Protein AF-0000000079854356 (afdb_homodimer)

InterPro domains:
  IPR003607 HD/PDEase domain [SM00471] (19-145)
  IPR003607 HD/PDEase domain [cd00077] (21-156)
  IPR006674 HD domain [PF01966] (24-135)
  IPR006674 HD domain [PS51831] (23-136)

Solvent-accessible surface area (backbone atoms only — not comparable to full-atom values): 24177 Å² total; per-residue (Å²): 132,55,70,66,51,54,51,51,50,52,51,51,39,49,60,51,32,63,91,33,62,69,57,49,54,48,38,54,30,28,44,32,35,34,54,40,48,50,51,54,47,41,72,73,37,77,81,61,84,74,60,61,68,42,34,55,50,21,42,59,40,33,60,48,20,40,59,59,31,73,70,36,86,82,66,77,61,49,27,30,56,51,13,22,53,54,46,46,56,53,41,51,74,68,67,51,57,66,72,54,44,54,53,20,31,51,28,18,48,25,43,74,57,49,98,92,33,68,59,86,43,72,48,20,35,43,46,29,33,22,56,56,49,61,60,40,19,52,50,15,52,44,50,45,26,14,51,26,29,54,52,61,25,33,89,76,53,79,71,97,41,67,67,58,48,29,45,74,35,18,76,59,32,86,82,42,68,66,72,54,52,51,78,42,28,55,62,49,47,37,70,66,60,49,72,64,45,50,77,74,42,70,48,72,66,52,34,54,53,35,52,56,21,46,51,50,39,51,51,46,53,52,50,29,50,33,38,52,71,30,78,90,131,56,70,68,52,53,51,52,49,52,50,51,39,50,61,52,31,62,91,33,62,69,57,49,53,48,37,53,30,28,44,33,35,34,55,40,50,51,51,54,46,41,72,74,38,77,82,60,83,75,59,60,68,41,33,54,52,22,42,60,41,33,60,50,22,41,60,58,28,72,68,35,87,82,65,77,60,49,27,30,56,52,12,21,52,52,47,47,56,53,42,53,74,68,68,51,56,64,73,54,45,54,53,20,31,52,29,18,49,25,42,74,57,49,97,90,34,68,60,86,42,72,47,21,32,41,47,29,31,22,54,56,49,59,61,40,18,53,51,15,52,45,51,44,26,14,51,27,29,54,53,61,24,33,89,76,54,78,70,96,42,66,67,58,46,28,45,75,36,18,76,60,33,83,84,43,68,65,74,53,53,50,79,41,28,56,61,49,46,38,70,66,61,49,74,66,45,51,78,74,42,71,49,72,69,52,32,55,53,35,51,55,21,46,51,49,39,50,52,45,53,52,50,30,51,34,38,53,71,30,78,89

Nearest PDB structures (foldseek):
  3gw7-assembly1_B  TM=8.228E-01  e=5.741E-06  Escherichia coli K-12
  2pjq-assembly3_D-3  TM=6.711E-01  e=6.908E-06  Lactiplantibacillus plantarum WCFS1
  6dka-assembly4_F  TM=8.070E-01  e=3.256E-03  Saccharomyces cerevisiae YJM789
  6dkd-assembly2_C  TM=8.058E-01  e=4.715E-03  Saccharomyces cerevisiae YJM789
  8jgx-assembly1_A  TM=6.183E-01  e=4.010E-01  Acinetobacter baumannii 15827

Secondary structure (DSSP, 8-state):
--HHHHHHHHHHHHHHTTT-HHHHHHHHHHHHHHHHHHHHHHHH-TT----HHHHHHHHHHTTTTHHHHHH-TTS---HHHHHHHHHHHHHHHTT--HHHHHHHHHHHHTTT-BTTB---SHHHHHHHHHHHHTTSHHHHHHHHHHHHHHTT-BSS---S-HHHHHHHHSTT-TTSPPS-GGG-BHHHHIIIIITTGGGG---HHHHHHHHHHHHHHHHHHHHHHHHHTT--/--HHHHHHHHHHHHHHTTT-HHHHHHHHHHHHHHHHHHHHHHHH-TT----HHHHHHHHHHTTTTHHHHHH-TTS---HHHHHHHHHHHHHHHTT--HHHHHHHHHHHHTTT-BTTB---SHHHHHHHHHHHHTTSHHHHHHHHHHHHHHTT-BSS---S-HHHHHHHHSTT-TTSPPS-GGG-BHHHHIIIIITTGGGG---HHHHHHHHHHHHHHHHHHHHHHHHHTT--

Structure (mmCIF, N/CA/C/O backbone):
data_AF-0000000079854356-model_v1
#
loop_
_entity.id
_entity.type
_entity.pdbx_description
1 polymer 'HD domain-containing protein'
#
loop_
_atom_site.group_PDB
_atom_site.id
_atom_site.type_symbol
_atom_site.label_atom_id
_atom_site.label_alt_id
_atom_site.label_comp_id
_atom_site.label_asym_id
_atom_site.label_entity_id
_atom_site.label_seq_id
_atom_site.pdbx_PDB_ins_code
_atom_site.Cartn_x
_atom_site.Cartn_y
_atom_site.Cartn_z
_atom_site.occupancy
_atom_site.B_iso_or_equiv
_atom_site.auth_seq_id
_atom_site.auth_comp_id
_atom_site.auth_asym_id
_atom_site.auth_atom_id
_atom_site.pdbx_PDB_model_num
ATOM 1 N N . MET A 1 1 ? -4.887 -31.656 -21.25 1 83.94 1 MET A N 1
ATOM 2 C CA . MET A 1 1 ? -5.836 -31.781 -20.141 1 83.94 1 MET A CA 1
ATOM 3 C C . MET A 1 1 ? -7.254 -31.5 -20.625 1 83.94 1 MET A C 1
ATOM 5 O O . MET A 1 1 ? -7.473 -30.578 -21.422 1 83.94 1 MET A O 1
ATOM 9 N N . LYS A 1 2 ? -8.242 -32.344 -20.234 1 89.5 2 LYS A N 1
ATOM 10 C CA . LYS A 1 2 ? -9.641 -32.125 -20.609 1 89.5 2 LYS A CA 1
ATOM 11 C C . LYS A 1 2 ? -10.219 -30.891 -19.922 1 89.5 2 LYS A C 1
ATOM 13 O O . LYS A 1 2 ? -9.82 -30.562 -18.797 1 89.5 2 LYS A O 1
ATOM 18 N N . LYS A 1 3 ? -11.023 -30.234 -20.625 1 92 3 LYS A N 1
ATOM 19 C CA . LYS A 1 3 ? -11.672 -29.031 -20.109 1 92 3 LYS A CA 1
ATOM 20 C C . LYS A 1 3 ? -12.32 -29.297 -18.75 1 92 3 LYS A C 1
ATOM 22 O O . LYS A 1 3 ? -12.258 -28.453 -17.859 1 92 3 LYS A O 1
ATOM 27 N N . GLU A 1 4 ? -12.898 -30.406 -18.578 1 94.81 4 GLU A N 1
ATOM 28 C CA . GLU A 1 4 ? -13.555 -30.766 -17.328 1 94.81 4 GLU A CA 1
ATOM 29 C C . GLU A 1 4 ? -12.555 -30.859 -16.188 1 94.81 4 GLU A C 1
ATOM 31 O O . GLU A 1 4 ? -12.844 -30.438 -15.062 1 94.81 4 GLU A O 1
ATOM 36 N N . GLN A 1 5 ? -11.43 -31.422 -16.469 1 95.81 5 GLN A N 1
ATOM 37 C CA . GLN A 1 5 ? -10.383 -31.531 -15.461 1 95.81 5 GLN A CA 1
ATOM 38 C C . GLN A 1 5 ? -9.867 -30.156 -15.039 1 95.81 5 GLN A C 1
ATOM 40 O O . GLN A 1 5 ? -9.672 -29.906 -13.852 1 95.81 5 GLN A O 1
ATOM 45 N N . TYR A 1 6 ? -9.703 -29.328 -16.047 1 96.38 6 TYR A N 1
ATOM 46 C CA . TYR A 1 6 ? -9.273 -27.969 -15.758 1 96.38 6 TYR A CA 1
ATOM 47 C C . TYR A 1 6 ? -10.273 -27.25 -14.859 1 96.38 6 TYR A C 1
ATOM 49 O O . TYR A 1 6 ? -9.883 -26.594 -13.891 1 96.38 6 TYR A O 1
ATOM 57 N N . ASN A 1 7 ? -11.547 -27.422 -15.07 1 97.38 7 ASN A N 1
ATOM 58 C CA . ASN A 1 7 ? -12.594 -26.812 -14.266 1 97.38 7 ASN A CA 1
ATOM 59 C C . ASN A 1 7 ? -12.57 -27.344 -12.828 1 97.38 7 ASN A C 1
ATOM 61 O O . ASN A 1 7 ? -12.789 -26.578 -11.883 1 97.38 7 ASN A O 1
ATOM 65 N N . LYS A 1 8 ? -12.344 -28.594 -12.727 1 97.69 8 LYS A N 1
ATOM 66 C CA . LYS A 1 8 ? -12.258 -29.188 -11.398 1 97.69 8 LYS A CA 1
ATOM 67 C C . LYS A 1 8 ? -11.055 -28.641 -10.625 1 97.69 8 LYS A C 1
ATOM 69 O O . LYS A 1 8 ? -11.133 -28.438 -9.414 1 97.69 8 LYS A O 1
ATOM 74 N N . ILE A 1 9 ? -10 -28.406 -11.383 1 98.06 9 ILE A N 1
ATOM 75 C CA . ILE A 1 9 ? -8.805 -27.844 -10.758 1 98.06 9 ILE A CA 1
ATOM 76 C C . ILE A 1 9 ? -9.094 -26.438 -10.25 1 98.06 9 ILE A C 1
ATOM 78 O O . ILE A 1 9 ? -8.766 -26.094 -9.109 1 98.06 9 ILE A O 1
ATOM 82 N N . ILE A 1 10 ? -9.719 -25.625 -11.039 1 97.81 10 ILE A N 1
ATOM 83 C CA . ILE A 1 10 ? -10.086 -24.266 -10.656 1 97.81 10 ILE A CA 1
ATOM 84 C C . ILE A 1 10 ? -11.016 -24.312 -9.445 1 97.81 10 ILE A C 1
ATOM 86 O O . ILE A 1 10 ? -10.836 -23.547 -8.492 1 97.81 10 ILE A O 1
ATOM 90 N N . GLY A 1 11 ? -11.953 -25.203 -9.461 1 97.62 11 GLY A N 1
ATOM 91 C CA . GLY A 1 11 ? -12.852 -25.344 -8.336 1 97.62 11 GLY A CA 1
ATOM 92 C C . GLY A 1 11 ? -12.141 -25.734 -7.047 1 97.62 11 GLY A C 1
ATOM 93 O O . GLY A 1 11 ? -12.438 -25.188 -5.984 1 97.62 11 GLY A O 1
ATOM 94 N N . PHE A 1 12 ? -11.258 -26.656 -7.145 1 97.56 12 PHE A N 1
ATOM 95 C CA . PHE A 1 12 ? -10.477 -27.109 -5.996 1 97.56 12 PHE A CA 1
ATOM 96 C C . PHE A 1 12 ? -9.641 -25.969 -5.43 1 97.56 12 PHE A C 1
ATOM 98 O O . PHE A 1 12 ? -9.602 -25.766 -4.219 1 97.56 12 PHE A O 1
ATOM 105 N N . LEU A 1 13 ? -8.984 -25.234 -6.344 1 97.56 13 LEU A N 1
ATOM 106 C CA . LEU A 1 13 ? -8.188 -24.078 -5.961 1 97.56 13 LEU A CA 1
ATOM 107 C C . LEU A 1 13 ? -9.031 -23.062 -5.199 1 97.56 13 LEU A C 1
ATOM 109 O O . LEU A 1 13 ? -8.656 -22.625 -4.105 1 97.56 13 LEU A O 1
ATOM 113 N N . GLU A 1 14 ? -10.156 -22.703 -5.742 1 96.56 14 GLU A N 1
ATOM 114 C CA . GLU A 1 14 ? -11.023 -21.688 -5.148 1 96.56 14 GLU A CA 1
ATOM 115 C C . GLU A 1 14 ? -11.562 -22.141 -3.795 1 96.56 14 GLU A C 1
ATOM 117 O O . GLU A 1 14 ? -11.711 -21.344 -2.873 1 96.56 14 GLU A O 1
ATOM 122 N N . GLU A 1 15 ? -11.828 -23.422 -3.68 1 96.31 15 GLU A N 1
ATOM 123 C CA . GLU A 1 15 ? -12.281 -23.984 -2.408 1 96.31 15 GLU A CA 1
ATOM 124 C C . GLU A 1 15 ? -11.188 -23.891 -1.347 1 96.31 15 GLU A C 1
ATOM 126 O O . GLU A 1 15 ? -11.445 -23.438 -0.224 1 96.31 15 GLU A O 1
ATOM 131 N N . LYS A 1 16 ? -9.984 -24.266 -1.68 1 95.44 16 LYS A N 1
ATOM 132 C CA . LYS A 1 16 ? -8.867 -24.312 -0.733 1 95.44 16 LYS A CA 1
ATOM 133 C C . LYS A 1 16 ? -8.477 -22.906 -0.27 1 95.44 16 LYS A C 1
ATOM 135 O O . LYS A 1 16 ? -8.039 -22.734 0.867 1 95.44 16 LYS A O 1
ATOM 140 N N . LEU A 1 17 ? -8.727 -21.906 -1.189 1 94.25 17 LEU A N 1
ATOM 141 C CA . LEU A 1 17 ? -8.305 -20.547 -0.862 1 94.25 17 LEU A CA 1
ATOM 142 C C . LEU A 1 17 ? -9.516 -19.641 -0.65 1 94.25 17 LEU A C 1
ATOM 144 O O . LEU A 1 17 ? -9.414 -18.422 -0.793 1 94.25 17 LEU A O 1
ATOM 148 N N . SER A 1 18 ? -10.648 -20.25 -0.365 1 90.56 18 SER A N 1
ATOM 149 C CA . SER A 1 18 ? -11.898 -19.5 -0.209 1 90.56 18 SER A CA 1
ATOM 150 C C . SER A 1 18 ? -11.789 -18.469 0.904 1 90.56 18 SER A C 1
ATOM 152 O O . SER A 1 18 ? -12.391 -17.391 0.822 1 90.56 18 SER A O 1
ATOM 154 N N . ASP A 1 19 ? -10.945 -18.703 1.908 1 87.94 19 ASP A N 1
ATOM 155 C CA . ASP A 1 19 ? -10.812 -17.812 3.055 1 87.94 19 ASP A CA 1
ATOM 156 C C . ASP A 1 19 ? -9.625 -16.859 2.879 1 87.94 19 ASP A C 1
ATOM 158 O O . ASP A 1 19 ? -9.289 -16.109 3.793 1 87.94 19 ASP A O 1
ATOM 162 N N . SER A 1 20 ? -9.039 -16.906 1.712 1 88.94 20 SER A N 1
ATOM 163 C CA . SER A 1 20 ? -7.871 -16.078 1.441 1 88.94 20 SER A CA 1
ATOM 164 C C . SER A 1 20 ? -7.93 -15.484 0.04 1 88.94 20 SER A C 1
ATOM 166 O O . SER A 1 20 ? -7.129 -15.836 -0.827 1 88.94 20 SER A O 1
ATOM 168 N N . PRO A 1 21 ? -8.75 -14.492 -0.128 1 86.12 21 PRO A N 1
ATOM 169 C CA . PRO A 1 21 ? -8.922 -13.906 -1.459 1 86.12 21 PRO A CA 1
ATOM 170 C C . PRO A 1 21 ? -7.625 -13.328 -2.02 1 86.12 21 PRO A C 1
ATOM 172 O O . PRO A 1 21 ? -7.398 -13.367 -3.23 1 86.12 21 PRO A O 1
ATOM 175 N N . HIS A 1 22 ? -6.773 -12.828 -1.152 1 89.31 22 HIS A N 1
ATOM 176 C CA . HIS A 1 22 ? -5.508 -12.266 -1.61 1 89.31 22 HIS A CA 1
ATOM 177 C C . HIS A 1 22 ? -4.59 -13.352 -2.162 1 89.31 22 HIS A C 1
ATOM 179 O O . HIS A 1 22 ? -3.852 -13.117 -3.119 1 89.31 22 HIS A O 1
ATOM 185 N N . ASP A 1 23 ? -4.691 -14.531 -1.628 1 92.12 23 ASP A N 1
ATOM 186 C CA . ASP A 1 23 ? -3.889 -15.633 -2.137 1 92.12 23 ASP A CA 1
ATOM 187 C C . ASP A 1 23 ? -4.41 -16.125 -3.49 1 92.12 23 ASP A C 1
ATOM 189 O O . ASP A 1 23 ? -3.627 -16.469 -4.371 1 92.12 23 ASP A O 1
ATOM 193 N N . LEU A 1 24 ? -5.707 -16.125 -3.58 1 94.44 24 LEU A N 1
ATOM 194 C CA . LEU A 1 24 ? -6.285 -16.516 -4.863 1 94.44 24 LEU A CA 1
ATOM 195 C C . LEU A 1 24 ? -5.859 -15.547 -5.965 1 94.44 24 LEU A C 1
ATOM 197 O O . LEU A 1 24 ? -5.438 -15.969 -7.039 1 94.44 24 LEU A O 1
ATOM 201 N N . ASP A 1 25 ? -5.891 -14.227 -5.676 1 94.94 25 ASP A N 1
ATOM 202 C CA . ASP A 1 25 ? -5.434 -13.219 -6.625 1 94.94 25 ASP A CA 1
ATOM 203 C C . ASP A 1 25 ? -3.961 -13.414 -6.969 1 94.94 25 ASP A C 1
ATOM 205 O O . ASP A 1 25 ? -3.564 -13.266 -8.125 1 94.94 25 ASP A O 1
ATOM 209 N N . HIS A 1 26 ? -3.172 -13.734 -5.992 1 96.56 26 HIS A N 1
ATOM 210 C CA . HIS A 1 26 ? -1.752 -14 -6.184 1 96.56 26 HIS A CA 1
ATOM 211 C C . HIS A 1 26 ? -1.539 -15.141 -7.18 1 96.56 26 HIS A C 1
ATOM 213 O O . HIS A 1 26 ? -0.723 -15.023 -8.094 1 96.56 26 HIS A O 1
ATOM 219 N N . VAL A 1 27 ? -2.328 -16.203 -7.039 1 97.69 27 VAL A N 1
ATOM 220 C CA . VAL A 1 27 ? -2.176 -17.359 -7.902 1 97.69 27 VAL A CA 1
ATOM 221 C C . VAL A 1 27 ? -2.461 -16.984 -9.352 1 97.69 27 VAL A C 1
ATOM 223 O O . VAL A 1 27 ? -1.719 -17.359 -10.258 1 97.69 27 VAL A O 1
ATOM 226 N N . TYR A 1 28 ? -3.449 -16.188 -9.539 1 97.19 28 TYR A N 1
ATOM 227 C CA . TYR A 1 28 ? -3.809 -15.805 -10.898 1 97.19 28 TYR A CA 1
ATOM 228 C C . TYR A 1 28 ? -2.77 -14.859 -11.492 1 97.19 28 TYR A C 1
ATOM 230 O O . TYR A 1 28 ? -2.488 -14.914 -12.695 1 97.19 28 TYR A O 1
ATOM 238 N N . ARG A 1 29 ? -2.18 -14.023 -10.68 1 97.44 29 ARG A N 1
ATOM 239 C CA . ARG A 1 29 ? -1.096 -13.18 -11.172 1 97.44 29 ARG A CA 1
ATOM 240 C C . ARG A 1 29 ? 0.128 -14.016 -11.531 1 97.44 29 ARG A C 1
ATOM 242 O O . ARG A 1 29 ? 0.77 -13.773 -12.562 1 97.44 29 ARG A O 1
ATOM 249 N N . VAL A 1 30 ? 0.403 -14.992 -10.727 1 98.19 30 VAL A N 1
ATOM 250 C CA . VAL A 1 30 ? 1.531 -15.875 -11 1 98.19 30 VAL A CA 1
ATOM 251 C C . VAL A 1 30 ? 1.272 -16.672 -12.273 1 98.19 30 VAL A C 1
ATOM 253 O O . VAL A 1 30 ? 2.193 -16.906 -13.062 1 98.19 30 VAL A O 1
ATOM 256 N N . LEU A 1 31 ? 0.014 -17.031 -12.469 1 98.25 31 LEU A N 1
ATOM 257 C CA . LEU A 1 31 ? -0.353 -17.719 -13.703 1 98.25 31 LEU A CA 1
ATOM 258 C C . LEU A 1 31 ? -0.076 -16.844 -14.914 1 98.25 31 LEU A C 1
ATOM 260 O O . LEU A 1 31 ? 0.552 -17.281 -15.883 1 98.25 31 LEU A O 1
ATOM 264 N N . ASN A 1 32 ? -0.494 -15.625 -14.867 1 98 32 ASN A N 1
ATOM 265 C CA . ASN A 1 32 ? -0.273 -14.688 -15.961 1 98 32 ASN A CA 1
ATOM 266 C C . ASN A 1 32 ? 1.215 -14.461 -16.219 1 98 32 ASN A C 1
ATOM 268 O O . ASN A 1 32 ? 1.654 -14.414 -17.359 1 98 32 ASN A O 1
ATOM 272 N N . LEU A 1 33 ? 1.982 -14.344 -15.156 1 98.12 33 LEU A N 1
ATOM 273 C CA . LEU A 1 33 ? 3.426 -14.172 -15.273 1 98.12 33 LEU A CA 1
ATOM 274 C C . LEU A 1 33 ? 4.07 -15.406 -15.891 1 98.12 33 LEU A C 1
ATOM 276 O O . LEU A 1 33 ? 4.996 -15.297 -16.703 1 98.12 33 LEU A O 1
ATOM 280 N N . SER A 1 34 ? 3.562 -16.547 -15.492 1 98.25 34 SER A N 1
ATOM 281 C CA . SER A 1 34 ? 4.098 -17.797 -16.047 1 98.25 34 SER A CA 1
ATOM 282 C C . SER A 1 34 ? 3.844 -17.891 -17.547 1 98.25 34 SER A C 1
ATOM 284 O O . SER A 1 34 ? 4.711 -18.344 -18.297 1 98.25 34 SER A O 1
ATOM 286 N N . LYS A 1 35 ? 2.668 -17.484 -17.938 1 98.06 35 LYS A N 1
ATOM 287 C CA . LYS A 1 35 ? 2.354 -17.469 -19.359 1 98.06 35 LYS A CA 1
ATOM 288 C C . LYS A 1 35 ? 3.293 -16.516 -20.109 1 98.06 35 LYS A C 1
ATOM 290 O O . LYS A 1 35 ? 3.789 -16.859 -21.188 1 98.06 35 LYS A O 1
ATOM 295 N N . LYS A 1 36 ? 3.561 -15.438 -19.516 1 97.81 36 LYS A N 1
ATOM 296 C CA . LYS A 1 36 ? 4.457 -14.461 -20.125 1 97.81 36 LYS A CA 1
ATOM 297 C C . LYS A 1 36 ? 5.879 -15.008 -20.234 1 97.81 36 LYS A C 1
ATOM 299 O O . LYS A 1 36 ? 6.504 -14.922 -21.297 1 97.81 36 LYS A O 1
ATOM 304 N N . LEU A 1 37 ? 6.352 -15.539 -19.156 1 98 37 LEU A N 1
ATOM 305 C CA . LEU A 1 37 ? 7.699 -16.094 -19.125 1 98 37 LEU A CA 1
ATOM 306 C C . LEU A 1 37 ? 7.848 -17.219 -20.141 1 98 37 LEU A C 1
ATOM 308 O O . LEU A 1 37 ? 8.844 -17.281 -20.859 1 98 37 LEU A O 1
ATOM 312 N N . LYS A 1 38 ? 6.852 -18.109 -20.172 1 97.75 38 LYS A N 1
ATOM 313 C CA . LYS A 1 38 ? 6.875 -19.188 -21.141 1 97.75 38 LYS A CA 1
ATOM 314 C C . LYS A 1 38 ? 7.008 -18.656 -22.562 1 97.75 38 LYS A C 1
ATOM 316 O O . LYS A 1 38 ? 7.832 -19.141 -23.344 1 97.75 38 LYS A O 1
ATOM 321 N N . LYS A 1 39 ? 6.203 -17.672 -22.859 1 97.12 39 LYS A N 1
ATOM 322 C CA . LYS A 1 39 ? 6.238 -17.062 -24.188 1 97.12 39 LYS A CA 1
ATOM 323 C C . LYS A 1 39 ? 7.613 -16.469 -24.484 1 97.12 39 LYS A C 1
ATOM 325 O O . LYS A 1 39 ? 8.18 -16.719 -25.547 1 97.12 39 LYS A O 1
ATOM 330 N N . MET A 1 40 ? 8.18 -15.742 -23.609 1 97.12 40 MET A N 1
ATOM 331 C CA . MET A 1 40 ? 9.484 -15.102 -23.781 1 97.12 40 MET A CA 1
ATOM 332 C C . MET A 1 40 ? 10.578 -16.141 -23.969 1 97.12 40 MET A C 1
ATOM 334 O O . MET A 1 40 ? 11.445 -15.992 -24.828 1 97.12 40 MET A O 1
ATOM 338 N N . ILE A 1 41 ? 10.508 -17.25 -23.203 1 97.56 41 ILE A N 1
ATOM 339 C CA . ILE A 1 41 ? 11.523 -18.297 -23.25 1 97.56 41 ILE A CA 1
ATOM 340 C C . ILE A 1 41 ? 11.438 -19.047 -24.578 1 97.56 41 ILE A C 1
ATOM 342 O O . ILE A 1 41 ? 12.461 -19.297 -25.219 1 97.56 41 ILE A O 1
ATOM 346 N N . SER A 1 42 ? 10.203 -19.281 -24.953 1 96.25 42 SER A N 1
ATOM 347 C CA . SER A 1 42 ? 10 -19.984 -26.219 1 96.25 42 SER A CA 1
ATOM 348 C C . SER A 1 42 ? 10.484 -19.141 -27.406 1 96.25 42 SER A C 1
ATOM 350 O O . SER A 1 42 ? 11 -19.672 -28.375 1 96.25 42 SER A O 1
ATOM 352 N N . GLU A 1 43 ? 10.312 -17.891 -27.328 1 95.81 43 GLU A N 1
ATOM 353 C CA . GLU A 1 43 ? 10.742 -16.984 -28.375 1 95.81 43 GLU A CA 1
ATOM 354 C C . GLU A 1 43 ? 12.266 -16.844 -28.406 1 95.81 43 GLU A C 1
ATOM 356 O O . GLU A 1 43 ? 12.867 -16.703 -29.469 1 95.81 43 GLU A O 1
ATOM 361 N N . SER A 1 44 ? 12.875 -16.906 -27.297 1 94.19 44 SER A N 1
ATOM 362 C CA . SER A 1 44 ? 14.32 -16.75 -27.188 1 94.19 44 SER A CA 1
ATOM 363 C C . SER A 1 44 ? 15.047 -18.047 -27.531 1 94.19 44 SER A C 1
ATOM 365 O O . SER A 1 44 ? 16.141 -18.016 -28.094 1 94.19 44 SER A O 1
ATOM 367 N N . ASN A 1 45 ? 14.492 -19.156 -27.078 1 92.12 45 ASN A N 1
ATOM 368 C CA . ASN A 1 45 ? 15.078 -20.469 -27.344 1 92.12 45 ASN A CA 1
ATOM 369 C C . ASN A 1 45 ? 14.008 -21.5 -27.719 1 92.12 45 ASN A C 1
ATOM 371 O O . ASN A 1 45 ? 13.383 -22.094 -26.828 1 92.12 45 ASN A O 1
ATOM 375 N N . ASN A 1 46 ? 13.938 -21.812 -28.891 1 89.06 46 ASN A N 1
ATOM 376 C CA . ASN A 1 46 ? 12.883 -22.688 -29.391 1 89.06 46 ASN A CA 1
ATOM 377 C C . ASN A 1 46 ? 13.172 -24.156 -29.109 1 89.06 46 ASN A C 1
ATOM 379 O O . ASN A 1 46 ? 12.336 -25.016 -29.375 1 89.06 46 ASN A O 1
ATOM 383 N N . GLN A 1 47 ? 14.281 -24.406 -28.5 1 91.31 47 GLN A N 1
ATOM 384 C CA . GLN A 1 47 ? 14.656 -25.781 -28.203 1 91.31 47 GLN A CA 1
ATOM 385 C C . GLN A 1 47 ? 14.141 -26.219 -26.844 1 91.31 47 GLN A C 1
ATOM 387 O O . GLN A 1 47 ? 14.133 -27.406 -26.516 1 91.31 47 GLN A O 1
ATOM 392 N N . ILE A 1 48 ? 13.781 -25.266 -26.062 1 91.31 48 ILE A N 1
ATOM 393 C CA . ILE A 1 48 ? 13.258 -25.578 -24.734 1 91.31 48 ILE A CA 1
ATOM 394 C C . ILE A 1 48 ? 11.781 -25.938 -24.844 1 91.31 48 ILE A C 1
ATOM 396 O O . ILE A 1 48 ? 10.961 -25.109 -25.234 1 91.31 48 ILE A O 1
ATOM 400 N N . ALA A 1 49 ? 11.516 -27.125 -24.531 1 94.38 49 ALA A N 1
ATOM 401 C CA . ALA A 1 49 ? 10.125 -27.562 -24.5 1 94.38 49 ALA A CA 1
ATOM 402 C C . ALA A 1 49 ? 9.508 -27.375 -23.125 1 94.38 49 ALA A C 1
ATOM 404 O O . ALA A 1 49 ? 10.031 -27.891 -22.125 1 94.38 49 ALA A O 1
ATOM 405 N N . ILE A 1 50 ? 8.469 -26.656 -23.047 1 97.06 50 ILE A N 1
ATOM 406 C CA . ILE A 1 50 ? 7.766 -26.406 -21.797 1 97.06 50 ILE A CA 1
ATOM 407 C C . ILE A 1 50 ? 6.398 -27.078 -21.828 1 97.06 50 ILE A C 1
ATOM 409 O O . ILE A 1 50 ? 5.602 -26.844 -22.75 1 97.06 50 ILE A O 1
ATOM 413 N N . ASP A 1 51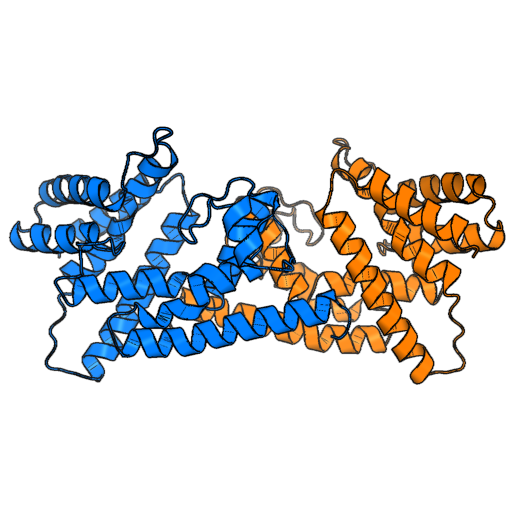 ? 6.141 -27.969 -20.906 1 97.62 51 ASP A N 1
ATOM 414 C CA . ASP A 1 51 ? 4.848 -28.625 -20.781 1 97.62 51 ASP A CA 1
ATOM 415 C C . ASP A 1 51 ? 3.826 -27.734 -20.094 1 97.62 51 ASP A C 1
ATOM 417 O O . ASP A 1 51 ? 3.832 -27.594 -18.859 1 97.62 51 ASP A O 1
ATOM 421 N N . GLU A 1 52 ? 2.934 -27.203 -20.828 1 97.38 52 GLU A N 1
ATOM 422 C CA . GLU A 1 52 ? 1.973 -26.219 -20.328 1 97.38 52 GLU A CA 1
ATOM 423 C C . GLU A 1 52 ? 1.055 -26.844 -19.281 1 97.38 52 GLU A C 1
ATOM 425 O O . GLU A 1 52 ? 0.671 -26.188 -18.312 1 97.38 52 GLU A O 1
ATOM 430 N N . GLU A 1 53 ? 0.709 -28.047 -19.5 1 97.62 53 GLU A N 1
ATOM 431 C CA . GLU A 1 53 ? -0.177 -28.703 -18.547 1 97.62 53 GLU A CA 1
ATOM 432 C C . GLU A 1 53 ? 0.476 -28.828 -17.172 1 97.62 53 GLU A C 1
ATOM 434 O O . GLU A 1 53 ? -0.148 -28.516 -16.156 1 97.62 53 GLU A O 1
ATOM 439 N N . VAL A 1 54 ? 1.724 -29.219 -17.172 1 98.12 54 VAL A N 1
ATOM 440 C CA . VAL A 1 54 ? 2.471 -29.344 -15.93 1 98.12 54 VAL A CA 1
ATOM 441 C C . VAL A 1 54 ? 2.656 -27.969 -15.289 1 98.12 54 VAL A C 1
ATOM 443 O O . VAL A 1 54 ? 2.352 -27.781 -14.109 1 98.12 54 VAL A O 1
ATOM 446 N N . LEU A 1 55 ? 3.068 -27.016 -16.094 1 98.38 55 LEU A N 1
ATOM 447 C CA . LEU A 1 55 ? 3.385 -25.688 -15.594 1 98.38 55 LEU A CA 1
ATOM 448 C C . LEU A 1 55 ? 2.148 -25.016 -15 1 98.38 55 LEU A C 1
ATOM 450 O O . LEU A 1 55 ? 2.143 -24.641 -13.828 1 98.38 55 LEU A O 1
ATOM 454 N N . TYR A 1 56 ? 1.06 -24.922 -15.75 1 98.44 56 TYR A N 1
ATOM 455 C CA . TYR A 1 56 ? -0.103 -24.156 -15.336 1 98.44 56 TYR A CA 1
ATOM 456 C C . TYR A 1 56 ? -0.831 -24.828 -14.18 1 98.44 56 TYR A C 1
ATOM 458 O O . TYR A 1 56 ? -1.323 -24.156 -13.273 1 98.44 56 TYR A O 1
ATOM 466 N N . THR A 1 57 ? -0.849 -26.125 -14.195 1 98.62 57 THR A N 1
ATOM 467 C CA . THR A 1 57 ? -1.479 -26.828 -13.086 1 98.62 57 THR A CA 1
ATOM 468 C C . THR A 1 57 ? -0.668 -26.656 -11.805 1 98.62 57 THR A C 1
ATOM 470 O O . THR A 1 57 ? -1.231 -26.406 -10.734 1 98.62 57 THR A O 1
ATOM 473 N N . ALA A 1 58 ? 0.649 -26.766 -11.898 1 98.44 58 ALA A N 1
ATOM 474 C CA . ALA A 1 58 ? 1.513 -26.531 -10.75 1 98.44 58 ALA A CA 1
ATOM 475 C C . ALA A 1 58 ? 1.321 -25.125 -10.195 1 98.44 58 ALA A C 1
ATOM 477 O O . ALA A 1 58 ? 1.268 -24.938 -8.977 1 98.44 58 ALA A O 1
ATOM 478 N N . VAL A 1 59 ? 1.226 -24.172 -11.07 1 98.5 59 VAL A N 1
ATOM 479 C CA . VAL A 1 59 ? 1.035 -22.781 -10.672 1 98.5 59 VAL A CA 1
ATOM 480 C C . VAL A 1 59 ? -0.293 -22.625 -9.93 1 98.5 59 VAL A C 1
ATOM 482 O O . VAL A 1 59 ? -0.347 -22.031 -8.852 1 98.5 59 VAL A O 1
ATOM 485 N N . LEU A 1 60 ? -1.324 -23.219 -10.477 1 98.44 60 LEU A N 1
ATOM 486 C CA . LEU A 1 60 ? -2.658 -23.094 -9.898 1 98.44 60 LEU A CA 1
ATOM 487 C C . LEU A 1 60 ? -2.711 -23.734 -8.516 1 98.44 60 LEU A C 1
ATOM 489 O O . LEU A 1 60 ? -3.416 -23.25 -7.629 1 98.44 60 LEU A O 1
ATOM 493 N N . LEU A 1 61 ? -1.854 -24.719 -8.234 1 98.19 61 LEU A N 1
ATOM 494 C CA . LEU A 1 61 ? -2.037 -25.5 -7.02 1 98.19 61 LEU A CA 1
ATOM 495 C C . LEU A 1 61 ? -0.886 -25.266 -6.043 1 98.19 61 LEU A C 1
ATOM 497 O O . LEU A 1 61 ? -0.879 -25.828 -4.945 1 98.19 61 LEU A O 1
ATOM 501 N N . HIS A 1 62 ? 0.079 -24.422 -6.344 1 97.31 62 HIS A N 1
ATOM 502 C CA . HIS A 1 62 ? 1.326 -24.359 -5.586 1 97.31 62 HIS A CA 1
ATOM 503 C C . HIS A 1 62 ? 1.086 -23.891 -4.16 1 97.31 62 HIS A C 1
ATOM 505 O O . HIS A 1 62 ? 1.806 -24.281 -3.238 1 97.31 62 HIS A O 1
ATOM 511 N N . ASP A 1 63 ? 0.027 -23.141 -4 1 96 63 ASP A N 1
ATOM 512 C CA . ASP A 1 63 ? -0.185 -22.516 -2.697 1 96 63 ASP A CA 1
ATOM 513 C C . ASP A 1 63 ? -1.472 -23.016 -2.049 1 96 63 ASP A C 1
ATOM 515 O O . ASP A 1 63 ? -2.004 -22.391 -1.134 1 96 63 ASP A O 1
ATOM 519 N N . ILE A 1 64 ? -2.006 -24.125 -2.398 1 95.5 64 ILE A N 1
ATOM 520 C CA . ILE A 1 64 ? -3.322 -24.578 -1.957 1 95.5 64 ILE A CA 1
ATOM 521 C C . ILE A 1 64 ? -3.279 -24.922 -0.468 1 95.5 64 ILE A C 1
ATOM 523 O O . ILE A 1 64 ? -4.324 -25.031 0.179 1 95.5 64 ILE A O 1
ATOM 527 N N . ALA A 1 65 ? -2.092 -25.094 0.089 1 93.12 65 ALA A N 1
ATOM 528 C CA . ALA A 1 65 ? -1.993 -25.438 1.506 1 93.12 65 ALA A CA 1
ATOM 529 C C . ALA A 1 65 ? -1.539 -24.234 2.33 1 93.12 65 ALA A C 1
ATOM 531 O O . ALA A 1 65 ? -1.12 -24.391 3.479 1 93.12 65 ALA A O 1
ATOM 532 N N . ARG A 1 66 ? -1.592 -23.094 1.731 1 90.62 66 ARG A N 1
ATOM 533 C CA . ARG A 1 66 ? -1.158 -21.891 2.428 1 90.62 66 ARG A CA 1
ATOM 534 C C . ARG A 1 66 ? -2.043 -21.609 3.639 1 90.62 66 ARG A C 1
ATOM 536 O O . ARG A 1 66 ? -1.547 -21.219 4.703 1 90.62 66 ARG A O 1
ATOM 543 N N . VAL A 1 67 ? -3.314 -21.781 3.492 1 86.25 67 VAL A N 1
ATOM 544 C CA . VAL A 1 67 ? -4.262 -21.531 4.574 1 86.25 67 VAL A CA 1
ATOM 545 C C . VAL A 1 67 ? -3.969 -22.484 5.742 1 86.25 67 VAL A C 1
ATOM 547 O O . VAL A 1 67 ? -4.012 -22.062 6.902 1 86.25 67 VAL A O 1
ATOM 550 N N . ASP A 1 68 ? -3.623 -23.688 5.414 1 86.75 68 ASP A N 1
ATOM 551 C CA . ASP A 1 68 ? -3.26 -24.656 6.434 1 86.75 68 ASP A CA 1
ATOM 552 C C . ASP A 1 68 ? -2.018 -24.219 7.203 1 86.75 68 ASP A C 1
ATOM 554 O O . ASP A 1 68 ? -1.96 -24.344 8.43 1 86.75 68 ASP A O 1
ATOM 558 N N . GLU A 1 69 ? -1.099 -23.734 6.477 1 85.31 69 GLU A N 1
ATOM 559 C CA . GLU A 1 69 ? 0.127 -23.25 7.113 1 85.31 69 GLU A CA 1
ATOM 560 C C . GLU A 1 69 ? -0.144 -22.047 8 1 85.31 69 GLU A C 1
ATOM 562 O O . GLU A 1 69 ? 0.366 -21.969 9.125 1 85.31 69 GLU A O 1
ATOM 567 N N . ASP A 1 70 ? -0.982 -21.172 7.539 1 82 70 ASP A N 1
ATOM 568 C CA . ASP A 1 70 ? -1.3 -19.953 8.281 1 82 70 ASP A CA 1
ATOM 569 C C . ASP A 1 70 ? -2.047 -20.281 9.57 1 82 70 ASP A C 1
ATOM 571 O O . ASP A 1 70 ? -1.896 -19.578 10.578 1 82 70 ASP A O 1
ATOM 575 N N . ASN A 1 71 ? -2.789 -21.312 9.539 1 83.25 71 ASN A N 1
ATOM 576 C CA . ASN A 1 71 ? -3.623 -21.672 10.68 1 83.25 71 ASN A CA 1
ATOM 577 C C . ASN A 1 71 ? -2.871 -22.578 11.656 1 83.25 71 ASN A C 1
ATOM 579 O O . ASN A 1 71 ? -3.373 -22.875 12.742 1 83.25 71 ASN A O 1
ATOM 583 N N . ASP A 1 72 ? -1.707 -23.016 11.195 1 83.94 72 ASP A N 1
ATOM 584 C CA . ASP A 1 72 ? -0.924 -23.906 12.055 1 83.94 72 ASP A CA 1
ATOM 585 C C . ASP A 1 72 ? -0.1 -23.109 13.062 1 83.94 72 ASP A C 1
ATOM 587 O O . ASP A 1 72 ? 0.949 -22.562 12.719 1 83.94 72 ASP A O 1
ATOM 591 N N . GLU A 1 73 ? -0.445 -23.141 14.234 1 79.62 73 GLU A N 1
ATOM 592 C CA . GLU A 1 73 ? 0.198 -22.375 15.297 1 79.62 73 GLU A CA 1
ATOM 593 C C . GLU A 1 73 ? 1.56 -22.969 15.656 1 79.62 73 GLU A C 1
ATOM 595 O O . GLU A 1 73 ? 2.41 -22.281 16.219 1 79.62 73 GLU A O 1
ATOM 600 N N . THR A 1 74 ? 1.749 -24.203 15.312 1 76.81 74 THR A N 1
ATOM 601 C CA . THR A 1 74 ? 2.99 -24.875 15.68 1 76.81 74 THR A CA 1
ATOM 602 C C . THR A 1 74 ? 4.137 -24.422 14.781 1 76.81 74 THR A C 1
ATOM 604 O O . THR A 1 74 ? 5.309 -24.531 15.156 1 76.81 74 THR A O 1
ATOM 607 N N . GLY A 1 75 ? 3.791 -23.953 13.594 1 77.5 75 GLY A N 1
ATOM 608 C CA . GLY A 1 75 ? 4.801 -23.516 12.641 1 77.5 75 GLY A CA 1
ATOM 609 C C . GLY A 1 75 ? 5.48 -24.672 11.93 1 77.5 75 GLY A C 1
ATOM 610 O O . GLY A 1 75 ? 6.465 -24.484 11.211 1 77.5 75 GLY A O 1
ATOM 611 N N . LEU A 1 76 ? 4.969 -25.797 11.961 1 76.44 76 LEU A N 1
ATOM 612 C CA . LEU A 1 76 ? 5.625 -27 11.438 1 76.44 76 LEU A CA 1
ATOM 613 C C . LEU A 1 76 ? 5.145 -27.312 10.023 1 76.44 76 LEU A C 1
ATOM 615 O O . LEU A 1 76 ? 5.797 -28.047 9.289 1 76.44 76 LEU A O 1
ATOM 619 N N . THR A 1 77 ? 4.082 -26.703 9.742 1 81.5 77 THR A N 1
ATOM 620 C CA . THR A 1 77 ? 3.518 -26.984 8.43 1 81.5 77 THR A CA 1
ATOM 621 C C . THR A 1 77 ? 4.25 -26.188 7.348 1 81.5 77 THR A C 1
ATOM 623 O O . THR A 1 77 ? 4.434 -24.984 7.469 1 81.5 77 THR A O 1
ATOM 626 N N . ASP A 1 78 ? 4.691 -26.891 6.332 1 86.88 78 ASP A N 1
ATOM 627 C CA . ASP A 1 78 ? 5.227 -26.328 5.094 1 86.88 78 ASP A CA 1
ATOM 628 C C . ASP A 1 78 ? 4.215 -26.438 3.955 1 86.88 78 ASP A C 1
ATOM 630 O O . ASP A 1 78 ? 3.914 -27.531 3.494 1 86.88 78 ASP A O 1
ATOM 634 N N . HIS A 1 79 ? 3.775 -25.344 3.453 1 89.19 79 HIS A N 1
ATOM 635 C CA . HIS A 1 79 ? 2.668 -25.406 2.506 1 89.19 79 HIS A CA 1
ATOM 636 C C . HIS A 1 79 ? 3.109 -26.016 1.184 1 89.19 79 HIS A C 1
ATOM 638 O O . HIS A 1 79 ? 2.287 -26.578 0.448 1 89.19 79 HIS A O 1
ATOM 644 N N . ALA A 1 80 ? 4.41 -25.938 0.883 1 89.69 80 ALA A N 1
ATOM 645 C CA . ALA A 1 80 ? 4.879 -26.562 -0.349 1 89.69 80 ALA A CA 1
ATOM 646 C C . ALA A 1 80 ? 4.781 -28.078 -0.256 1 89.69 80 ALA A C 1
ATOM 648 O O . ALA A 1 80 ? 4.281 -28.734 -1.176 1 89.69 80 ALA A O 1
ATOM 649 N N . GLN A 1 81 ? 5.141 -28.609 0.871 1 90.25 81 GLN A N 1
ATOM 650 C CA . GLN A 1 81 ? 5.113 -30.062 1.071 1 90.25 81 GLN A CA 1
ATOM 651 C C . GLN A 1 81 ? 3.682 -30.562 1.229 1 90.25 81 GLN A C 1
ATOM 653 O O . GLN A 1 81 ? 3.279 -31.516 0.567 1 90.25 81 GLN A O 1
ATOM 658 N N . LYS A 1 82 ? 2.98 -29.922 2.064 1 92.31 82 LYS A N 1
ATOM 659 C CA . LYS A 1 82 ? 1.587 -30.312 2.256 1 92.31 82 LYS A CA 1
ATOM 660 C C . LYS A 1 82 ? 0.778 -30.109 0.978 1 92.31 82 LYS A C 1
ATOM 662 O O . LYS A 1 82 ? -0.052 -30.953 0.625 1 92.31 82 LYS A O 1
ATOM 667 N N . GLY A 1 83 ? 1.018 -29.047 0.335 1 94.44 83 GLY A N 1
ATOM 668 C CA . GLY A 1 83 ? 0.34 -28.766 -0.922 1 94.44 83 GLY A CA 1
ATOM 669 C C . GLY A 1 83 ? 0.612 -29.812 -1.987 1 94.44 83 GLY A C 1
ATOM 670 O O . GLY A 1 83 ? -0.282 -30.172 -2.758 1 94.44 83 GLY A O 1
ATOM 671 N N . ALA A 1 84 ? 1.845 -30.297 -1.982 1 94.56 84 ALA A N 1
ATOM 672 C CA . ALA A 1 84 ? 2.217 -31.328 -2.938 1 94.56 84 ALA A CA 1
ATOM 673 C C . ALA A 1 84 ? 1.435 -32.625 -2.678 1 94.56 84 ALA A C 1
ATOM 675 O O . ALA A 1 84 ? 0.941 -33.25 -3.615 1 94.56 84 ALA A O 1
ATOM 676 N N . ILE A 1 85 ? 1.251 -32.906 -1.44 1 95.5 85 ILE A N 1
ATOM 677 C CA . ILE A 1 85 ? 0.513 -34.125 -1.058 1 95.5 85 ILE A CA 1
ATOM 678 C C . ILE A 1 85 ? -0.96 -33.938 -1.425 1 95.5 85 ILE A C 1
ATOM 680 O O . ILE A 1 85 ? -1.549 -34.844 -2.057 1 95.5 85 ILE A O 1
ATOM 684 N N . ASP A 1 86 ? -1.511 -32.844 -1.071 1 96.81 86 ASP A N 1
ATOM 685 C CA . ASP A 1 86 ? -2.912 -32.562 -1.37 1 96.81 86 ASP A CA 1
ATOM 686 C C . ASP A 1 86 ? -3.16 -32.531 -2.877 1 96.81 86 ASP A C 1
ATOM 688 O O . ASP A 1 86 ? -4.172 -33.062 -3.352 1 96.81 86 ASP A O 1
ATOM 692 N N . ALA A 1 87 ? -2.24 -32 -3.598 1 97.62 87 ALA A N 1
ATOM 693 C CA . ALA A 1 87 ? -2.363 -31.906 -5.051 1 97.62 87 ALA A CA 1
ATOM 694 C C . ALA A 1 87 ? -2.354 -33.281 -5.688 1 97.62 87 ALA A C 1
ATOM 696 O O . ALA A 1 87 ? -3.154 -33.594 -6.582 1 97.62 87 ALA A O 1
ATOM 697 N N . ARG A 1 88 ? -1.462 -34.188 -5.199 1 97.81 88 ARG A N 1
ATOM 698 C CA . ARG A 1 88 ? -1.39 -35.531 -5.742 1 97.81 88 ARG A CA 1
ATOM 699 C C . ARG A 1 88 ? -2.717 -36.25 -5.566 1 97.81 88 ARG A C 1
ATOM 701 O O . ARG A 1 88 ? -3.256 -36.812 -6.527 1 97.81 88 ARG A O 1
ATOM 708 N N . VAL A 1 89 ? -3.244 -36.188 -4.348 1 98.19 89 VAL A N 1
ATOM 709 C CA . VAL A 1 89 ? -4.488 -36.875 -4.031 1 98.19 89 VAL A CA 1
ATOM 710 C C . VAL A 1 89 ? -5.613 -36.344 -4.918 1 98.19 89 VAL A C 1
ATOM 712 O O . VAL A 1 89 ? -6.363 -37.125 -5.516 1 98.19 89 VAL A O 1
ATOM 715 N N . PHE A 1 90 ? -5.668 -35.094 -5.023 1 98.31 90 PHE A N 1
ATOM 716 C CA . PHE A 1 90 ? -6.734 -34.438 -5.793 1 98.31 90 PHE A CA 1
ATOM 717 C C . PHE A 1 90 ? -6.602 -34.781 -7.273 1 98.31 90 PHE A C 1
ATOM 719 O O . PHE A 1 90 ? -7.578 -35.188 -7.914 1 98.31 90 PHE A O 1
ATOM 726 N N . LEU A 1 91 ? -5.383 -34.688 -7.816 1 98.38 91 LEU A N 1
ATOM 727 C CA . LEU A 1 91 ? -5.168 -34.906 -9.242 1 98.38 91 LEU A CA 1
ATOM 728 C C . LEU A 1 91 ? -5.426 -36.375 -9.609 1 98.38 91 LEU A C 1
ATOM 730 O O . LEU A 1 91 ? -5.922 -36.656 -10.695 1 98.38 91 LEU A O 1
ATOM 734 N N . GLU A 1 92 ? -5.07 -37.281 -8.711 1 98.12 92 GLU A N 1
ATOM 735 C CA . GLU A 1 92 ? -5.395 -38.688 -8.914 1 98.12 92 GLU A CA 1
ATOM 736 C C . GLU A 1 92 ? -6.902 -38.906 -8.969 1 98.12 92 GLU A C 1
ATOM 738 O O . GLU A 1 92 ? -7.395 -39.688 -9.781 1 98.12 92 GLU A O 1
ATOM 743 N N . SER A 1 93 ? -7.613 -38.188 -8.156 1 97.81 93 SER A N 1
ATOM 744 C CA . SER A 1 93 ? -9.062 -38.312 -8.07 1 97.81 93 SER A CA 1
ATOM 745 C C . SER A 1 93 ? -9.742 -37.875 -9.367 1 97.81 93 SER A C 1
ATOM 747 O O . SER A 1 93 ? -10.844 -38.344 -9.68 1 97.81 93 SER A O 1
ATOM 749 N N . ILE A 1 94 ? -9.055 -37.062 -10.102 1 97.31 94 ILE A N 1
ATOM 750 C CA . ILE A 1 94 ? -9.68 -36.594 -11.336 1 97.31 94 ILE A CA 1
ATOM 751 C C . ILE A 1 94 ? -8.992 -37.25 -12.531 1 97.31 94 ILE A C 1
ATOM 753 O O . ILE A 1 94 ? -9.102 -36.75 -13.656 1 97.31 94 ILE A O 1
ATOM 757 N N . LYS A 1 95 ? -8.148 -38.281 -12.359 1 96.56 95 LYS A N 1
ATOM 758 C CA . LYS A 1 95 ? -7.621 -39.219 -13.328 1 96.56 95 LYS A CA 1
ATOM 759 C C . LYS A 1 95 ? -6.582 -38.562 -14.234 1 96.56 95 LYS A C 1
ATOM 761 O O . LYS A 1 95 ? -6.566 -38.812 -15.445 1 96.56 95 LYS A O 1
ATOM 766 N N . ILE A 1 96 ? -5.797 -37.719 -13.664 1 97.12 96 ILE A N 1
ATOM 767 C CA . ILE A 1 96 ? -4.625 -37.219 -14.375 1 97.12 96 ILE A CA 1
ATOM 768 C C . ILE A 1 96 ? -3.551 -38.312 -14.422 1 97.12 96 ILE A C 1
ATOM 770 O O . ILE A 1 96 ? -3.412 -39.094 -13.477 1 97.12 96 ILE A O 1
ATOM 774 N N . ASP A 1 97 ? -2.859 -38.344 -15.531 1 96.75 97 ASP A N 1
ATOM 775 C CA . ASP A 1 97 ? -1.812 -39.344 -15.727 1 96.75 97 ASP A CA 1
ATOM 776 C C . ASP A 1 97 ? -0.758 -39.25 -14.625 1 96.75 97 ASP A C 1
ATOM 778 O O . ASP A 1 97 ? -0.347 -38.156 -14.242 1 96.75 97 ASP A O 1
ATOM 782 N N . LYS A 1 98 ? -0.256 -40.344 -14.164 1 97.12 98 LYS A N 1
ATOM 783 C CA . LYS A 1 98 ? 0.664 -40.438 -13.031 1 97.12 98 LYS A CA 1
ATOM 784 C C . LYS A 1 98 ? 1.965 -39.688 -13.32 1 97.12 98 LYS A C 1
ATOM 786 O O . LYS A 1 98 ? 2.51 -39.031 -12.445 1 97.12 98 LYS A O 1
ATOM 791 N N . ASN A 1 99 ? 2.477 -39.844 -14.492 1 97.06 99 ASN A N 1
ATOM 792 C CA . ASN A 1 99 ? 3.717 -39.156 -14.852 1 97.06 99 ASN A CA 1
ATOM 793 C C . ASN A 1 99 ? 3.566 -37.656 -14.789 1 97.06 99 ASN A C 1
ATOM 795 O O . ASN A 1 99 ? 4.469 -36.938 -14.328 1 97.06 99 ASN A O 1
ATOM 799 N N . ILE A 1 100 ? 2.443 -37.156 -15.219 1 97.5 100 ILE A N 1
ATOM 800 C CA . ILE A 1 100 ? 2.152 -35.75 -15.188 1 97.5 100 ILE A CA 1
ATOM 801 C C . ILE A 1 100 ? 2.016 -35.281 -13.734 1 97.5 100 ILE A C 1
ATOM 803 O O . ILE A 1 100 ? 2.57 -34.25 -13.352 1 97.5 100 ILE A O 1
ATOM 807 N N . ILE A 1 101 ? 1.396 -36.094 -12.922 1 98.38 101 ILE A N 1
ATOM 808 C CA . ILE A 1 101 ? 1.203 -35.781 -11.516 1 98.38 101 ILE A CA 1
ATOM 809 C C . ILE A 1 101 ? 2.559 -35.656 -10.828 1 98.38 101 ILE A C 1
ATOM 811 O O . ILE A 1 101 ? 2.791 -34.719 -10.062 1 98.38 101 ILE A O 1
ATOM 815 N N . ASP A 1 102 ? 3.416 -36.594 -11.117 1 97.81 102 ASP A N 1
ATOM 816 C CA . ASP A 1 102 ? 4.738 -36.594 -10.5 1 97.81 102 ASP A CA 1
ATOM 817 C C . ASP A 1 102 ? 5.484 -35.281 -10.805 1 97.81 102 ASP A C 1
ATOM 819 O O . ASP A 1 102 ? 6.121 -34.719 -9.922 1 97.81 102 ASP A O 1
ATOM 823 N N . ARG A 1 103 ? 5.367 -34.844 -12 1 97.38 103 ARG A N 1
ATOM 824 C CA . ARG A 1 103 ? 6.055 -33.625 -12.422 1 97.38 103 ARG A CA 1
ATOM 825 C C . ARG A 1 103 ? 5.414 -32.375 -11.797 1 97.38 103 ARG A C 1
ATOM 827 O O . ARG A 1 103 ? 6.113 -31.469 -11.367 1 97.38 103 ARG A O 1
ATOM 834 N N . ILE A 1 104 ? 4.082 -32.375 -11.734 1 98 104 ILE A N 1
ATOM 835 C CA . ILE A 1 104 ? 3.361 -31.25 -11.125 1 98 104 ILE A CA 1
ATOM 836 C C . ILE A 1 104 ? 3.744 -31.141 -9.648 1 98 104 ILE A C 1
ATOM 838 O O . ILE A 1 104 ? 4.109 -30.062 -9.172 1 98 104 ILE A O 1
ATOM 842 N N . VAL A 1 105 ? 3.725 -32.25 -8.969 1 97.12 105 VAL A N 1
ATOM 843 C CA . VAL A 1 105 ? 3.979 -32.281 -7.531 1 97.12 105 VAL A CA 1
ATOM 844 C C . VAL A 1 105 ? 5.426 -31.906 -7.25 1 97.12 105 VAL A C 1
ATOM 846 O O . VAL A 1 105 ? 5.715 -31.25 -6.246 1 97.12 105 VAL A O 1
ATOM 849 N N . SER A 1 106 ? 6.281 -32.312 -8.094 1 95.56 106 SER A N 1
ATOM 850 C CA . SER A 1 106 ? 7.68 -31.938 -7.957 1 95.56 106 SER A CA 1
ATOM 851 C C . SER A 1 106 ? 7.844 -30.422 -8.031 1 95.56 106 SER A C 1
ATOM 853 O O . SER A 1 106 ? 8.586 -29.828 -7.238 1 95.56 106 SER A O 1
ATOM 855 N N . CYS A 1 107 ? 7.168 -29.766 -8.984 1 96.5 107 CYS A N 1
ATOM 856 C CA . CYS A 1 107 ? 7.191 -28.312 -9.102 1 96.5 107 CYS A CA 1
ATOM 857 C C . CYS A 1 107 ? 6.688 -27.641 -7.828 1 96.5 107 CYS A C 1
ATOM 859 O O . CYS A 1 107 ? 7.305 -26.703 -7.324 1 96.5 107 CYS A O 1
ATOM 861 N N . ILE A 1 108 ? 5.586 -28.156 -7.285 1 96.19 108 ILE A N 1
ATOM 862 C CA . ILE A 1 108 ? 4.953 -27.562 -6.105 1 96.19 108 ILE A CA 1
ATOM 863 C C . ILE A 1 108 ? 5.883 -27.703 -4.902 1 96.19 108 ILE A C 1
ATOM 865 O O . ILE A 1 108 ? 6.09 -26.734 -4.156 1 96.19 108 ILE A O 1
ATOM 869 N N . LYS A 1 109 ? 6.512 -28.812 -4.797 1 92.69 109 LYS A N 1
ATOM 870 C CA . LYS A 1 109 ? 7.371 -29.125 -3.658 1 92.69 109 LYS A CA 1
ATOM 871 C C . LYS A 1 109 ? 8.594 -28.219 -3.623 1 92.69 109 LYS A C 1
ATOM 873 O O . LYS A 1 109 ? 9.078 -27.859 -2.549 1 92.69 109 LYS A O 1
ATOM 878 N N . THR A 1 110 ? 9.016 -27.75 -4.766 1 91 110 THR A N 1
ATOM 879 C CA . THR A 1 110 ? 10.312 -27.078 -4.828 1 91 110 THR A CA 1
ATOM 880 C C . THR A 1 110 ? 10.133 -25.578 -5.082 1 91 110 THR A C 1
ATOM 882 O O . THR A 1 110 ? 11.109 -24.859 -5.285 1 91 110 THR A O 1
ATOM 885 N N . HIS A 1 111 ? 8.914 -25.094 -5.031 1 90.94 111 HIS A N 1
ATOM 886 C CA . HIS A 1 111 ? 8.711 -23.719 -5.512 1 90.94 111 HIS A CA 1
ATOM 887 C C . HIS A 1 111 ? 9.195 -22.703 -4.492 1 90.94 111 HIS A C 1
ATOM 889 O O . HIS A 1 111 ? 9.359 -21.516 -4.82 1 90.94 111 HIS A O 1
ATOM 895 N N . ARG A 1 112 ? 9.477 -22.969 -3.256 1 84.88 112 ARG A N 1
ATOM 896 C CA . ARG A 1 112 ? 9.977 -22.047 -2.246 1 84.88 112 ARG A CA 1
ATOM 897 C C . ARG A 1 112 ? 11.5 -22.062 -2.199 1 84.88 112 ARG A C 1
ATOM 899 O O . ARG A 1 112 ? 12.117 -21.234 -1.525 1 84.88 112 ARG A O 1
ATOM 906 N N . TYR A 1 113 ? 12.07 -22.516 -3.006 1 66.81 113 TYR A N 1
ATOM 907 C CA . TYR A 1 113 ? 13.516 -22.688 -2.988 1 66.81 113 TYR A CA 1
ATOM 908 C C . TYR A 1 113 ? 14.016 -22.969 -1.575 1 66.81 113 TYR A C 1
ATOM 910 O O . TYR A 1 113 ? 13.867 -22.125 -0.679 1 66.81 113 T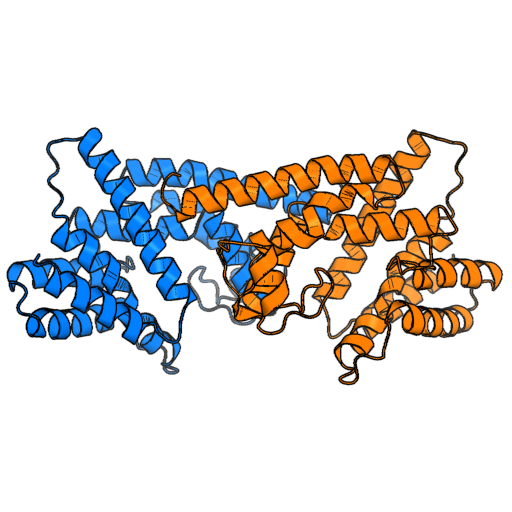YR A O 1
ATOM 918 N N . ARG A 1 114 ? 14.188 -23.922 -0.98 1 60.22 114 ARG A N 1
ATOM 919 C CA . ARG A 1 114 ? 14.875 -24.219 0.272 1 60.22 114 ARG A CA 1
ATOM 920 C C . ARG A 1 114 ? 16.172 -24.969 0.018 1 60.22 114 ARG A C 1
ATOM 922 O O . ARG A 1 114 ? 16.359 -25.547 -1.056 1 60.22 114 ARG A O 1
ATOM 929 N N . LYS A 1 115 ? 17.078 -24.672 0.981 1 54.72 115 LYS A N 1
ATOM 930 C CA . LYS A 1 115 ? 18.344 -25.391 0.954 1 54.72 115 LYS A CA 1
ATOM 931 C C . LYS A 1 115 ? 18.125 -26.859 0.632 1 54.72 115 LYS A C 1
ATOM 933 O O . LYS A 1 115 ? 17.328 -27.547 1.294 1 54.72 115 LYS A O 1
ATOM 938 N N . GLY A 1 116 ? 18.547 -27.25 -0.572 1 55.47 116 GLY A N 1
ATOM 939 C CA . GLY A 1 116 ? 18.562 -28.656 -0.93 1 55.47 116 GLY A CA 1
ATOM 940 C C . GLY A 1 116 ? 17.453 -29.047 -1.882 1 55.47 116 GLY A C 1
ATOM 941 O O . GLY A 1 116 ? 17.391 -30.188 -2.352 1 55.47 116 GLY A O 1
ATOM 942 N N . ALA A 1 117 ? 16.469 -28.094 -2.092 1 65.56 117 ALA A N 1
ATOM 943 C CA . ALA A 1 117 ? 15.438 -28.469 -3.061 1 65.56 117 ALA A CA 1
ATOM 944 C C . ALA A 1 117 ? 15.352 -27.438 -4.188 1 65.56 117 ALA A C 1
ATOM 946 O O . ALA A 1 117 ? 14.68 -26.422 -4.059 1 65.56 117 ALA A O 1
ATOM 947 N N . SER A 1 118 ? 16.188 -27.672 -5.227 1 79.19 118 SER A N 1
ATOM 948 C CA . SER A 1 118 ? 16.234 -26.781 -6.379 1 79.19 118 SER A CA 1
ATOM 949 C C . SER A 1 118 ? 15.297 -27.25 -7.484 1 79.19 118 SER A C 1
ATOM 951 O O . SER A 1 118 ? 14.891 -28.406 -7.504 1 79.19 118 SER A O 1
ATOM 953 N N . ALA A 1 119 ? 14.867 -26.312 -8.273 1 86 119 ALA A N 1
ATOM 954 C CA . ALA A 1 119 ? 14.023 -26.641 -9.422 1 86 119 ALA A CA 1
ATOM 955 C C . ALA A 1 119 ? 14.711 -27.625 -10.352 1 86 119 ALA A C 1
ATOM 957 O O . ALA A 1 119 ? 15.875 -27.469 -10.695 1 86 119 ALA A O 1
ATOM 958 N N . GLU A 1 120 ? 13.945 -28.688 -10.633 1 88.06 120 GLU A N 1
ATOM 959 C CA . GLU A 1 120 ? 14.531 -29.766 -11.43 1 88.06 120 GLU A CA 1
ATOM 960 C C . GLU A 1 120 ? 14.016 -29.734 -12.867 1 88.06 120 GLU A C 1
ATOM 962 O O . GLU A 1 120 ? 14.328 -30.609 -13.664 1 88.06 120 GLU A O 1
ATOM 967 N N . SER A 1 121 ? 13.172 -28.844 -13.148 1 95.31 121 SER A N 1
ATOM 968 C CA . SER A 1 121 ? 12.594 -28.719 -14.484 1 95.31 121 SER A CA 1
ATOM 969 C C . SER A 1 121 ? 12.367 -27.266 -14.859 1 95.31 121 SER A C 1
ATOM 971 O O . SER A 1 121 ? 12.344 -26.391 -13.984 1 95.31 121 SER A O 1
ATOM 973 N N . ILE A 1 122 ? 12.25 -27.016 -16.188 1 97.06 122 ILE A N 1
ATOM 974 C CA . ILE A 1 122 ? 12.008 -25.656 -16.656 1 97.06 122 ILE A CA 1
ATOM 975 C C . ILE A 1 122 ? 10.672 -25.156 -16.125 1 97.06 122 ILE A C 1
ATOM 977 O O . ILE A 1 122 ? 10.531 -23.969 -15.805 1 97.06 122 ILE A O 1
ATOM 981 N N . GLU A 1 123 ? 9.695 -26.047 -15.969 1 98.12 123 GLU A N 1
ATOM 982 C CA . GLU A 1 123 ? 8.398 -25.672 -15.398 1 98.12 123 GLU A CA 1
ATOM 983 C C . GLU A 1 123 ? 8.547 -25.219 -13.953 1 98.12 123 GLU A C 1
ATOM 985 O O . GLU A 1 123 ? 7.945 -24.203 -13.555 1 98.12 123 GLU A O 1
ATOM 990 N N . ALA A 1 124 ? 9.406 -25.922 -13.195 1 97.25 124 ALA A N 1
ATOM 991 C CA . ALA A 1 124 ? 9.648 -25.547 -11.805 1 97.25 124 ALA A CA 1
ATOM 992 C C . ALA A 1 124 ? 10.367 -24.203 -11.719 1 97.25 124 ALA A C 1
ATOM 994 O O . ALA A 1 124 ? 10.07 -23.375 -10.844 1 97.25 124 ALA A O 1
ATOM 995 N N . GLU A 1 125 ? 11.281 -24 -12.641 1 97.25 125 GLU A N 1
ATOM 996 C CA . GLU A 1 125 ? 12.008 -22.734 -12.68 1 97.25 125 GLU A CA 1
ATOM 997 C C . GLU A 1 125 ? 11.062 -21.578 -12.969 1 97.25 125 GLU A C 1
ATOM 999 O O . GLU A 1 125 ? 11.125 -20.531 -12.305 1 97.25 125 GLU A O 1
ATOM 1004 N N . ILE A 1 126 ? 10.203 -21.766 -13.938 1 98 126 ILE A N 1
ATOM 1005 C CA . ILE A 1 126 ? 9.266 -20.719 -14.336 1 98 126 ILE A CA 1
ATOM 1006 C C . ILE A 1 126 ? 8.305 -20.422 -13.18 1 98 126 ILE A C 1
ATOM 1008 O O . ILE A 1 126 ? 8.023 -19.266 -12.883 1 98 126 ILE A O 1
ATOM 1012 N N . LEU A 1 127 ? 7.828 -21.453 -12.523 1 98.19 127 LEU A N 1
ATOM 1013 C CA . LEU A 1 127 ? 6.938 -21.281 -11.383 1 98.19 127 LEU A CA 1
ATOM 1014 C C . LEU A 1 127 ? 7.625 -20.469 -10.281 1 98.19 127 LEU A C 1
ATOM 1016 O O . LEU A 1 127 ? 7.066 -19.5 -9.773 1 98.19 127 LEU A O 1
ATOM 1020 N N . TYR A 1 128 ? 8.812 -20.875 -9.961 1 96.81 128 TYR A N 1
ATOM 1021 C CA . TYR A 1 128 ? 9.578 -20.172 -8.938 1 96.81 128 TYR A CA 1
ATOM 1022 C C . TYR A 1 128 ? 9.766 -18.703 -9.312 1 96.81 128 TYR A C 1
ATOM 1024 O O . TYR A 1 128 ? 9.492 -17.812 -8.508 1 96.81 128 TYR A O 1
ATOM 1032 N N . ASP A 1 129 ? 10.211 -18.5 -10.523 1 97.5 129 ASP A N 1
ATOM 1033 C CA . ASP A 1 129 ? 10.484 -17.141 -11 1 97.5 129 ASP A CA 1
ATOM 1034 C C . ASP A 1 129 ? 9.227 -16.281 -10.969 1 97.5 129 ASP A C 1
ATOM 1036 O O . ASP A 1 129 ? 9.258 -15.148 -10.484 1 97.5 129 ASP A O 1
ATOM 1040 N N . ALA A 1 130 ? 8.172 -16.844 -11.508 1 98 130 ALA A N 1
ATOM 1041 C CA . ALA A 1 130 ? 6.91 -16.094 -11.547 1 98 130 ALA A CA 1
ATOM 1042 C C . ALA A 1 130 ? 6.438 -15.742 -10.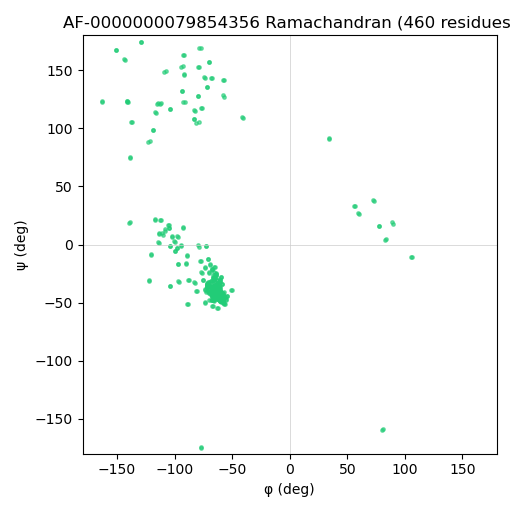141 1 98 130 ALA A C 1
ATOM 1044 O O . ALA A 1 130 ? 5.977 -14.625 -9.891 1 98 130 ALA A O 1
ATOM 1045 N N . ASP A 1 131 ? 6.527 -16.688 -9.242 1 97.19 131 ASP A N 1
ATOM 1046 C CA . ASP A 1 131 ? 6.133 -16.484 -7.852 1 97.19 131 ASP A CA 1
ATOM 1047 C C . ASP A 1 131 ? 6.945 -15.359 -7.211 1 97.19 131 ASP A C 1
ATOM 1049 O O . ASP A 1 131 ? 6.395 -14.516 -6.508 1 97.19 131 ASP A O 1
ATOM 1053 N N . LYS A 1 132 ? 8.227 -15.312 -7.473 1 96.62 132 LYS A N 1
ATOM 1054 C CA . LYS A 1 132 ? 9.109 -14.297 -6.914 1 96.62 132 LYS A CA 1
ATOM 1055 C C . LYS A 1 132 ? 8.859 -12.938 -7.551 1 96.62 132 LYS A C 1
ATOM 1057 O O . LYS A 1 132 ? 8.906 -11.906 -6.871 1 96.62 132 LYS A O 1
ATOM 1062 N N . LEU A 1 133 ? 8.57 -12.922 -8.828 1 97.81 133 LEU A N 1
ATOM 1063 C CA . LEU A 1 133 ? 8.352 -11.68 -9.547 1 97.81 133 LEU A CA 1
ATOM 1064 C C . LEU A 1 133 ? 7.121 -10.953 -9.016 1 97.81 133 LEU A C 1
ATOM 1066 O O . LEU A 1 133 ? 7.043 -9.727 -9.07 1 97.81 133 LEU A O 1
ATOM 1070 N N . ASP A 1 134 ? 6.184 -11.75 -8.469 1 97.62 134 ASP A N 1
ATOM 1071 C CA . ASP A 1 134 ? 4.953 -11.156 -7.945 1 97.62 134 ASP A CA 1
ATOM 1072 C C . ASP A 1 134 ? 5.215 -10.398 -6.648 1 97.62 134 ASP A C 1
ATOM 1074 O O . ASP A 1 134 ? 4.32 -9.742 -6.117 1 97.62 134 ASP A O 1
ATOM 1078 N N . ALA A 1 135 ? 6.438 -10.367 -6.129 1 97.06 135 ALA A N 1
ATOM 1079 C CA . ALA A 1 135 ? 6.789 -9.68 -4.887 1 97.06 135 ALA A CA 1
ATOM 1080 C C . ALA A 1 135 ? 7.426 -8.32 -5.176 1 97.06 135 ALA A C 1
ATOM 1082 O O . ALA A 1 135 ? 7.695 -7.551 -4.25 1 97.06 135 ALA A O 1
ATOM 1083 N N . ILE A 1 136 ? 7.66 -8.031 -6.465 1 97.81 136 ILE A N 1
ATOM 1084 C CA . ILE A 1 136 ? 8.352 -6.785 -6.801 1 97.81 136 ILE A CA 1
ATOM 1085 C C . ILE A 1 136 ? 7.559 -6.035 -7.867 1 97.81 136 ILE A C 1
ATOM 1087 O O . ILE A 1 136 ? 6.52 -6.508 -8.328 1 97.81 136 ILE A O 1
ATOM 1091 N N . GLY A 1 137 ? 8.008 -4.805 -8.195 1 98 137 GLY A N 1
ATOM 1092 C CA . GLY A 1 137 ? 7.242 -3.943 -9.078 1 98 137 GLY A CA 1
ATOM 1093 C C . GLY A 1 137 ? 6.109 -3.219 -8.383 1 98 137 GLY A C 1
ATOM 1094 O O . GLY A 1 137 ? 6.152 -3.016 -7.164 1 98 137 GLY A O 1
ATOM 1095 N N . ALA A 1 138 ? 5.105 -2.752 -9.156 1 98.56 138 ALA A N 1
ATOM 1096 C CA . ALA A 1 138 ? 3.943 -2.066 -8.594 1 98.56 138 ALA A CA 1
ATOM 1097 C C . ALA A 1 138 ? 3.133 -3.004 -7.703 1 98.56 138 ALA A C 1
ATOM 1099 O O . ALA A 1 138 ? 2.654 -2.602 -6.637 1 98.56 138 ALA A O 1
ATOM 1100 N N . ILE A 1 139 ? 3.072 -4.262 -8.141 1 98 139 ILE A N 1
ATOM 1101 C CA . ILE A 1 139 ? 2.352 -5.246 -7.344 1 98 139 ILE A CA 1
ATOM 1102 C C . ILE A 1 139 ? 3.074 -5.465 -6.02 1 98 139 ILE A C 1
ATOM 1104 O O . ILE A 1 139 ? 2.438 -5.598 -4.973 1 98 139 ILE A O 1
ATOM 1108 N N . GLY A 1 140 ? 4.395 -5.5 -6.094 1 97.88 140 GLY A N 1
ATOM 1109 C CA . GLY A 1 140 ? 5.168 -5.633 -4.871 1 97.88 140 GLY A CA 1
ATOM 1110 C C . GLY A 1 140 ? 4.953 -4.484 -3.902 1 97.88 140 GLY A C 1
ATOM 1111 O O . GLY A 1 140 ? 4.812 -4.699 -2.697 1 97.88 140 GLY A O 1
ATOM 1112 N N . VAL A 1 141 ? 4.922 -3.275 -4.414 1 98.62 141 VAL A N 1
ATOM 1113 C CA . VAL A 1 141 ? 4.656 -2.088 -3.605 1 98.62 141 VAL A CA 1
ATOM 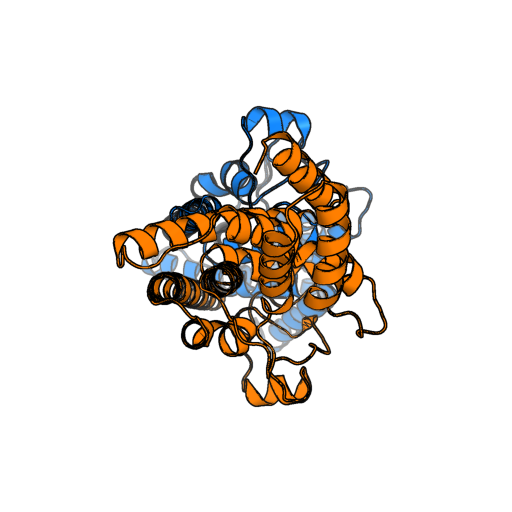1114 C C . VAL A 1 141 ? 3.275 -2.199 -2.965 1 98.62 141 VAL A C 1
ATOM 1116 O O . VAL A 1 141 ? 3.131 -2.033 -1.751 1 98.62 141 VAL A O 1
ATOM 1119 N N . ALA A 1 142 ? 2.293 -2.555 -3.742 1 98.44 142 ALA A N 1
ATOM 1120 C CA . ALA A 1 142 ? 0.917 -2.666 -3.268 1 98.44 142 ALA A CA 1
ATOM 1121 C C . ALA A 1 142 ? 0.802 -3.713 -2.164 1 98.44 142 ALA A C 1
ATOM 1123 O O . ALA A 1 142 ? 0.223 -3.449 -1.106 1 98.44 142 ALA A O 1
ATOM 1124 N N . ARG A 1 143 ? 1.422 -4.809 -2.404 1 97.12 143 ARG A N 1
ATOM 1125 C CA . ARG A 1 143 ? 1.357 -5.902 -1.441 1 97.12 143 ARG A CA 1
ATOM 1126 C C . ARG A 1 143 ? 2.107 -5.551 -0.161 1 97.12 143 ARG A C 1
ATOM 1128 O O . ARG A 1 143 ? 1.655 -5.875 0.939 1 97.12 143 ARG A O 1
ATOM 1135 N N . SER A 1 144 ? 3.225 -4.91 -0.308 1 97.75 144 SER A N 1
ATOM 1136 C CA . SER A 1 144 ? 4.035 -4.535 0.847 1 97.75 144 SER A CA 1
ATOM 1137 C C . SER A 1 144 ? 3.295 -3.549 1.743 1 97.75 144 SER A C 1
ATOM 1139 O O . SER A 1 144 ? 3.236 -3.73 2.961 1 97.75 144 SER A O 1
ATOM 1141 N N . PHE A 1 145 ? 2.697 -2.592 1.181 1 98.12 145 PHE A N 1
ATOM 1142 C CA . PHE A 1 145 ? 1.995 -1.612 2 1 98.12 145 PHE A CA 1
ATOM 1143 C C . PHE A 1 145 ? 0.683 -2.186 2.525 1 98.12 145 PHE A C 1
ATOM 1145 O O . PHE A 1 145 ? 0.229 -1.816 3.609 1 98.12 145 PHE A O 1
ATOM 1152 N N . GLY A 1 146 ? 0.073 -3.113 1.724 1 96.75 146 GLY A N 1
ATOM 1153 C CA . GLY A 1 146 ? -1.031 -3.867 2.295 1 96.75 146 GLY A CA 1
ATOM 1154 C C . GLY A 1 146 ? -0.669 -4.57 3.59 1 96.75 146 GLY A C 1
ATOM 1155 O O . GLY A 1 146 ? -1.431 -4.527 4.559 1 96.75 146 GLY A O 1
ATOM 1156 N N . TRP A 1 147 ? 0.502 -5.195 3.588 1 95.88 147 TRP A N 1
ATOM 1157 C CA . TRP A 1 147 ? 1.004 -5.859 4.785 1 95.88 147 TRP A CA 1
ATOM 1158 C C . TRP A 1 147 ? 1.219 -4.855 5.914 1 95.88 147 TRP A C 1
ATOM 1160 O O . TRP A 1 147 ? 0.895 -5.137 7.074 1 95.88 147 TRP A O 1
ATOM 1170 N N . ILE A 1 148 ? 1.725 -3.699 5.598 1 96.31 148 ILE A N 1
ATOM 1171 C CA . ILE A 1 148 ? 1.968 -2.645 6.574 1 96.31 148 ILE A CA 1
ATOM 1172 C C . ILE A 1 148 ? 0.658 -2.264 7.262 1 96.31 148 ILE A C 1
ATOM 1174 O O . ILE A 1 148 ? 0.593 -2.182 8.492 1 96.31 148 ILE A O 1
ATOM 1178 N N . GLY A 1 149 ? -0.395 -2.027 6.477 1 94.62 149 GLY A N 1
ATOM 1179 C CA . GLY A 1 149 ? -1.694 -1.674 7.023 1 94.62 149 GLY A CA 1
ATOM 1180 C C . GLY A 1 149 ? -2.295 -2.768 7.887 1 94.62 149 GLY A C 1
ATOM 1181 O O . GLY A 1 149 ? -2.812 -2.496 8.969 1 94.62 149 GLY A O 1
ATOM 1182 N N . LYS A 1 150 ? -2.145 -3.98 7.422 1 93.69 150 LYS A N 1
ATOM 1183 C CA . LYS A 1 150 ? -2.709 -5.133 8.117 1 93.69 150 LYS A CA 1
ATOM 1184 C C . LYS A 1 150 ? -2.084 -5.301 9.5 1 93.69 150 LYS A C 1
ATOM 1186 O O . LYS A 1 150 ? -2.758 -5.719 10.445 1 93.69 150 LYS A O 1
ATOM 1191 N N . HIS A 1 151 ? -0.835 -4.895 9.625 1 94.12 151 HIS A N 1
ATOM 1192 C CA . HIS A 1 151 ? -0.11 -5.188 10.859 1 94.12 151 HIS A CA 1
ATOM 1193 C C . HIS A 1 151 ? 0.205 -3.91 11.625 1 94.12 151 HIS A C 1
ATOM 1195 O O . HIS A 1 151 ? 0.984 -3.932 12.586 1 94.12 151 HIS A O 1
ATOM 1201 N N . ASN A 1 152 ? -0.348 -2.805 11.211 1 92.69 152 ASN A N 1
ATOM 1202 C CA . ASN A 1 152 ? -0.15 -1.506 11.852 1 92.69 152 ASN A CA 1
ATOM 1203 C C . ASN A 1 152 ? 1.329 -1.14 11.93 1 92.69 152 ASN A C 1
ATOM 1205 O O . ASN A 1 152 ? 1.789 -0.612 12.938 1 92.69 152 ASN A O 1
ATOM 1209 N N . ALA A 1 153 ? 2.068 -1.596 10.898 1 94.94 153 ALA A N 1
ATOM 1210 C CA . ALA A 1 153 ? 3.48 -1.244 10.781 1 94.94 153 ALA A CA 1
ATOM 1211 C C . ALA A 1 153 ? 3.652 0.179 10.266 1 94.94 153 ALA A C 1
ATOM 1213 O O . ALA A 1 153 ? 2.678 0.927 10.148 1 94.94 153 ALA A O 1
ATOM 1214 N N . LYS A 1 154 ? 4.883 0.607 10.008 1 93.44 154 LYS A N 1
ATOM 1215 C CA . LYS A 1 154 ? 5.168 2 9.68 1 93.44 154 LYS A CA 1
ATOM 1216 C C . LYS A 1 154 ? 5.164 2.221 8.164 1 93.44 154 LYS A C 1
ATOM 1218 O O . LYS A 1 154 ? 5.852 1.513 7.426 1 93.44 154 LYS A O 1
ATOM 1223 N N . ILE A 1 155 ? 4.496 3.229 7.75 1 95.5 155 ILE A N 1
ATOM 1224 C CA . ILE A 1 155 ? 4.461 3.564 6.328 1 95.5 155 ILE A CA 1
ATOM 1225 C C . ILE A 1 155 ? 5.852 3.986 5.863 1 95.5 155 ILE A C 1
ATOM 1227 O O . ILE A 1 155 ? 6.273 3.645 4.754 1 95.5 155 ILE A O 1
ATOM 1231 N N . TYR A 1 156 ? 6.496 4.703 6.77 1 96.19 156 TYR A N 1
ATOM 1232 C CA . TYR A 1 156 ? 7.859 5.137 6.484 1 96.19 156 TYR A CA 1
ATOM 1233 C C . TYR A 1 156 ? 8.727 5.055 7.734 1 96.19 156 TYR A C 1
ATOM 1235 O O . TYR A 1 156 ? 8.43 5.688 8.75 1 96.19 156 TYR A O 1
ATOM 1243 N N . PHE A 1 157 ? 9.773 4.332 7.59 1 94.94 157 PHE A N 1
ATOM 1244 C CA . PHE A 1 157 ? 10.766 4.203 8.648 1 94.94 157 PHE A CA 1
ATOM 1245 C C . PHE A 1 157 ? 12.07 3.646 8.094 1 94.94 157 PHE A C 1
ATOM 1247 O O . PHE A 1 157 ? 12.086 2.594 7.453 1 94.94 157 PHE A O 1
ATOM 1254 N N . VAL A 1 158 ? 13.117 4.383 8.305 1 93.38 158 VAL A N 1
ATOM 1255 C CA . VAL A 1 158 ? 14.461 3.943 7.965 1 93.38 158 VAL A CA 1
ATOM 1256 C C . VAL A 1 158 ? 15.312 3.844 9.234 1 93.38 158 VAL A C 1
ATOM 1258 O O . VAL A 1 158 ? 15.609 4.859 9.867 1 93.38 158 VAL A O 1
ATOM 1261 N N . PRO A 1 159 ? 15.672 2.648 9.539 1 93.25 159 PRO A N 1
ATOM 1262 C CA . PRO A 1 159 ? 16.484 2.527 10.742 1 93.25 159 PRO A CA 1
ATOM 1263 C C . PRO A 1 159 ? 17.891 3.088 10.562 1 93.25 159 PRO A C 1
ATOM 1265 O O . PRO A 1 159 ? 18.391 3.162 9.438 1 93.25 159 PRO A O 1
ATOM 1268 N N . ASP A 1 160 ? 18.469 3.441 11.695 1 92.44 160 ASP A N 1
ATOM 1269 C CA . ASP A 1 160 ? 19.844 3.912 11.664 1 92.44 160 ASP A CA 1
ATOM 1270 C C . ASP A 1 160 ? 20.797 2.822 11.156 1 92.44 160 ASP A C 1
ATOM 1272 O O . ASP A 1 160 ? 21.734 3.105 10.422 1 92.44 160 ASP A O 1
ATOM 1276 N N . SER A 1 161 ? 20.484 1.582 11.547 1 94.06 161 SER A N 1
ATOM 1277 C CA . SER A 1 161 ? 21.266 0.422 11.141 1 94.06 161 SER A CA 1
ATOM 1278 C C . SER A 1 161 ? 20.375 -0.777 10.852 1 94.06 161 SER A C 1
ATOM 1280 O O . SER A 1 161 ? 19.672 -1.256 11.742 1 94.06 161 SER A O 1
ATOM 1282 N N . ILE A 1 162 ? 20.484 -1.279 9.656 1 93.88 162 ILE A N 1
ATOM 1283 C CA . ILE A 1 162 ? 19.703 -2.459 9.273 1 93.88 162 ILE A CA 1
ATOM 1284 C C . ILE A 1 162 ? 20.156 -3.656 10.109 1 93.88 162 ILE A C 1
ATOM 1286 O O . ILE A 1 162 ? 19.328 -4.461 10.539 1 93.88 162 ILE A O 1
ATOM 1290 N N . GLU A 1 163 ? 21.453 -3.738 10.305 1 93.75 163 GLU A N 1
ATOM 1291 C CA . GLU A 1 163 ? 22 -4.828 11.102 1 93.75 163 GLU A CA 1
ATOM 1292 C C . GLU A 1 163 ? 21.422 -4.832 12.516 1 93.75 163 GLU A C 1
ATOM 1294 O O . GLU A 1 163 ? 21.078 -5.891 13.047 1 93.75 163 GLU A O 1
ATOM 1299 N N . GLU A 1 164 ? 21.359 -3.648 13.094 1 94.81 164 GLU A N 1
ATOM 1300 C CA . GLU A 1 164 ? 20.781 -3.529 14.438 1 94.81 164 GLU A CA 1
ATOM 1301 C C . GLU A 1 164 ? 19.312 -3.912 14.445 1 94.81 164 GLU A C 1
ATOM 1303 O O . GLU A 1 164 ? 18.844 -4.598 15.359 1 94.81 164 GLU A O 1
ATOM 1308 N N . TYR A 1 165 ? 18.609 -3.496 13.43 1 95.12 165 TYR A N 1
ATOM 1309 C CA . TYR A 1 165 ? 17.203 -3.873 13.32 1 95.12 165 TYR A CA 1
ATOM 1310 C C . TYR A 1 165 ? 17.062 -5.387 13.258 1 95.12 165 TYR A C 1
ATOM 1312 O O . TYR A 1 165 ? 16.203 -5.957 13.945 1 95.12 165 TYR A O 1
ATOM 1320 N N . LEU A 1 166 ? 17.906 -6.051 12.414 1 94.44 166 LEU A N 1
ATOM 1321 C CA . LEU A 1 166 ? 17.828 -7.5 12.25 1 94.44 166 LEU A CA 1
ATOM 1322 C C . LEU A 1 166 ? 18.125 -8.211 13.57 1 94.44 166 LEU A C 1
ATOM 1324 O O . LEU A 1 166 ? 17.422 -9.164 13.93 1 94.44 166 LEU A O 1
ATOM 1328 N N . LYS A 1 167 ? 19.109 -7.793 14.227 1 94.62 167 LYS A N 1
ATOM 1329 C CA . LYS A 1 167 ? 19.469 -8.391 15.508 1 94.62 167 LYS A CA 1
ATOM 1330 C C . LYS A 1 167 ? 18.344 -8.258 16.516 1 94.62 167 LYS A C 1
ATOM 1332 O O . LYS A 1 167 ? 18 -9.227 17.203 1 94.62 167 LYS A O 1
ATOM 1337 N N . GLU A 1 168 ? 17.719 -7.129 16.562 1 94.62 168 GLU A N 1
ATOM 1338 C CA . GLU A 1 168 ? 16.75 -6.812 17.594 1 94.62 168 GLU A CA 1
ATOM 1339 C C . GLU A 1 168 ? 15.375 -7.391 17.266 1 94.62 168 GLU A C 1
ATOM 1341 O O . GLU A 1 168 ? 14.641 -7.82 18.156 1 94.62 168 GLU A O 1
ATOM 1346 N N . ASN A 1 169 ? 15.086 -7.438 15.938 1 95.12 169 ASN A N 1
ATOM 1347 C CA . ASN A 1 169 ? 13.688 -7.684 15.609 1 95.12 169 ASN A CA 1
ATOM 1348 C C . ASN A 1 169 ? 13.523 -8.953 14.773 1 95.12 169 ASN A C 1
ATOM 1350 O O . ASN A 1 169 ? 12.398 -9.422 14.562 1 95.12 169 ASN A O 1
ATOM 1354 N N . MET A 1 170 ? 14.617 -9.57 14.312 1 92.62 170 MET A N 1
ATOM 1355 C CA . MET A 1 170 ? 14.516 -10.773 13.492 1 92.62 170 MET A CA 1
ATOM 1356 C C . MET A 1 170 ? 15.586 -11.781 13.883 1 92.62 170 MET A C 1
ATOM 1358 O O . MET A 1 170 ? 15.992 -12.609 13.062 1 92.62 170 MET A O 1
ATOM 1362 N N . ASN A 1 171 ? 16.156 -11.641 15.055 1 91.88 171 ASN A N 1
ATOM 1363 C CA . ASN A 1 171 ? 17.141 -12.555 15.617 1 91.88 171 ASN A CA 1
ATOM 1364 C C . ASN A 1 171 ? 18.375 -12.648 14.734 1 91.88 171 ASN A C 1
ATOM 1366 O O . ASN A 1 171 ? 18.969 -13.719 14.602 1 91.88 171 ASN A O 1
ATOM 1370 N N . GLY A 1 172 ? 18.578 -11.594 14.023 1 89.44 172 GLY A N 1
ATOM 1371 C CA . GLY A 1 172 ? 19.781 -11.5 13.203 1 89.44 172 GLY A CA 1
ATOM 1372 C C . GLY A 1 172 ? 19.641 -12.195 11.867 1 89.44 172 GLY A C 1
ATOM 1373 O O . GLY A 1 172 ? 20.609 -12.297 11.109 1 89.44 172 GLY A O 1
ATOM 1374 N N . ASP A 1 173 ? 18.5 -12.711 11.547 1 87.38 173 ASP A N 1
ATOM 1375 C CA . ASP A 1 173 ? 18.219 -13.461 10.328 1 87.38 173 ASP A CA 1
ATOM 1376 C C . ASP A 1 173 ? 17.219 -12.711 9.445 1 87.38 173 ASP A C 1
ATOM 1378 O O . ASP A 1 173 ? 16.078 -12.477 9.844 1 87.38 173 ASP A O 1
ATOM 1382 N N . SER A 1 174 ? 17.609 -12.406 8.211 1 84.38 174 SER A N 1
ATOM 1383 C CA . SER A 1 174 ? 16.75 -11.664 7.285 1 84.38 174 SER A CA 1
ATOM 1384 C C . SER A 1 174 ? 15.516 -12.477 6.906 1 84.38 174 SER A C 1
ATOM 1386 O O . SER A 1 174 ? 14.516 -11.922 6.445 1 84.38 174 SER A O 1
ATOM 1388 N N . LYS A 1 175 ? 15.625 -13.758 7.117 1 79.06 175 LYS A N 1
ATOM 1389 C CA . LYS A 1 175 ? 14.5 -14.633 6.793 1 79.06 175 LYS A CA 1
ATOM 1390 C C . LYS A 1 175 ? 13.734 -15.039 8.055 1 79.06 175 LYS A C 1
ATOM 1392 O O . LYS A 1 175 ? 12.828 -15.867 7.996 1 79.06 175 LYS A O 1
ATOM 1397 N N . GLY A 1 176 ? 14.117 -14.453 9.07 1 79.19 176 GLY A N 1
ATOM 1398 C CA . GLY A 1 176 ? 13.516 -14.797 10.344 1 79.19 176 GLY A CA 1
ATOM 1399 C C . GLY A 1 176 ? 12.148 -14.164 10.547 1 79.19 176 GLY A C 1
ATOM 1400 O O . GLY A 1 176 ? 11.719 -13.328 9.742 1 79.19 176 GLY A O 1
ATOM 1401 N N . ILE A 1 177 ? 11.484 -14.625 11.578 1 84.5 177 ILE A N 1
ATOM 1402 C CA . ILE A 1 177 ? 10.18 -14.109 11.961 1 84.5 177 ILE A CA 1
ATOM 1403 C C . ILE A 1 177 ? 10.328 -12.711 12.555 1 84.5 177 ILE A C 1
ATOM 1405 O O . ILE A 1 177 ? 11.234 -12.461 13.352 1 84.5 177 ILE A O 1
ATOM 1409 N N . ILE A 1 178 ? 9.508 -11.836 12.18 1 90.94 178 ILE A N 1
ATOM 1410 C CA . ILE A 1 178 ? 9.523 -10.477 12.719 1 90.94 178 ILE A CA 1
ATOM 1411 C C . ILE A 1 178 ? 8.898 -10.477 14.109 1 90.94 178 ILE A C 1
ATOM 1413 O O . ILE A 1 178 ? 7.727 -10.812 14.281 1 90.94 178 ILE A O 1
ATOM 1417 N N . LYS A 1 179 ? 9.633 -10.125 15.148 1 92.81 179 LYS A N 1
ATOM 1418 C CA . LYS A 1 179 ? 9.188 -10.125 16.531 1 92.81 179 LYS A CA 1
ATOM 1419 C C . LYS A 1 179 ? 8.109 -9.07 16.766 1 92.81 179 LYS A C 1
ATOM 1421 O O . LYS A 1 179 ? 7.039 -9.375 17.297 1 92.81 179 LYS A O 1
ATOM 1426 N N . ASP A 1 180 ? 8.352 -7.887 16.422 1 94.56 180 ASP A N 1
ATOM 1427 C CA . ASP A 1 180 ? 7.422 -6.77 16.516 1 94.56 180 ASP A CA 1
ATOM 1428 C C . ASP A 1 180 ? 7.129 -6.176 15.141 1 94.56 180 ASP A C 1
ATOM 1430 O O . ASP A 1 180 ? 7.883 -5.336 14.648 1 94.56 180 ASP A O 1
ATOM 1434 N N . LYS A 1 181 ? 6.055 -6.57 14.602 1 93.5 181 LYS A N 1
ATOM 1435 C CA . LYS A 1 181 ? 5.684 -6.195 13.242 1 93.5 181 LYS A CA 1
ATOM 1436 C C . LYS A 1 181 ? 5.457 -4.691 13.125 1 93.5 181 LYS A C 1
ATOM 1438 O O . LYS A 1 181 ? 5.629 -4.113 12.055 1 93.5 181 LYS A O 1
ATOM 1443 N N . SER A 1 182 ? 5.113 -4.035 14.258 1 91.94 182 SER A N 1
ATOM 1444 C CA . SER A 1 182 ? 4.836 -2.604 14.227 1 91.94 182 SER A CA 1
ATOM 1445 C C . SER A 1 182 ? 6.109 -1.797 14 1 91.94 182 SER A C 1
ATOM 1447 O O . SER A 1 182 ? 6.047 -0.606 13.688 1 91.94 182 SER A O 1
ATOM 1449 N N . LYS A 1 183 ? 7.277 -2.424 14.117 1 92.81 183 LYS A N 1
ATOM 1450 C CA . LYS A 1 183 ? 8.555 -1.735 13.953 1 92.81 183 LYS A CA 1
ATOM 1451 C C . LYS A 1 183 ? 9.141 -1.982 12.57 1 92.81 183 LYS A C 1
ATOM 1453 O O . LYS A 1 183 ? 10.242 -1.521 12.266 1 92.81 183 LYS A O 1
ATOM 1458 N N . HIS A 1 184 ? 8.43 -2.686 11.742 1 94.81 184 HIS A N 1
ATOM 1459 C CA . HIS A 1 184 ? 8.891 -2.998 10.398 1 94.81 184 HIS A CA 1
ATOM 1460 C C . HIS A 1 184 ? 8.398 -1.966 9.391 1 94.81 184 HIS A C 1
ATOM 1462 O O . HIS A 1 184 ? 7.566 -1.118 9.727 1 94.81 184 HIS A O 1
ATOM 1468 N N . SER A 1 185 ? 9.016 -1.912 8.18 1 96.69 185 SER A N 1
ATOM 1469 C CA . SER A 1 185 ? 8.633 -1.01 7.098 1 96.69 185 SER A CA 1
ATOM 1470 C C . SER A 1 185 ? 8.969 -1.611 5.734 1 96.69 185 SER A C 1
ATOM 1472 O O . SER A 1 185 ? 9.672 -2.617 5.648 1 96.69 185 SER A O 1
ATOM 1474 N N . VAL A 1 186 ? 8.453 -1.021 4.723 1 97.69 186 VAL A N 1
ATOM 1475 C CA . VAL A 1 186 ? 8.703 -1.489 3.365 1 97.69 186 VAL A CA 1
ATOM 1476 C C . VAL A 1 186 ? 10.156 -1.209 2.984 1 97.69 186 VAL A C 1
ATOM 1478 O O . VAL A 1 186 ? 10.773 -1.989 2.26 1 97.69 186 VAL A O 1
ATOM 1481 N N . GLN A 1 187 ? 10.727 -0.089 3.521 1 97.19 187 GLN A N 1
ATOM 1482 C CA . GLN A 1 187 ? 12.133 0.23 3.287 1 97.19 187 GLN A CA 1
ATOM 1483 C C . GLN A 1 187 ? 13.047 -0.888 3.789 1 97.19 187 GLN A C 1
ATOM 1485 O O . GLN A 1 187 ? 13.977 -1.299 3.092 1 97.19 187 GLN A O 1
ATOM 1490 N N . ILE A 1 188 ? 12.719 -1.399 4.926 1 96.19 188 ILE A N 1
ATOM 1491 C CA . ILE A 1 188 ? 13.492 -2.488 5.512 1 96.19 188 ILE A CA 1
ATOM 1492 C C . ILE A 1 188 ? 13.328 -3.752 4.672 1 96.19 188 ILE A C 1
ATOM 1494 O O . ILE A 1 188 ? 14.312 -4.402 4.316 1 96.19 188 ILE A O 1
ATOM 1498 N N . GLU A 1 189 ? 12.094 -4.051 4.355 1 95.38 189 GLU A N 1
ATOM 1499 C CA . GLU A 1 189 ? 11.789 -5.234 3.555 1 95.38 189 GLU A CA 1
ATOM 1500 C C . GLU A 1 189 ? 12.539 -5.211 2.229 1 95.38 189 GLU A C 1
ATOM 1502 O O . GLU A 1 189 ? 13.102 -6.227 1.811 1 95.38 189 GLU A O 1
ATOM 1507 N N . PHE A 1 190 ? 12.539 -4.078 1.575 1 97.31 190 PHE A N 1
ATOM 1508 C CA . PHE A 1 190 ? 13.211 -3.943 0.29 1 97.31 190 PHE A CA 1
ATOM 1509 C C . PHE A 1 190 ? 14.711 -4.176 0.437 1 97.31 190 PHE A C 1
ATOM 1511 O O . PHE A 1 190 ? 15.305 -4.93 -0.335 1 97.31 190 PHE A O 1
ATOM 1518 N N . GLU A 1 191 ? 15.227 -3.6 1.475 1 94.56 191 GLU A N 1
ATOM 1519 C CA . GLU A 1 191 ? 16.672 -3.654 1.68 1 94.56 191 GLU A CA 1
ATOM 1520 C C . GLU A 1 191 ? 17.125 -5.066 2.039 1 94.56 191 GLU A C 1
ATOM 1522 O O . GLU A 1 191 ? 18.172 -5.527 1.568 1 94.56 191 GLU A O 1
ATOM 1527 N N . VAL A 1 192 ? 16.344 -5.738 2.746 1 93.25 192 VAL A N 1
ATOM 1528 C CA . VAL A 1 192 ? 16.797 -6.992 3.336 1 93.25 192 VAL A CA 1
ATOM 1529 C C . VAL A 1 192 ? 16.375 -8.164 2.455 1 93.25 192 VAL A C 1
ATOM 1531 O O . VAL A 1 192 ? 17.094 -9.164 2.352 1 93.25 192 VAL A O 1
ATOM 1534 N N . LYS A 1 193 ? 15.266 -8.078 1.774 1 92.06 193 LYS A N 1
ATOM 1535 C CA . LYS A 1 193 ? 14.711 -9.273 1.153 1 92.06 193 LYS A CA 1
ATOM 1536 C C . LYS A 1 193 ? 14.555 -9.094 -0.354 1 92.06 193 LYS A C 1
ATOM 1538 O O . LYS A 1 193 ? 14.719 -10.047 -1.118 1 92.06 193 LYS A O 1
ATOM 1543 N N . LEU A 1 194 ? 14.305 -7.898 -0.859 1 95.44 194 LEU A N 1
ATOM 1544 C CA . LEU A 1 194 ? 13.805 -7.781 -2.225 1 95.44 194 LEU A CA 1
ATOM 1545 C C . LEU A 1 194 ? 14.906 -7.312 -3.166 1 95.44 194 LEU A C 1
ATOM 1547 O O . LEU A 1 194 ? 14.961 -7.734 -4.324 1 95.44 194 LEU A O 1
ATOM 1551 N N . LYS A 1 195 ? 15.758 -6.473 -2.689 1 94.81 195 LYS A N 1
ATOM 1552 C CA . LYS A 1 195 ? 16.688 -5.758 -3.572 1 94.81 195 LYS A CA 1
ATOM 1553 C C . LYS A 1 195 ? 17.578 -6.73 -4.328 1 94.81 195 LYS A C 1
ATOM 1555 O O . LYS A 1 195 ? 18 -6.457 -5.457 1 94.81 195 LYS A O 1
ATOM 1560 N N . GLU A 1 196 ? 17.906 -7.91 -3.738 1 93 196 GLU A N 1
ATOM 1561 C CA . GLU A 1 196 ? 18.812 -8.852 -4.387 1 93 196 GLU A CA 1
ATOM 1562 C C . GLU A 1 196 ? 18.062 -10.047 -4.965 1 93 196 GLU A C 1
ATOM 1564 O O . GLU A 1 196 ? 18.656 -11.07 -5.301 1 93 196 GLU A O 1
ATOM 1569 N N . MET A 1 197 ? 16.812 -9.914 -5.113 1 92.19 197 MET A N 1
ATOM 1570 C CA . MET A 1 197 ? 15.945 -11.031 -5.512 1 92.19 197 MET A CA 1
ATOM 1571 C C . MET A 1 197 ? 16.281 -11.492 -6.926 1 92.19 197 MET A C 1
ATOM 1573 O O . MET A 1 197 ? 16.156 -12.68 -7.238 1 92.19 197 MET A O 1
ATOM 1577 N N . GLN A 1 198 ? 16.75 -10.578 -7.742 1 95.25 198 GLN A N 1
ATOM 1578 C CA . GLN A 1 198 ? 17.078 -10.898 -9.133 1 95.25 198 GLN A CA 1
ATOM 1579 C C . GLN A 1 198 ? 18.125 -12 -9.211 1 95.25 198 GLN A C 1
ATOM 1581 O O . GLN A 1 198 ? 18.078 -12.852 -10.094 1 95.25 198 GLN A O 1
ATOM 1586 N N . LYS A 1 199 ? 19.062 -12.023 -8.242 1 94.25 199 LYS A N 1
ATOM 1587 C CA . LYS A 1 199 ? 20.188 -12.945 -8.242 1 94.25 199 LYS A CA 1
ATOM 1588 C C . LYS A 1 199 ? 19.734 -14.383 -8.047 1 94.25 199 LYS A C 1
ATOM 1590 O O . LYS A 1 199 ? 20.422 -15.32 -8.461 1 94.25 199 LYS A O 1
ATOM 1595 N N . ASN A 1 200 ? 18.562 -14.586 -7.508 1 92.06 200 ASN A N 1
ATOM 1596 C CA . ASN A 1 200 ? 18.078 -15.914 -7.145 1 92.06 200 ASN A CA 1
ATOM 1597 C C . ASN A 1 200 ? 17.156 -16.484 -8.211 1 92.06 200 ASN A C 1
ATOM 1599 O O . ASN A 1 200 ? 16.734 -17.641 -8.109 1 92.06 200 ASN A O 1
ATOM 1603 N N . LEU A 1 201 ? 16.859 -15.719 -9.258 1 96 201 LEU A N 1
ATOM 1604 C CA . LEU A 1 201 ? 15.953 -16.188 -10.305 1 96 201 LEU A CA 1
ATOM 1605 C C . LEU A 1 201 ? 16.672 -17.125 -11.273 1 96 201 LEU A C 1
ATOM 1607 O O . LEU A 1 201 ? 17.875 -17.016 -11.461 1 96 201 LEU A O 1
ATOM 1611 N N . TYR A 1 202 ? 15.938 -17.953 -11.836 1 96 202 TYR A N 1
ATOM 1612 C CA . TYR A 1 202 ? 16.531 -18.969 -12.688 1 96 202 TYR A CA 1
ATOM 1613 C C . TYR A 1 202 ? 16.672 -18.484 -14.117 1 96 202 TYR A C 1
ATOM 1615 O O . TYR A 1 202 ? 17.766 -18.531 -14.695 1 96 202 TYR A O 1
ATOM 1623 N N . THR A 1 203 ? 15.633 -17.953 -14.734 1 97.06 203 THR A N 1
ATOM 1624 C CA . THR A 1 203 ? 15.609 -17.703 -16.172 1 97.06 203 THR A CA 1
ATOM 1625 C C . THR A 1 203 ? 16.094 -16.297 -16.484 1 97.06 203 THR A C 1
ATOM 1627 O O . THR A 1 203 ? 15.852 -15.359 -15.711 1 97.06 203 THR A O 1
ATOM 1630 N N . LYS A 1 204 ? 16.75 -16.156 -17.625 1 97.31 204 LYS A N 1
ATOM 1631 C CA . LYS A 1 204 ? 17.219 -14.844 -18.047 1 97.31 204 LYS A CA 1
ATOM 1632 C C . LYS A 1 204 ? 16.047 -13.898 -18.281 1 97.31 204 LYS A C 1
ATOM 1634 O O . LYS A 1 204 ? 16.156 -12.695 -18 1 97.31 204 LYS A O 1
ATOM 1639 N N . GLU A 1 205 ? 14.922 -14.438 -18.75 1 97.75 205 GLU A N 1
ATOM 1640 C CA . GLU A 1 205 ? 13.711 -13.648 -18.984 1 97.75 205 GLU A CA 1
ATOM 1641 C C . GLU A 1 205 ? 13.156 -13.094 -17.688 1 97.75 205 GLU A C 1
ATOM 1643 O O . GLU A 1 205 ? 12.766 -11.922 -17.609 1 97.75 205 GLU A O 1
ATOM 1648 N N . ALA A 1 206 ? 13.133 -13.922 -16.672 1 98.12 206 ALA A N 1
ATOM 1649 C CA . ALA A 1 206 ? 12.664 -13.461 -15.359 1 98.12 206 ALA A CA 1
ATOM 1650 C C . ALA A 1 206 ? 13.586 -12.391 -14.797 1 98.12 206 ALA A C 1
ATOM 1652 O O . ALA A 1 206 ? 13.125 -11.43 -14.172 1 98.12 206 ALA A O 1
ATOM 1653 N N . LYS A 1 207 ? 14.867 -12.547 -15.008 1 98.38 207 LYS A N 1
ATOM 1654 C CA . LYS A 1 207 ? 15.844 -11.57 -14.531 1 98.38 207 LYS A CA 1
ATOM 1655 C C . LYS A 1 207 ? 15.648 -10.219 -15.211 1 98.38 207 LYS A C 1
ATOM 1657 O O . LYS A 1 207 ? 15.797 -9.172 -14.578 1 98.38 207 LYS A O 1
ATOM 1662 N N . MET A 1 208 ? 15.258 -10.227 -16.422 1 97.94 208 MET A N 1
ATOM 1663 C CA . MET A 1 208 ? 14.984 -8.992 -17.156 1 97.94 208 MET A CA 1
ATOM 1664 C C . MET A 1 208 ? 13.766 -8.281 -16.594 1 97.94 208 MET A C 1
ATOM 1666 O O . MET A 1 208 ? 13.797 -7.062 -16.391 1 97.94 208 MET A O 1
ATOM 1670 N N . ILE A 1 209 ? 12.734 -9.047 -16.312 1 98.06 209 ILE A N 1
ATOM 1671 C CA . ILE A 1 209 ? 11.523 -8.477 -15.742 1 98.06 209 ILE A CA 1
ATOM 1672 C C . ILE A 1 209 ? 11.82 -7.93 -14.352 1 98.06 209 ILE A C 1
ATOM 1674 O O . ILE A 1 209 ? 11.398 -6.82 -14.008 1 98.06 209 ILE A O 1
ATOM 1678 N N . ALA A 1 210 ? 12.609 -8.672 -13.602 1 98.31 210 ALA A N 1
ATOM 1679 C CA . ALA A 1 210 ? 12.938 -8.297 -12.227 1 98.31 210 ALA A CA 1
ATOM 1680 C C . ALA A 1 210 ? 13.719 -6.98 -12.195 1 98.31 210 ALA A C 1
ATOM 1682 O O . ALA A 1 210 ? 13.492 -6.145 -11.312 1 98.31 210 ALA A O 1
ATOM 1683 N N . GLU A 1 211 ? 14.586 -6.824 -13.102 1 98.19 211 GLU A N 1
ATOM 1684 C CA . GLU A 1 211 ? 15.383 -5.598 -13.156 1 98.19 211 GLU A CA 1
ATOM 1685 C C . GLU A 1 211 ? 14.492 -4.367 -13.273 1 98.19 211 GLU A C 1
ATOM 1687 O O . GLU A 1 211 ? 14.656 -3.402 -12.523 1 98.19 211 GLU A O 1
ATOM 1692 N N . LYS A 1 212 ? 13.555 -4.43 -14.164 1 97.94 212 LYS A N 1
ATOM 1693 C CA . LYS A 1 212 ? 12.633 -3.316 -14.375 1 97.94 212 LYS A CA 1
ATOM 1694 C C . LYS A 1 212 ? 11.742 -3.102 -13.156 1 97.94 212 LYS A C 1
ATOM 1696 O O . LYS A 1 212 ? 11.531 -1.966 -12.727 1 97.94 212 LYS A O 1
ATOM 1701 N N . ARG A 1 213 ? 11.281 -4.203 -12.586 1 98.25 213 ARG A N 1
ATOM 1702 C CA . ARG A 1 213 ? 10.352 -4.113 -11.469 1 98.25 213 ARG A CA 1
ATOM 1703 C C . ARG A 1 213 ? 11.062 -3.627 -10.211 1 98.25 213 ARG A C 1
ATOM 1705 O O . ARG A 1 213 ? 10.5 -2.855 -9.43 1 98.25 213 ARG A O 1
ATOM 1712 N N . LEU A 1 214 ? 12.305 -4.023 -10.039 1 98.38 214 LEU A N 1
ATOM 1713 C CA . LEU A 1 214 ? 13.086 -3.582 -8.883 1 98.38 214 LEU A CA 1
ATOM 1714 C C . LEU A 1 214 ? 13.445 -2.105 -9.008 1 98.38 214 LEU A C 1
ATOM 1716 O O . LEU A 1 214 ? 13.391 -1.367 -8.016 1 98.38 214 LEU A O 1
ATOM 1720 N N . ARG A 1 215 ? 13.766 -1.705 -10.188 1 98.06 215 ARG A N 1
ATOM 1721 C CA . ARG A 1 215 ? 14.055 -0.293 -10.414 1 98.06 215 ARG A CA 1
ATOM 1722 C C . ARG A 1 215 ? 12.836 0.571 -10.102 1 98.06 215 ARG A C 1
ATOM 1724 O O . ARG A 1 215 ? 12.961 1.603 -9.438 1 98.06 215 ARG A O 1
ATOM 1731 N N . PHE A 1 216 ? 11.734 0.152 -10.547 1 98.31 216 PHE A N 1
ATOM 1732 C CA . PHE A 1 216 ? 10.5 0.885 -10.266 1 98.31 216 PHE A CA 1
ATOM 1733 C C . PHE A 1 216 ? 10.242 0.951 -8.766 1 98.31 216 PHE A C 1
ATOM 1735 O O . PHE A 1 216 ? 9.875 2.004 -8.242 1 98.31 216 PHE A O 1
ATOM 1742 N N . PHE A 1 217 ? 10.406 -0.189 -8.086 1 98.44 217 PHE A N 1
ATOM 1743 C CA . PHE A 1 217 ? 10.219 -0.2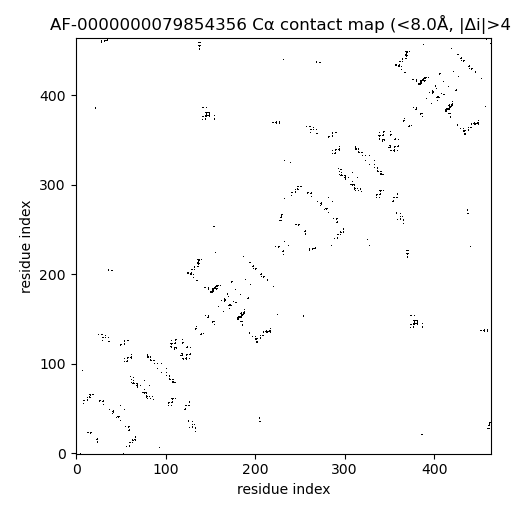68 -6.645 1 98.44 217 PHE A CA 1
ATOM 1744 C C . PHE A 1 217 ? 11.133 0.714 -5.922 1 98.44 217 PHE A C 1
ATOM 1746 O O . PHE A 1 217 ? 10.68 1.466 -5.055 1 98.44 217 PHE A O 1
ATOM 1753 N N . GLU A 1 218 ? 12.305 0.744 -6.336 1 98 218 GLU A N 1
ATOM 1754 C CA . GLU A 1 218 ? 13.289 1.637 -5.73 1 98 218 GLU A CA 1
ATOM 1755 C C . GLU A 1 218 ? 12.938 3.1 -5.98 1 98 218 GLU A C 1
ATOM 1757 O O . GLU A 1 218 ? 13.016 3.928 -5.074 1 98 218 GLU A O 1
ATOM 1762 N N . GLU A 1 219 ? 12.547 3.402 -7.176 1 98.06 219 GLU A N 1
ATOM 1763 C CA . GLU A 1 219 ? 12.133 4.758 -7.52 1 98.06 219 GLU A CA 1
ATOM 1764 C C . GLU A 1 219 ? 10.938 5.199 -6.684 1 98.06 219 GLU A C 1
ATOM 1766 O O . GLU A 1 219 ? 10.852 6.359 -6.266 1 98.06 219 GLU A O 1
ATOM 1771 N N . PHE A 1 220 ? 10.055 4.305 -6.473 1 98.75 220 PHE A N 1
ATOM 1772 C CA . PHE A 1 220 ? 8.898 4.598 -5.633 1 98.75 220 PHE A CA 1
ATOM 1773 C C . PHE A 1 220 ? 9.336 4.965 -4.223 1 98.75 220 PHE A C 1
ATOM 1775 O O . PHE A 1 220 ? 8.867 5.957 -3.66 1 98.75 220 PHE A O 1
ATOM 1782 N N . LEU A 1 221 ? 10.234 4.184 -3.67 1 98.25 221 LEU A N 1
ATOM 1783 C CA . LEU A 1 221 ? 10.672 4.414 -2.299 1 98.25 221 LEU A CA 1
ATOM 1784 C C . LEU A 1 221 ? 11.422 5.738 -2.188 1 98.25 221 LEU A C 1
ATOM 1786 O O . LEU A 1 221 ? 11.328 6.426 -1.169 1 98.25 221 LEU A O 1
ATOM 1790 N N . ILE A 1 222 ? 12.172 6.09 -3.242 1 97.81 222 ILE A N 1
ATOM 1791 C CA . ILE A 1 222 ? 12.875 7.367 -3.268 1 97.81 222 ILE A CA 1
ATOM 1792 C C . ILE A 1 222 ? 11.867 8.516 -3.273 1 97.81 222 ILE A C 1
ATOM 1794 O O . ILE A 1 222 ? 12.008 9.477 -2.523 1 97.81 222 ILE A O 1
ATOM 1798 N N . LYS A 1 223 ? 10.859 8.359 -4.086 1 98.06 223 LYS A N 1
ATOM 1799 C CA . LYS A 1 223 ? 9.82 9.383 -4.148 1 98.06 223 LYS A CA 1
ATOM 1800 C C . LYS A 1 223 ? 9.078 9.492 -2.818 1 98.06 223 LYS A C 1
ATOM 1802 O O . LYS A 1 223 ? 8.789 10.602 -2.348 1 98.06 223 LYS A O 1
ATOM 1807 N N . LEU A 1 224 ? 8.758 8.352 -2.184 1 98.25 224 LEU A N 1
ATOM 1808 C CA . LEU A 1 224 ? 8.109 8.336 -0.879 1 98.25 224 LEU A CA 1
ATOM 1809 C C . LEU A 1 224 ? 8.945 9.078 0.156 1 98.25 224 LEU A C 1
ATOM 1811 O O . LEU A 1 224 ? 8.43 9.914 0.898 1 98.25 224 LEU A O 1
ATOM 1815 N N . HIS A 1 225 ? 10.219 8.797 0.152 1 97.31 225 HIS A N 1
ATOM 1816 C CA . HIS A 1 225 ? 11.141 9.477 1.06 1 97.31 225 HIS A CA 1
ATOM 1817 C C . HIS A 1 225 ? 11.094 10.984 0.86 1 97.31 225 HIS A C 1
ATOM 1819 O O . HIS A 1 225 ? 10.945 11.742 1.825 1 97.31 225 HIS A O 1
ATOM 1825 N N . ASN A 1 226 ? 11.195 11.391 -0.377 1 97.38 226 ASN A N 1
ATOM 1826 C CA . ASN A 1 226 ? 11.219 12.812 -0.701 1 97.38 226 ASN A CA 1
ATOM 1827 C C . ASN A 1 226 ? 9.93 13.508 -0.274 1 97.38 226 ASN A C 1
ATOM 1829 O O . ASN A 1 226 ? 9.961 14.648 0.2 1 97.38 226 ASN A O 1
ATOM 1833 N N . GLU A 1 227 ? 8.812 12.836 -0.417 1 97.19 227 GLU A N 1
ATOM 1834 C CA . GLU A 1 227 ? 7.527 13.414 -0.023 1 97.19 227 GLU A CA 1
ATOM 1835 C C . GLU A 1 227 ? 7.398 13.492 1.496 1 97.19 227 GLU A C 1
ATOM 1837 O O . GLU A 1 227 ? 6.891 14.477 2.031 1 97.19 227 GLU A O 1
ATOM 1842 N N . VAL A 1 228 ? 7.957 12.492 2.176 1 95.44 228 VAL A N 1
ATOM 1843 C CA . VAL A 1 228 ? 7.848 12.43 3.629 1 95.44 228 VAL A CA 1
ATOM 1844 C C . VAL A 1 228 ? 8.656 13.57 4.258 1 95.44 228 VAL A C 1
ATOM 1846 O O . VAL A 1 228 ? 8.195 14.211 5.207 1 95.44 228 VAL A O 1
ATOM 1849 N N . ILE A 1 229 ? 9.773 13.859 3.623 1 92.94 229 ILE A N 1
ATOM 1850 C CA . ILE A 1 229 ? 10.633 14.852 4.254 1 92.94 229 ILE A CA 1
ATOM 1851 C C . ILE A 1 229 ? 10.328 16.234 3.68 1 92.94 229 ILE A C 1
ATOM 1853 O O . ILE A 1 229 ? 10.984 17.219 4.035 1 92.94 229 ILE A O 1
ATOM 1857 N N . GLY A 1 230 ? 9.43 16.391 2.734 1 89.81 230 GLY A N 1
ATOM 1858 C CA . GLY A 1 230 ? 8.898 17.672 2.283 1 89.81 230 GLY A CA 1
ATOM 1859 C C . GLY A 1 230 ? 9.695 18.281 1.149 1 89.81 230 GLY A C 1
ATOM 1860 O O . GLY A 1 230 ? 9.625 19.484 0.91 1 89.81 230 GLY A O 1
ATOM 1861 N N . ILE A 1 231 ? 10.5 17.453 0.482 1 86.12 231 ILE A N 1
ATOM 1862 C CA . ILE A 1 231 ? 11.281 17.969 -0.635 1 86.12 231 ILE A CA 1
ATOM 1863 C C . ILE A 1 231 ? 10.461 17.891 -1.921 1 86.12 231 ILE A C 1
ATOM 1865 O O . ILE A 1 231 ? 10.672 18.672 -2.848 1 86.12 231 ILE A O 1
ATOM 1869 N N . GLU A 1 232 ? 9.602 16.953 -2.012 1 84.06 232 GLU A N 1
ATOM 1870 C CA . GLU A 1 232 ? 8.719 16.812 -3.164 1 84.06 232 GLU A CA 1
ATOM 1871 C C . GLU A 1 232 ? 7.254 16.797 -2.738 1 84.06 232 GLU A C 1
ATOM 1873 O O . GLU A 1 232 ? 6.934 16.438 -1.605 1 84.06 232 GLU A O 1
ATOM 1878 N N . MET B 1 1 ? 6.41 32.5 19.438 1 83.81 1 MET B N 1
ATOM 1879 C CA . MET B 1 1 ? 6.07 31.469 20.438 1 83.81 1 MET B CA 1
ATOM 1880 C C . MET B 1 1 ? 7.316 31.031 21.203 1 83.81 1 MET B C 1
ATOM 1882 O O . MET B 1 1 ? 8.383 30.859 20.609 1 83.81 1 MET B O 1
ATOM 1886 N N . LYS B 1 2 ? 7.258 30.953 22.547 1 88.88 2 LYS B N 1
ATOM 1887 C CA . LYS B 1 2 ? 8.375 30.5 23.359 1 88.88 2 LYS B CA 1
ATOM 1888 C C . LYS B 1 2 ? 8.656 29.031 23.141 1 88.88 2 LYS B C 1
ATOM 1890 O O . LYS B 1 2 ? 7.746 28.25 22.875 1 88.88 2 LYS B O 1
ATOM 1895 N N . LYS B 1 3 ? 9.859 28.719 23.156 1 91 3 LYS B N 1
ATOM 1896 C CA . LYS B 1 3 ? 10.305 27.344 22.984 1 91 3 LYS B CA 1
ATOM 1897 C C . LYS B 1 3 ? 9.555 26.406 23.922 1 91 3 LYS B C 1
ATOM 1899 O O . LYS B 1 3 ? 9.188 25.297 23.516 1 91 3 LYS B O 1
ATOM 1904 N N . GLU B 1 4 ? 9.305 26.812 25.109 1 94.81 4 GLU B N 1
ATOM 1905 C CA . GLU B 1 4 ? 8.602 26 26.094 1 94.81 4 GLU B CA 1
ATOM 1906 C C . GLU B 1 4 ? 7.164 25.719 25.656 1 94.81 4 GLU B C 1
ATOM 1908 O O . GLU B 1 4 ? 6.66 24.609 25.828 1 94.81 4 GLU B O 1
ATOM 1913 N N . GLN B 1 5 ? 6.551 26.688 25.125 1 95.75 5 GLN B N 1
ATOM 1914 C CA . GLN B 1 5 ? 5.188 26.531 24.625 1 95.75 5 GLN B CA 1
ATOM 1915 C C . GLN B 1 5 ? 5.137 25.547 23.453 1 95.75 5 GLN B C 1
ATOM 1917 O O . GLN B 1 5 ? 4.246 24.688 23.391 1 95.75 5 GLN B O 1
ATOM 1922 N N . TYR B 1 6 ? 6.117 25.703 22.594 1 96.25 6 TYR B N 1
ATOM 1923 C CA . TYR B 1 6 ? 6.203 24.781 21.469 1 96.25 6 TYR B CA 1
ATOM 1924 C C . TYR B 1 6 ? 6.363 23.344 21.953 1 96.25 6 TYR B C 1
ATOM 1926 O O . TYR B 1 6 ? 5.688 22.438 21.453 1 96.25 6 TYR B O 1
ATOM 1934 N N . ASN B 1 7 ? 7.156 23.094 22.938 1 97.31 7 ASN B N 1
ATOM 1935 C CA . ASN B 1 7 ? 7.363 21.766 23.516 1 97.31 7 ASN B CA 1
ATOM 1936 C C . ASN B 1 7 ? 6.086 21.203 24.125 1 97.31 7 ASN B C 1
ATOM 1938 O O . ASN B 1 7 ? 5.797 20.016 24 1 97.31 7 ASN B O 1
ATOM 1942 N N . LYS B 1 8 ? 5.395 22.062 24.781 1 97.62 8 LYS B N 1
ATOM 1943 C CA . LYS B 1 8 ? 4.125 21.641 25.375 1 97.62 8 LYS B CA 1
ATOM 1944 C C . LYS B 1 8 ? 3.117 21.25 24.297 1 97.62 8 LYS B C 1
ATOM 1946 O O . LYS B 1 8 ? 2.34 20.312 24.484 1 97.62 8 LYS B O 1
ATOM 1951 N N . ILE B 1 9 ? 3.203 21.984 23.188 1 98 9 ILE B N 1
ATOM 1952 C CA . ILE B 1 9 ? 2.309 21.688 22.078 1 98 9 ILE B CA 1
ATOM 1953 C C . ILE B 1 9 ? 2.641 20.312 21.516 1 98 9 ILE B C 1
ATOM 1955 O O . ILE B 1 9 ? 1.748 19.484 21.297 1 98 9 ILE B O 1
ATOM 1959 N N . ILE B 1 10 ? 3.881 20.031 21.297 1 97.75 10 ILE B N 1
ATOM 1960 C CA . ILE B 1 10 ? 4.328 18.75 20.781 1 97.75 10 ILE B CA 1
ATOM 1961 C C . ILE B 1 10 ? 3.924 17.641 21.75 1 97.75 10 ILE B C 1
ATOM 1963 O O . ILE B 1 10 ? 3.42 16.594 21.328 1 97.75 10 ILE B O 1
ATOM 1967 N N . GLY B 1 11 ? 4.09 17.875 23.016 1 97.56 11 GLY B N 1
ATOM 1968 C CA . GLY B 1 11 ? 3.688 16.891 24.016 1 97.56 11 GLY B CA 1
ATOM 1969 C C . GLY B 1 11 ? 2.197 16.609 24 1 97.56 11 GLY B C 1
ATOM 1970 O O . GLY B 1 11 ? 1.784 15.453 24.109 1 97.56 11 GLY B O 1
ATOM 1971 N N . PHE B 1 12 ? 1.428 17.656 23.922 1 97.44 12 PHE B N 1
ATOM 1972 C CA . PHE B 1 12 ? -0.023 17.516 23.875 1 97.44 12 PHE B CA 1
ATOM 1973 C C . PHE B 1 12 ? -0.451 16.719 22.641 1 97.44 12 PHE B C 1
ATOM 1975 O O . PHE B 1 12 ? -1.29 15.828 22.734 1 97.44 12 PHE B O 1
ATOM 1982 N N . LEU B 1 13 ? 0.155 17.078 21.5 1 97.44 13 LEU B N 1
ATOM 1983 C CA . LEU B 1 13 ? -0.106 16.359 20.25 1 97.44 13 LEU B CA 1
ATOM 1984 C C . LEU B 1 13 ? 0.186 14.875 20.391 1 97.44 13 LEU B C 1
ATOM 1986 O O . LEU B 1 13 ? -0.659 14.039 20.062 1 97.44 13 LEU B O 1
ATOM 1990 N N . GLU B 1 14 ? 1.337 14.539 20.875 1 96.44 14 GLU B N 1
ATOM 1991 C CA . GLU B 1 14 ? 1.77 13.156 21.016 1 96.44 14 GLU B CA 1
ATOM 1992 C C . GLU B 1 14 ? 0.877 12.391 21.984 1 96.44 14 GLU B C 1
ATOM 1994 O O . GLU B 1 14 ? 0.595 11.203 21.781 1 96.44 14 GLU B O 1
ATOM 1999 N N . GLU B 1 15 ? 0.448 13.055 23.016 1 96.12 15 GLU B N 1
ATOM 2000 C CA . GLU B 1 15 ? -0.468 12.438 23.969 1 96.12 15 GLU B CA 1
ATOM 2001 C C . GLU B 1 15 ? -1.812 12.117 23.328 1 96.12 15 GLU B C 1
ATOM 2003 O O . GLU B 1 15 ? -2.33 11.008 23.469 1 96.12 15 GLU B O 1
ATOM 2008 N N . LYS B 1 16 ? -2.367 13.055 22.609 1 95.25 16 LYS B N 1
ATOM 2009 C CA . LYS B 1 16 ? -3.691 12.914 22.016 1 95.25 16 LYS B CA 1
ATOM 2010 C C . LYS B 1 16 ? -3.695 11.836 20.922 1 95.25 16 LYS B C 1
ATOM 2012 O O . LYS B 1 16 ? -4.703 11.156 20.719 1 95.25 16 LYS B O 1
ATOM 2017 N N . LEU B 1 17 ? -2.49 11.664 20.266 1 94 17 LEU B N 1
ATOM 2018 C CA . LEU B 1 17 ? -2.426 10.711 19.172 1 94 17 LEU B CA 1
ATOM 2019 C C . LEU B 1 17 ? -1.567 9.508 19.531 1 94 17 LEU B C 1
ATOM 2021 O O . LEU B 1 17 ? -1.04 8.82 18.656 1 94 17 LEU B O 1
ATOM 2025 N N . SER B 1 18 ? -1.399 9.289 20.828 1 90.19 18 SER B N 1
ATOM 2026 C CA . SER B 1 18 ? -0.544 8.211 21.312 1 90.19 18 SER B CA 1
ATOM 2027 C C . SER B 1 18 ? -1.021 6.852 20.812 1 90.19 18 SER B C 1
ATOM 2029 O O . SER B 1 18 ? -0.212 5.961 20.547 1 90.19 18 SER B O 1
ATOM 2031 N N . ASP B 1 19 ? -2.316 6.691 20.547 1 87.5 19 ASP B N 1
ATOM 2032 C CA . ASP B 1 19 ? -2.885 5.414 20.125 1 87.5 19 ASP B CA 1
ATOM 2033 C C . ASP B 1 19 ? -3.035 5.359 18.609 1 87.5 19 ASP B C 1
ATOM 2035 O O . ASP B 1 19 ? -3.602 4.41 18.062 1 87.5 19 ASP B O 1
ATOM 2039 N N . SER B 1 20 ? -2.506 6.359 17.953 1 88.69 20 SER B N 1
ATOM 2040 C CA . SER B 1 20 ? -2.623 6.441 16.5 1 88.69 20 SER B CA 1
ATOM 2041 C C . SER B 1 20 ? -1.319 6.914 15.859 1 88.69 20 SER B C 1
ATOM 2043 O O . SER B 1 20 ? -1.252 8.023 15.32 1 88.69 20 SER B O 1
ATOM 2045 N N . PRO B 1 21 ? -0.368 6.051 15.812 1 85.88 21 PRO B N 1
ATOM 2046 C CA . PRO B 1 21 ? 0.942 6.441 15.281 1 85.88 21 PRO B CA 1
ATOM 2047 C C . PRO B 1 21 ? 0.878 6.91 13.836 1 85.88 21 PRO B C 1
ATOM 2049 O O . PRO B 1 21 ? 1.64 7.793 13.43 1 85.88 21 PRO B O 1
ATOM 2052 N N . HIS B 1 22 ? -0.041 6.359 13.07 1 89.12 22 HIS B N 1
ATOM 2053 C CA . HIS B 1 22 ? -0.174 6.77 11.672 1 89.12 22 HIS B CA 1
ATOM 2054 C C . HIS B 1 22 ? -0.686 8.203 11.562 1 89.12 22 HIS B C 1
ATOM 2056 O O . HIS B 1 22 ? -0.284 8.938 10.664 1 89.12 22 HIS B O 1
ATOM 2062 N N . ASP B 1 23 ? -1.481 8.602 12.5 1 91.94 23 ASP B N 1
ATOM 2063 C CA . ASP B 1 23 ? -1.975 9.977 12.5 1 91.94 23 ASP B CA 1
ATOM 2064 C C . ASP B 1 23 ? -0.875 10.953 12.906 1 91.94 23 ASP B C 1
ATOM 2066 O O . ASP B 1 23 ? -0.791 12.062 12.367 1 91.94 23 ASP B O 1
ATOM 2070 N N . LEU B 1 24 ? -0.112 10.516 13.859 1 94.31 24 LEU B N 1
ATOM 2071 C CA . LEU B 1 24 ? 1.004 11.359 14.258 1 94.31 24 LEU B CA 1
ATOM 2072 C C . LEU B 1 24 ? 1.963 11.594 13.094 1 94.31 24 LEU B C 1
ATOM 2074 O O . LEU B 1 24 ? 2.363 12.727 12.828 1 94.31 24 LEU B O 1
ATOM 2078 N N . ASP B 1 25 ? 2.275 10.516 12.344 1 94.81 25 ASP B N 1
ATOM 2079 C CA . ASP B 1 25 ? 3.127 10.625 11.164 1 94.81 25 ASP B CA 1
ATOM 2080 C C . ASP B 1 25 ? 2.5 11.555 10.117 1 94.81 25 ASP B C 1
ATOM 2082 O O . ASP B 1 25 ? 3.199 12.344 9.484 1 94.81 25 ASP B O 1
ATOM 2086 N N . HIS B 1 26 ? 1.223 11.445 9.945 1 96.5 26 HIS B N 1
ATOM 2087 C CA . HIS B 1 26 ? 0.487 12.305 9.023 1 96.5 26 HIS B CA 1
ATOM 2088 C C . HIS B 1 26 ? 0.664 13.773 9.375 1 96.5 26 HIS B C 1
ATOM 2090 O O . HIS B 1 26 ? 0.941 14.602 8.5 1 96.5 26 HIS B O 1
ATOM 2096 N N . VAL B 1 27 ? 0.582 14.086 10.664 1 97.62 27 VAL B N 1
ATOM 2097 C CA . VAL B 1 27 ? 0.682 15.469 11.109 1 97.62 27 VAL B CA 1
ATOM 2098 C C . VAL B 1 27 ? 2.062 16.031 10.773 1 97.62 27 VAL B C 1
ATOM 2100 O O . VAL B 1 27 ? 2.182 17.141 10.273 1 97.62 27 VAL B O 1
ATOM 2103 N N . TYR B 1 28 ? 3.055 15.227 10.961 1 97.06 28 TYR B N 1
ATOM 2104 C CA . TYR B 1 28 ? 4.41 15.703 10.695 1 97.06 28 TYR B CA 1
ATOM 2105 C C . TYR B 1 28 ? 4.652 15.859 9.203 1 97.06 28 TYR B C 1
ATOM 2107 O O . TYR B 1 28 ? 5.371 16.766 8.773 1 97.06 28 TYR B O 1
ATOM 2115 N N . ARG B 1 29 ? 4.051 15.016 8.406 1 97.31 29 ARG B N 1
ATOM 2116 C CA . ARG B 1 29 ? 4.156 15.188 6.961 1 97.31 29 ARG B CA 1
ATOM 2117 C C . ARG B 1 29 ? 3.428 16.453 6.508 1 97.31 29 ARG B C 1
ATOM 2119 O O . ARG B 1 29 ? 3.932 17.188 5.664 1 97.31 29 ARG B O 1
ATOM 2126 N N . VAL B 1 30 ? 2.307 16.688 7.09 1 98.12 30 VAL B N 1
ATOM 2127 C CA . VAL B 1 30 ? 1.546 17.891 6.758 1 98.12 30 VAL B CA 1
ATOM 2128 C C . VAL B 1 30 ? 2.328 19.125 7.184 1 98.12 30 VAL B C 1
ATOM 2130 O O . VAL B 1 30 ? 2.318 20.156 6.488 1 98.12 30 VAL B O 1
ATOM 2133 N N . LEU B 1 31 ? 3 19.016 8.32 1 98.19 31 LEU B N 1
ATOM 2134 C CA . LEU B 1 31 ? 3.848 20.109 8.766 1 98.19 31 LEU B CA 1
ATOM 2135 C C . LEU B 1 31 ? 4.941 20.406 7.75 1 98.19 31 LEU B C 1
ATOM 2137 O O . LEU B 1 31 ? 5.145 21.562 7.363 1 98.19 31 LEU B O 1
ATOM 2141 N N . ASN B 1 32 ? 5.609 19.406 7.293 1 97.94 32 ASN B N 1
ATOM 2142 C CA . ASN B 1 32 ? 6.672 19.562 6.305 1 97.94 32 ASN B CA 1
ATOM 2143 C C . ASN B 1 32 ? 6.137 20.156 5 1 97.94 32 ASN B C 1
ATOM 2145 O O . ASN B 1 32 ? 6.77 21.031 4.406 1 97.94 32 ASN B O 1
ATOM 2149 N N . LEU B 1 33 ? 4.973 19.703 4.582 1 98.12 33 LEU B N 1
ATOM 2150 C CA . LEU B 1 33 ? 4.336 20.234 3.379 1 98.12 33 LEU B CA 1
ATOM 2151 C C . LEU B 1 33 ? 3.961 21.703 3.557 1 98.12 33 LEU B C 1
ATOM 2153 O O . LEU B 1 33 ? 4.098 22.5 2.625 1 98.12 33 LEU B O 1
ATOM 2157 N N . SER B 1 34 ? 3.512 22 4.734 1 98.19 34 SER B N 1
ATOM 2158 C CA . SER B 1 34 ? 3.141 23.391 5.016 1 98.19 34 SER B CA 1
ATOM 2159 C C . SER B 1 34 ? 4.352 24.312 4.953 1 98.19 34 SER B C 1
ATOM 2161 O O . SER B 1 34 ? 4.262 25.422 4.441 1 98.19 34 SER B O 1
ATOM 2163 N N . LYS B 1 35 ? 5.438 23.844 5.492 1 98 35 LYS B N 1
ATOM 2164 C CA . LYS B 1 35 ? 6.68 24.609 5.406 1 98 35 LYS B CA 1
ATOM 2165 C C . LYS B 1 35 ? 7.094 24.828 3.955 1 98 35 LYS B C 1
ATOM 2167 O O . LYS B 1 35 ? 7.488 25.938 3.576 1 98 35 LYS B O 1
ATOM 2172 N N . LYS B 1 36 ? 6.922 23.828 3.188 1 97.75 36 LYS B N 1
ATOM 2173 C CA . LYS B 1 36 ? 7.27 23.922 1.772 1 97.75 36 LYS B CA 1
ATOM 2174 C C . LYS B 1 36 ? 6.359 24.891 1.042 1 97.75 36 LYS B C 1
ATOM 2176 O O . LYS B 1 36 ? 6.836 25.766 0.301 1 97.75 36 LYS B O 1
ATOM 2181 N N . LEU B 1 37 ? 5.098 24.75 1.263 1 98 37 LEU B N 1
ATOM 2182 C CA . LEU B 1 37 ? 4.125 25.625 0.614 1 98 37 LEU B CA 1
ATOM 2183 C C . LEU B 1 37 ? 4.355 27.078 1.011 1 98 37 LEU B C 1
ATOM 2185 O O . LEU B 1 37 ? 4.324 27.969 0.16 1 98 37 LEU B O 1
ATOM 2189 N N . LYS B 1 38 ? 4.578 27.297 2.297 1 97.69 38 LYS B N 1
ATOM 2190 C CA . LYS B 1 38 ? 4.859 28.656 2.768 1 97.69 38 LYS B CA 1
ATOM 2191 C C . LYS B 1 38 ? 6.051 29.266 2.027 1 97.69 38 LYS B C 1
ATOM 2193 O O . LYS B 1 38 ? 5.988 30.391 1.561 1 97.69 38 LYS B O 1
ATOM 2198 N N . LYS B 1 39 ? 7.098 28.469 1.94 1 97.06 39 LYS B N 1
ATOM 2199 C CA . LYS B 1 39 ? 8.305 28.922 1.253 1 97.06 39 LYS B CA 1
ATOM 2200 C C . LYS B 1 39 ? 8.008 29.266 -0.208 1 97.06 39 LYS B C 1
ATOM 2202 O O . LYS B 1 39 ? 8.398 30.312 -0.701 1 97.06 39 LYS B O 1
ATOM 2207 N N . MET B 1 40 ? 7.328 28.438 -0.912 1 97.12 40 MET B N 1
ATOM 2208 C CA . MET B 1 40 ? 7 28.625 -2.322 1 97.12 40 MET B CA 1
ATOM 2209 C C . MET B 1 40 ? 6.137 29.859 -2.514 1 97.12 40 MET B C 1
ATOM 2211 O O . MET B 1 40 ? 6.359 30.641 -3.441 1 97.12 40 MET B O 1
ATOM 2215 N N . ILE B 1 41 ? 5.184 30.078 -1.595 1 97.5 41 ILE B N 1
ATOM 2216 C CA . ILE B 1 41 ? 4.254 31.203 -1.691 1 97.5 41 ILE B CA 1
ATOM 2217 C C . ILE B 1 41 ? 5 32.5 -1.439 1 97.5 41 ILE B C 1
ATOM 2219 O O . ILE B 1 41 ? 4.816 33.5 -2.17 1 97.5 41 ILE B O 1
ATOM 2223 N N . SER B 1 42 ? 5.859 32.438 -0.452 1 96.19 42 SER B N 1
ATOM 2224 C CA . SER B 1 42 ? 6.637 33.625 -0.126 1 96.19 42 SER B CA 1
ATOM 2225 C C . SER B 1 42 ? 7.574 34 -1.27 1 96.19 42 SER B C 1
ATOM 2227 O O . SER B 1 42 ? 7.809 35.188 -1.52 1 96.19 42 SER B O 1
ATOM 2229 N N . GLU B 1 43 ? 8.102 33.062 -1.922 1 95.81 43 GLU B N 1
ATOM 2230 C CA . GLU B 1 43 ? 9 33.281 -3.045 1 95.81 43 GLU B CA 1
ATOM 2231 C C . GLU B 1 43 ? 8.242 33.812 -4.262 1 95.81 43 GLU B C 1
ATOM 2233 O O . GLU B 1 43 ? 8.766 34.625 -5.027 1 95.81 43 GLU B O 1
ATOM 2238 N N . SER B 1 44 ? 7.055 33.375 -4.426 1 94.19 44 SER B N 1
ATOM 2239 C CA . SER B 1 44 ? 6.246 33.781 -5.578 1 94.19 44 SER B CA 1
ATOM 2240 C C . SER B 1 44 ? 5.613 35.156 -5.375 1 94.19 44 SER B C 1
ATOM 2242 O O . SER B 1 44 ? 5.445 35.906 -6.328 1 94.19 44 SER B O 1
ATOM 2244 N N . ASN B 1 45 ? 5.152 35.375 -4.152 1 92 45 ASN B N 1
ATOM 2245 C CA . ASN B 1 45 ? 4.516 36.656 -3.805 1 92 45 ASN B CA 1
ATOM 2246 C C . ASN B 1 45 ? 4.969 37.156 -2.434 1 92 45 ASN B C 1
ATOM 2248 O O . ASN B 1 45 ? 4.418 36.719 -1.409 1 92 45 ASN B O 1
ATOM 2252 N N . ASN B 1 46 ? 5.746 38.062 -2.426 1 89.06 46 ASN B N 1
ATOM 2253 C CA . ASN B 1 46 ? 6.355 38.562 -1.189 1 89.06 46 ASN B CA 1
ATOM 2254 C C . ASN B 1 46 ? 5.41 39.469 -0.415 1 89.06 46 ASN B C 1
ATOM 2256 O O . ASN B 1 46 ? 5.715 39.875 0.704 1 89.06 46 ASN B O 1
ATOM 2260 N N . GLN B 1 47 ? 4.262 39.688 -0.958 1 91.12 47 GLN B N 1
ATOM 2261 C CA . GLN B 1 47 ? 3.307 40.562 -0.293 1 91.12 47 GLN B CA 1
ATOM 2262 C C . GLN B 1 47 ? 2.396 39.781 0.646 1 91.12 47 GLN B C 1
ATOM 2264 O O . GLN B 1 47 ? 1.702 40.344 1.479 1 91.12 47 GLN B O 1
ATOM 2269 N N . ILE B 1 48 ? 2.395 38.531 0.472 1 91.25 48 ILE B N 1
ATOM 2270 C CA . ILE B 1 48 ? 1.568 37.688 1.332 1 91.25 48 ILE B CA 1
ATOM 2271 C C . ILE B 1 48 ? 2.307 37.406 2.639 1 91.25 48 ILE B C 1
ATOM 2273 O O . ILE B 1 48 ? 3.375 36.781 2.637 1 91.25 48 ILE B O 1
ATOM 2277 N N . ALA B 1 49 ? 1.753 37.875 3.652 1 94.31 49 ALA B N 1
ATOM 2278 C CA . ALA B 1 49 ? 2.326 37.625 4.969 1 94.31 49 ALA B CA 1
ATOM 2279 C C . ALA B 1 49 ? 1.705 36.375 5.602 1 94.31 49 ALA B C 1
ATOM 2281 O O . ALA B 1 49 ? 0.483 36.281 5.746 1 94.31 49 ALA B O 1
ATOM 2282 N N . ILE B 1 50 ? 2.496 35.469 5.922 1 97.06 50 ILE B N 1
ATOM 2283 C CA . ILE B 1 50 ? 2.051 34.219 6.547 1 97.06 50 ILE B CA 1
ATOM 2284 C C . ILE B 1 50 ? 2.553 34.156 7.988 1 97.06 50 ILE B C 1
ATOM 2286 O O . ILE B 1 50 ? 3.754 34.281 8.242 1 97.06 50 ILE B O 1
ATOM 2290 N N . ASP B 1 51 ? 1.653 34.031 8.945 1 97.62 51 ASP B N 1
ATOM 2291 C CA . ASP B 1 51 ? 2.01 33.906 10.352 1 97.62 51 ASP B CA 1
ATOM 2292 C C . ASP B 1 51 ? 2.404 32.469 10.688 1 97.62 51 ASP B C 1
ATOM 2294 O O . ASP B 1 51 ? 1.542 31.609 10.852 1 97.62 51 ASP B O 1
ATOM 2298 N N . GLU B 1 52 ? 3.641 32.25 10.844 1 97.38 52 GLU B N 1
ATOM 2299 C CA . GLU B 1 52 ? 4.172 30.891 11.047 1 97.38 52 GLU B CA 1
ATOM 2300 C C . GLU B 1 52 ? 3.646 30.281 12.344 1 97.38 52 GLU B C 1
ATOM 2302 O O . GLU B 1 52 ? 3.393 29.078 12.414 1 97.38 52 GLU B O 1
ATOM 2307 N N . GLU B 1 53 ? 3.531 31.094 13.328 1 97.62 53 GLU B N 1
ATOM 2308 C CA . GLU B 1 53 ? 3.045 30.578 14.609 1 97.62 53 GLU B CA 1
ATOM 2309 C C . GLU B 1 53 ? 1.628 30.031 14.484 1 97.62 53 GLU B C 1
ATOM 2311 O O . GLU B 1 53 ? 1.338 28.938 14.961 1 97.62 53 GLU B O 1
ATOM 2316 N N . VAL B 1 54 ? 0.797 30.781 13.797 1 98.12 54 VAL B N 1
ATOM 2317 C CA . VAL B 1 54 ? -0.585 30.359 13.594 1 98.12 54 VAL B CA 1
ATOM 2318 C C . VAL B 1 54 ? -0.62 29.109 12.711 1 98.12 54 VAL B C 1
ATOM 2320 O O . VAL B 1 54 ? -1.253 28.125 13.07 1 98.12 54 VAL B O 1
ATOM 2323 N N . LEU B 1 55 ? 0.111 29.156 11.633 1 98.31 55 LEU B N 1
ATOM 2324 C CA . LEU B 1 55 ? 0.093 28.062 10.648 1 98.31 55 LEU B CA 1
ATOM 2325 C C . LEU B 1 55 ? 0.59 26.766 11.273 1 98.31 55 LEU B C 1
ATOM 2327 O O . LEU B 1 55 ? -0.127 25.766 11.273 1 98.31 55 LEU B O 1
ATOM 2331 N N . TYR B 1 56 ? 1.773 26.766 11.867 1 98.38 56 TYR B N 1
ATOM 2332 C CA . TYR B 1 56 ? 2.404 25.531 12.32 1 98.38 56 TYR B CA 1
ATOM 2333 C C . TYR B 1 56 ? 1.68 24.953 13.531 1 98.38 56 TYR B C 1
ATOM 2335 O O . TYR B 1 56 ? 1.535 23.734 13.664 1 98.38 56 TYR B O 1
ATOM 2343 N N . THR B 1 57 ? 1.19 25.828 14.383 1 98.62 57 THR B N 1
ATOM 2344 C CA . THR B 1 57 ? 0.433 25.344 15.531 1 98.62 57 THR B CA 1
ATOM 2345 C C . THR B 1 57 ? -0.887 24.719 15.078 1 98.62 57 THR B C 1
ATOM 2347 O O . THR B 1 57 ? -1.275 23.656 15.562 1 98.62 57 THR B O 1
ATOM 2350 N N . ALA B 1 58 ? -1.572 25.375 14.148 1 98.38 58 ALA B N 1
ATOM 2351 C CA . ALA B 1 58 ? -2.809 24.812 13.602 1 98.38 58 ALA B CA 1
ATOM 2352 C C . ALA B 1 58 ? -2.562 23.453 12.969 1 98.38 58 ALA B C 1
ATOM 2354 O O . ALA B 1 58 ? -3.357 22.531 13.141 1 98.38 58 ALA B O 1
ATOM 2355 N N . VAL B 1 59 ? -1.497 23.328 12.242 1 98.44 59 VAL B N 1
ATOM 2356 C CA . VAL B 1 59 ? -1.145 22.078 11.586 1 98.44 59 VAL B CA 1
ATOM 2357 C C . VAL B 1 59 ? -0.911 21 12.633 1 98.44 59 VAL B C 1
ATOM 2359 O O . VAL B 1 59 ? -1.449 19.891 12.523 1 98.44 59 VAL B O 1
ATOM 2362 N N . LEU B 1 60 ? -0.163 21.328 13.656 1 98.38 60 LEU B N 1
ATOM 2363 C CA . LEU B 1 60 ? 0.182 20.359 14.688 1 98.38 60 LEU B CA 1
ATOM 2364 C C . LEU B 1 60 ? -1.065 19.891 15.43 1 98.38 60 LEU B C 1
ATOM 2366 O O . LEU B 1 60 ? -1.146 18.719 15.828 1 98.38 60 LEU B O 1
ATOM 2370 N N . LEU B 1 61 ? -2.125 20.688 15.477 1 98.19 61 LEU B N 1
ATOM 2371 C CA . LEU B 1 61 ? -3.234 20.375 16.359 1 98.19 61 LEU B CA 1
ATOM 2372 C C . LEU B 1 61 ? -4.492 20.047 15.57 1 98.19 61 LEU B C 1
ATOM 2374 O O . LEU B 1 61 ? -5.531 19.703 16.156 1 98.19 61 LEU B O 1
ATOM 2378 N N . HIS B 1 62 ? -4.461 20.031 14.242 1 97.12 62 HIS B N 1
ATOM 2379 C CA . HIS B 1 62 ? -5.68 20 13.438 1 97.12 62 HIS B CA 1
ATOM 2380 C C . HIS B 1 62 ? -6.422 18.688 13.609 1 97.12 62 HIS B C 1
ATOM 2382 O O . HIS B 1 62 ? -7.648 18.641 13.523 1 97.12 62 HIS B O 1
ATOM 2388 N N . ASP B 1 63 ? -5.66 17.672 13.953 1 95.88 63 ASP B N 1
ATOM 2389 C CA . ASP B 1 63 ? -6.27 16.344 13.992 1 95.88 63 ASP B CA 1
ATOM 2390 C C . ASP B 1 63 ? -6.25 15.773 15.406 1 95.88 63 ASP B C 1
ATOM 2392 O O . ASP B 1 63 ? -6.395 14.562 15.586 1 95.88 63 ASP B O 1
ATOM 2396 N N . ILE B 1 64 ? -6.141 16.531 16.438 1 95.38 64 ILE B N 1
ATOM 2397 C CA . ILE B 1 64 ? -5.926 16.031 17.797 1 95.38 64 ILE B CA 1
ATOM 2398 C C . ILE B 1 64 ? -7.188 15.32 18.281 1 95.38 64 ILE B C 1
ATOM 2400 O O . ILE B 1 64 ? -7.145 14.578 19.266 1 95.38 64 ILE B O 1
ATOM 2404 N N . ALA B 1 65 ? -8.32 15.555 17.641 1 92.88 65 ALA B N 1
ATOM 2405 C CA . ALA B 1 65 ? -9.555 14.914 18.078 1 92.88 65 ALA B CA 1
ATOM 2406 C C . ALA B 1 65 ? -9.945 13.773 17.141 1 92.88 65 ALA B C 1
ATOM 2408 O O . ALA B 1 65 ? -11.086 13.305 17.172 1 92.88 65 ALA B O 1
ATOM 2409 N N . ARG B 1 66 ? -9.031 13.367 16.328 1 90.19 66 ARG B N 1
ATOM 2410 C CA . ARG B 1 66 ? -9.312 12.289 15.383 1 90.19 66 ARG B CA 1
ATOM 2411 C C . ARG B 1 66 ? -9.617 10.984 16.109 1 90.19 66 ARG B C 1
ATOM 2413 O O . ARG B 1 66 ? -10.523 10.25 15.727 1 90.19 66 ARG B O 1
ATOM 2420 N N . VAL B 1 67 ? -8.891 10.703 17.141 1 85.75 67 VAL B N 1
ATOM 2421 C CA . VAL B 1 67 ? -9.078 9.477 17.922 1 85.75 67 VAL B CA 1
ATOM 2422 C C . VAL B 1 67 ? -10.477 9.477 18.547 1 85.75 67 VAL B C 1
ATOM 2424 O O . VAL B 1 67 ? -11.156 8.445 18.547 1 85.75 67 VAL B O 1
ATOM 2427 N N . ASP B 1 68 ? -10.898 10.617 18.984 1 86.31 68 ASP B N 1
ATOM 2428 C CA . ASP B 1 68 ? -12.234 10.758 19.547 1 86.31 68 ASP B CA 1
ATOM 2429 C C . ASP B 1 68 ? -13.305 10.453 18.5 1 86.31 68 ASP B C 1
ATOM 2431 O O . ASP B 1 68 ? -14.297 9.789 18.797 1 86.31 68 ASP B O 1
ATOM 2435 N N . GLU B 1 69 ? -13.07 10.953 17.344 1 84.69 69 GLU B N 1
ATOM 2436 C CA . GLU B 1 69 ? -14.023 10.719 16.266 1 84.69 69 GLU B CA 1
ATOM 2437 C C . GLU B 1 69 ? -14.062 9.242 15.883 1 84.69 69 GLU B C 1
ATOM 2439 O O . GLU B 1 69 ? -15.133 8.672 15.688 1 84.69 69 GLU B O 1
ATOM 2444 N N . ASP B 1 70 ? -12.922 8.625 15.852 1 81.31 70 ASP B N 1
ATOM 2445 C CA . ASP B 1 70 ? -12.82 7.223 15.469 1 81.31 70 ASP B CA 1
ATOM 2446 C C . ASP B 1 70 ? -13.5 6.324 16.5 1 81.31 70 ASP B C 1
ATOM 2448 O O . ASP B 1 70 ? -14.055 5.277 16.156 1 81.31 70 ASP B O 1
ATOM 2452 N N . ASN B 1 71 ? -13.477 6.738 17.703 1 82.75 71 ASN B N 1
ATOM 2453 C CA . ASN B 1 71 ? -14.008 5.93 18.797 1 82.75 71 ASN B CA 1
ATOM 2454 C C . ASN B 1 71 ? -15.492 6.195 19.016 1 82.75 71 ASN B C 1
ATOM 2456 O O . ASN B 1 71 ? -16.141 5.504 19.797 1 82.75 71 ASN B O 1
ATOM 2460 N N . ASP B 1 72 ? -15.969 7.234 18.328 1 83.19 72 ASP B N 1
ATOM 2461 C CA . ASP B 1 72 ? -17.375 7.582 18.484 1 83.19 72 ASP B CA 1
ATOM 2462 C C . ASP B 1 72 ? -18.266 6.734 17.578 1 83.19 72 ASP B C 1
ATOM 2464 O O . ASP B 1 72 ? -18.359 7 16.375 1 83.19 72 ASP B O 1
ATOM 2468 N N . GLU B 1 73 ? -18.969 5.859 18.078 1 79.12 73 GLU B N 1
ATOM 2469 C CA . GLU B 1 73 ? -19.797 4.926 17.328 1 79.12 73 GLU B CA 1
ATOM 2470 C C . GLU B 1 73 ? -21.031 5.617 16.766 1 79.12 73 GLU B C 1
ATOM 2472 O O . GLU B 1 73 ? -21.641 5.133 15.805 1 79.12 73 GLU B O 1
ATOM 2477 N N . THR B 1 74 ? -21.359 6.742 17.344 1 76.12 74 THR B N 1
ATOM 2478 C CA . THR B 1 74 ? -22.562 7.438 16.922 1 76.12 74 THR B CA 1
ATOM 2479 C C . THR B 1 74 ? -22.344 8.164 15.602 1 76.12 74 THR B C 1
ATOM 2481 O O . THR B 1 74 ? -23.297 8.469 14.883 1 76.12 74 THR B O 1
ATOM 2484 N N . GL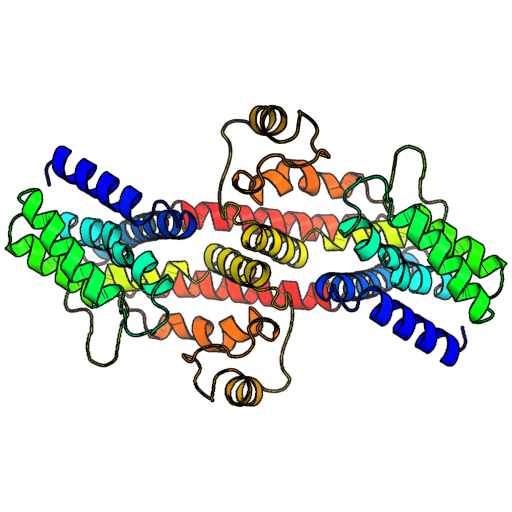Y B 1 75 ? -21.078 8.477 15.32 1 77 75 GLY B N 1
ATOM 2485 C CA . GLY B 1 75 ? -20.75 9.195 14.102 1 77 75 GLY B CA 1
ATOM 2486 C C . GLY B 1 75 ? -21.047 10.68 14.188 1 77 75 GLY B C 1
ATOM 2487 O O . GLY B 1 75 ? -20.969 11.391 13.18 1 77 75 GLY B O 1
ATOM 2488 N N . LEU B 1 76 ? -21.234 11.211 15.297 1 75.44 76 LEU B N 1
ATOM 2489 C CA . LEU B 1 76 ? -21.672 12.594 15.461 1 75.44 76 LEU B CA 1
ATOM 2490 C C . LEU B 1 76 ? -20.484 13.508 15.727 1 75.44 76 LEU B C 1
ATOM 2492 O O . LEU B 1 76 ? -20.578 14.727 15.562 1 75.44 76 LEU B O 1
ATOM 2496 N N . THR B 1 77 ? -19.469 12.867 16.078 1 80.75 77 THR B N 1
ATOM 2497 C CA . THR B 1 77 ? -18.297 13.68 16.406 1 80.75 77 THR B CA 1
ATOM 2498 C C . THR B 1 77 ? -17.578 14.133 15.133 1 80.75 77 THR B C 1
ATOM 2500 O O . THR B 1 77 ? -17.297 13.32 14.25 1 80.75 77 THR B O 1
ATOM 2503 N N . ASP B 1 78 ? -17.344 15.414 15.047 1 86.44 78 ASP B N 1
ATOM 2504 C CA . ASP B 1 78 ? -16.5 16.047 14.031 1 86.44 78 ASP B CA 1
ATOM 2505 C C . ASP B 1 78 ? -15.148 16.453 14.617 1 86.44 78 ASP B C 1
ATOM 2507 O O . ASP B 1 78 ? -15.07 17.344 15.453 1 86.44 78 ASP B O 1
ATOM 2511 N N . HIS B 1 79 ? -14.102 15.867 14.133 1 88.81 79 HIS B N 1
ATOM 2512 C CA . HIS B 1 79 ? -12.82 16.078 14.797 1 88.81 79 HIS B CA 1
ATOM 2513 C C . HIS B 1 79 ? -12.32 17.5 14.586 1 88.81 79 HIS B C 1
ATOM 2515 O O . HIS B 1 79 ? -11.547 18.016 15.391 1 88.81 79 HIS B O 1
ATOM 2521 N N . ALA B 1 80 ? -12.773 18.141 13.5 1 89.25 80 ALA B N 1
ATOM 2522 C CA . ALA B 1 80 ? -12.359 19.531 13.297 1 89.25 80 ALA B CA 1
ATOM 2523 C C . ALA B 1 80 ? -12.969 20.438 14.352 1 89.25 80 ALA B C 1
ATOM 2525 O O . ALA B 1 80 ? -12.273 21.266 14.945 1 89.25 80 ALA B O 1
ATOM 2526 N N . GLN B 1 81 ? -14.203 20.219 14.664 1 89.81 81 GLN B N 1
ATOM 2527 C CA . GLN B 1 81 ? -14.906 21.031 15.648 1 89.81 81 GLN B CA 1
ATOM 2528 C C . GLN B 1 81 ? -14.438 20.719 17.062 1 89.81 81 GLN B C 1
ATOM 2530 O O . GLN B 1 81 ? -14.102 21.625 17.828 1 89.81 81 GLN B O 1
ATOM 2535 N N . LYS B 1 82 ? -14.43 19.484 17.359 1 92.06 82 LYS B N 1
ATOM 2536 C CA . LYS B 1 82 ? -13.969 19.078 18.688 1 92.06 82 LYS B CA 1
ATOM 2537 C C . LYS B 1 82 ? -12.5 19.438 18.891 1 92.06 82 LYS B C 1
ATOM 2539 O O . LYS B 1 82 ? -12.109 19.906 19.953 1 92.06 82 LYS B O 1
ATOM 2544 N N . GLY B 1 83 ? -11.734 19.234 17.891 1 94.25 83 GLY B N 1
ATOM 2545 C CA . GLY B 1 83 ? -10.328 19.578 17.953 1 94.25 83 GLY B CA 1
ATOM 2546 C C . GLY B 1 83 ? -10.094 21.062 18.188 1 94.25 83 GLY B C 1
ATOM 2547 O O . GLY B 1 83 ? -9.172 21.438 18.922 1 94.25 83 GLY B O 1
ATOM 2548 N N . ALA B 1 84 ? -10.953 21.859 17.578 1 94.38 84 ALA B N 1
ATOM 2549 C CA . ALA B 1 84 ? -10.859 23.297 17.766 1 94.38 84 ALA B CA 1
ATOM 2550 C C . ALA B 1 84 ? -11.125 23.688 19.219 1 94.38 84 ALA B C 1
ATOM 2552 O O . ALA B 1 84 ? -10.414 24.516 19.797 1 94.38 84 ALA B O 1
ATOM 2553 N N . ILE B 1 85 ? -12.062 23.016 19.797 1 95.38 85 ILE B N 1
ATOM 2554 C CA . ILE B 1 85 ? -12.422 23.281 21.188 1 95.38 85 ILE B CA 1
ATOM 2555 C C . ILE B 1 85 ? -11.281 22.844 22.109 1 95.38 85 ILE B C 1
ATOM 2557 O O . ILE B 1 85 ? -10.836 23.594 22.969 1 95.38 85 ILE B O 1
ATOM 2561 N N . ASP B 1 86 ? -10.789 21.656 21.875 1 96.75 86 ASP B N 1
ATOM 2562 C CA . ASP B 1 86 ? -9.695 21.125 22.672 1 96.75 86 ASP B CA 1
ATOM 2563 C C . ASP B 1 86 ? -8.438 21.969 22.531 1 96.75 86 ASP B C 1
ATOM 2565 O O . ASP B 1 86 ? -7.734 22.219 23.516 1 96.75 86 ASP B O 1
ATOM 2569 N N . ALA B 1 87 ? -8.195 22.422 21.359 1 97.56 87 ALA B N 1
ATOM 2570 C CA . ALA B 1 87 ? -7.02 23.25 21.078 1 97.56 87 ALA B CA 1
ATOM 2571 C C . ALA B 1 87 ? -7.094 24.578 21.828 1 97.56 87 ALA B C 1
ATOM 2573 O O . ALA B 1 87 ? -6.105 25.016 22.406 1 97.56 87 ALA B O 1
ATOM 2574 N N . ARG B 1 88 ? -8.289 25.188 21.828 1 97.81 88 ARG B N 1
ATOM 2575 C CA . ARG B 1 88 ? -8.453 26.469 22.516 1 97.81 88 ARG B CA 1
ATOM 2576 C C . ARG B 1 88 ? -8.148 26.328 24.016 1 97.81 88 ARG B C 1
ATOM 2578 O O . ARG B 1 88 ? -7.363 27.094 24.562 1 97.81 88 ARG B O 1
ATOM 2585 N N . VAL B 1 89 ? -8.734 25.297 24.609 1 98.12 89 VAL B N 1
ATOM 2586 C CA . VAL B 1 89 ? -8.562 25.078 26.047 1 98.12 89 VAL B CA 1
ATOM 2587 C C . VAL B 1 89 ? -7.09 24.844 26.359 1 98.12 89 VAL B C 1
ATOM 2589 O O . VAL B 1 89 ? -6.547 25.453 27.281 1 98.12 89 VAL B O 1
ATOM 2592 N N . PHE B 1 90 ? -6.484 24.047 25.562 1 98.25 90 PHE B N 1
ATOM 2593 C CA . PHE B 1 90 ? -5.082 23.703 25.797 1 98.25 90 PHE B CA 1
ATOM 2594 C C . PHE B 1 90 ? -4.191 24.922 25.594 1 98.25 90 PHE B C 1
ATOM 2596 O O . PHE B 1 90 ? -3.344 25.219 26.438 1 98.25 90 PHE B O 1
ATOM 2603 N N . LEU B 1 91 ? -4.422 25.672 24.516 1 98.38 91 LEU B N 1
ATOM 2604 C CA . LEU B 1 91 ? -3.57 26.812 24.203 1 98.38 91 LEU B CA 1
ATOM 2605 C C . LEU B 1 91 ? -3.73 27.922 25.234 1 98.38 91 LEU B C 1
ATOM 2607 O O . LEU B 1 91 ? -2.766 28.609 25.562 1 98.38 91 LEU B O 1
ATOM 2611 N N . GLU B 1 92 ? -4.941 28.094 25.75 1 98.12 92 GLU B N 1
ATOM 2612 C CA . GLU B 1 92 ? -5.168 29.031 26.828 1 98.12 92 GLU B CA 1
ATOM 2613 C C . GLU B 1 92 ? -4.395 28.625 28.078 1 98.12 92 GLU B C 1
ATOM 2615 O O . GLU B 1 92 ? -3.834 29.469 28.781 1 98.12 92 GLU B O 1
ATOM 2620 N N . SER B 1 93 ? -4.324 27.344 28.312 1 97.81 93 SER B N 1
ATOM 2621 C CA . SER B 1 93 ? -3.658 26.828 29.516 1 97.81 93 SER B CA 1
ATOM 2622 C C . SER B 1 93 ? -2.158 27.094 29.469 1 97.81 93 SER B C 1
ATOM 2624 O O . SER B 1 93 ? -1.503 27.172 30.5 1 97.81 93 SER B O 1
ATOM 2626 N N . ILE B 1 94 ? -1.666 27.281 28.281 1 97.31 94 ILE B N 1
ATOM 2627 C CA . ILE B 1 94 ? -0.229 27.516 28.203 1 97.31 94 ILE B CA 1
ATOM 2628 C C . ILE B 1 94 ? 0.032 28.984 27.844 1 97.31 94 ILE B C 1
ATOM 2630 O O . ILE B 1 94 ? 1.122 29.328 27.391 1 97.31 94 ILE B O 1
ATOM 2634 N N . LYS B 1 95 ? -0.957 29.891 27.906 1 96.56 95 LYS B N 1
ATOM 2635 C CA . LYS B 1 95 ? -0.9 31.344 27.922 1 96.56 95 LYS B CA 1
ATOM 2636 C C . LYS B 1 95 ? -0.535 31.891 26.547 1 96.56 95 LYS B C 1
ATOM 2638 O O . LYS B 1 95 ? 0.255 32.844 26.438 1 96.56 95 LYS B O 1
ATOM 2643 N N . ILE B 1 96 ? -1.048 31.25 25.516 1 97.12 96 ILE B N 1
ATOM 2644 C CA . ILE B 1 96 ? -0.957 31.828 24.188 1 97.12 96 ILE B CA 1
ATOM 2645 C C . ILE B 1 96 ? -1.933 33 24.062 1 97.12 96 ILE B C 1
ATOM 2647 O O . ILE B 1 96 ? -3.012 32.969 24.656 1 97.12 96 ILE B O 1
ATOM 2651 N N . ASP B 1 97 ? -1.489 34 23.344 1 96.75 97 ASP B N 1
ATOM 2652 C CA . ASP B 1 97 ? -2.309 35.188 23.156 1 96.75 97 ASP B CA 1
ATOM 2653 C C . ASP B 1 97 ? -3.662 34.844 22.547 1 96.75 97 ASP B C 1
ATOM 2655 O O . ASP B 1 97 ? -3.742 34.031 21.625 1 96.75 97 ASP B O 1
ATOM 2659 N N . LYS B 1 98 ? -4.715 35.5 22.984 1 97.06 98 LYS B N 1
ATOM 2660 C CA . LYS B 1 98 ? -6.09 35.188 22.578 1 97.06 98 LYS B CA 1
ATOM 2661 C C . LYS B 1 98 ? -6.289 35.375 21.094 1 97.06 98 LYS B C 1
ATOM 2663 O O . LYS B 1 98 ? -6.977 34.594 20.438 1 97.06 98 LYS B O 1
ATOM 2668 N N . ASN B 1 99 ? -5.742 36.438 20.547 1 97.06 99 ASN B N 1
ATOM 2669 C CA . ASN B 1 99 ? -5.887 36.688 19.125 1 97.06 99 ASN B CA 1
ATOM 2670 C C . ASN B 1 99 ? -5.258 35.594 18.281 1 97.06 99 ASN B C 1
ATOM 2672 O O . ASN B 1 99 ? -5.82 35.188 17.266 1 97.06 99 ASN B O 1
ATOM 2676 N N . ILE B 1 100 ? -4.148 35.094 18.719 1 97.5 100 ILE B N 1
ATOM 2677 C CA . ILE B 1 100 ? -3.457 34 18.031 1 97.5 100 ILE B CA 1
ATOM 2678 C C . ILE B 1 100 ? -4.277 32.719 18.141 1 97.5 100 ILE B C 1
ATOM 2680 O O . ILE B 1 100 ? -4.465 32 17.156 1 97.5 100 ILE B O 1
ATOM 2684 N N . ILE B 1 101 ? -4.855 32.5 19.297 1 98.38 101 ILE B N 1
ATOM 2685 C CA . ILE B 1 101 ? -5.672 31.312 19.547 1 98.38 101 ILE B CA 1
ATOM 2686 C C . ILE B 1 101 ? -6.875 31.328 18.594 1 98.38 101 ILE B C 1
ATOM 2688 O O . ILE B 1 101 ? -7.199 30.297 18 1 98.38 101 ILE B O 1
ATOM 2692 N N . ASP B 1 102 ? -7.496 32.469 18.516 1 97.81 102 ASP B N 1
ATOM 2693 C CA . ASP B 1 102 ? -8.672 32.594 17.656 1 97.81 102 ASP B CA 1
ATOM 2694 C C . ASP B 1 102 ? -8.344 32.219 16.219 1 97.81 102 ASP B C 1
ATOM 2696 O O . ASP B 1 102 ? -9.117 31.516 15.555 1 97.81 102 ASP B O 1
ATOM 2700 N N . ARG B 1 103 ? -7.215 32.625 15.758 1 97.31 103 ARG B N 1
ATOM 2701 C CA . ARG B 1 103 ? -6.801 32.375 14.383 1 97.31 103 ARG B CA 1
ATOM 2702 C C . ARG B 1 103 ? -6.43 30.891 14.203 1 97.31 103 ARG B C 1
ATOM 2704 O O . ARG B 1 103 ? -6.766 30.281 13.188 1 97.31 103 ARG B O 1
ATOM 2711 N N . ILE B 1 104 ? -5.746 30.312 15.195 1 98 104 ILE B N 1
ATOM 2712 C CA . ILE B 1 104 ? -5.375 28.906 15.148 1 98 104 ILE B CA 1
ATOM 2713 C C . ILE B 1 104 ? -6.633 28.047 15.109 1 98 104 ILE B C 1
ATOM 2715 O O . ILE B 1 104 ? -6.762 27.172 14.25 1 98 104 ILE B O 1
ATOM 2719 N N . VAL B 1 105 ? -7.559 28.344 15.961 1 97.06 105 VAL B N 1
ATOM 2720 C CA . VAL B 1 105 ? -8.781 27.562 16.109 1 97.06 105 VAL B CA 1
ATOM 2721 C C . VAL B 1 105 ? -9.625 27.688 14.844 1 97.06 105 VAL B C 1
ATOM 2723 O O . VAL B 1 105 ? -10.266 26.719 14.422 1 97.06 105 VAL B O 1
ATOM 2726 N N . SER B 1 106 ? -9.625 28.844 14.305 1 95.38 106 SER B N 1
ATOM 2727 C CA . SER B 1 106 ? -10.344 29.031 13.047 1 95.38 106 SER B CA 1
ATOM 2728 C C . SER B 1 106 ? -9.781 28.141 11.945 1 95.38 106 SER B C 1
ATOM 2730 O O . SER B 1 106 ? -10.539 27.531 11.188 1 95.38 106 SER B O 1
ATOM 2732 N N . CYS B 1 107 ? -8.453 28.047 11.82 1 96.38 107 CYS B N 1
ATOM 2733 C CA . CYS B 1 107 ? -7.809 27.156 10.852 1 96.38 107 CYS B CA 1
ATOM 2734 C C . CYS B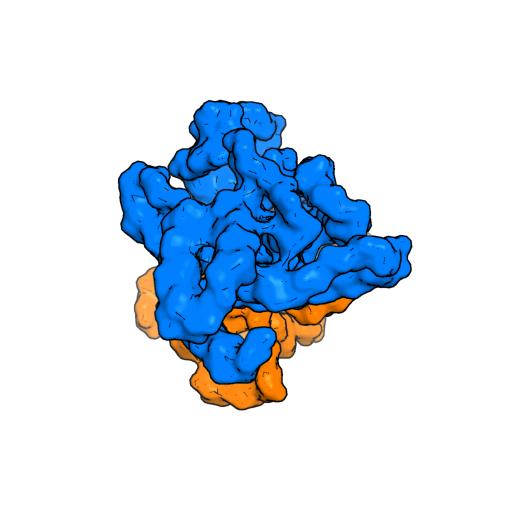 1 107 ? -8.219 25.703 11.07 1 96.38 107 CYS B C 1
ATOM 2736 O O . CYS B 1 107 ? -8.562 25 10.125 1 96.38 107 CYS B O 1
ATOM 2738 N N . ILE B 1 108 ? -8.227 25.281 12.328 1 96.06 108 ILE B N 1
ATOM 2739 C CA . ILE B 1 108 ? -8.523 23.891 12.672 1 96.06 108 ILE B CA 1
ATOM 2740 C C . ILE B 1 108 ? -9.977 23.578 12.32 1 96.06 108 ILE B C 1
ATOM 2742 O O . ILE B 1 108 ? -10.266 22.547 11.711 1 96.06 108 ILE B O 1
ATOM 2746 N N . LYS B 1 109 ? -10.828 24.484 12.586 1 92.5 109 LYS B N 1
ATOM 2747 C CA . LYS B 1 109 ? -12.266 24.312 12.383 1 92.5 109 LYS B CA 1
ATOM 2748 C C . LYS B 1 109 ? -12.602 24.156 10.906 1 92.5 109 LYS B C 1
ATOM 2750 O O . LYS B 1 109 ? -13.523 23.422 10.547 1 92.5 109 LYS B O 1
ATOM 2755 N N . THR B 1 110 ? -11.805 24.734 10.047 1 90.69 110 THR B N 1
ATOM 2756 C CA . THR B 1 110 ? -12.195 24.828 8.648 1 90.69 110 THR B CA 1
ATOM 2757 C C . THR B 1 110 ? -11.32 23.938 7.777 1 90.69 110 THR B C 1
ATOM 2759 O O . THR B 1 110 ? -11.414 23.969 6.547 1 90.69 110 THR B O 1
ATOM 2762 N N . HIS B 1 111 ? -10.508 23.094 8.367 1 90.75 111 HIS B N 1
ATOM 2763 C CA . HIS B 1 111 ? -9.508 22.422 7.555 1 90.75 111 HIS B CA 1
ATOM 2764 C C . HIS B 1 111 ? -10.125 21.281 6.754 1 90.75 111 HIS B C 1
ATOM 2766 O O . HIS B 1 111 ? -9.508 20.766 5.816 1 90.75 111 HIS B O 1
ATOM 2772 N N . ARG B 1 112 ? -11.305 20.781 6.98 1 84.62 112 ARG B N 1
ATOM 2773 C CA . ARG B 1 112 ? -11.961 19.719 6.23 1 84.62 112 ARG B CA 1
ATOM 2774 C C . ARG B 1 112 ? -12.836 20.297 5.125 1 84.62 112 ARG B C 1
ATOM 2776 O O . ARG B 1 112 ? -13.359 19.562 4.281 1 84.62 112 ARG B O 1
ATOM 2783 N N . TYR B 1 113 ? -12.719 21.344 4.824 1 66.81 113 TYR B N 1
ATOM 2784 C CA . TYR B 1 113 ? -13.594 22 3.861 1 66.81 113 TYR B CA 1
ATOM 2785 C C . TYR B 1 113 ? -15.023 21.484 3.971 1 66.81 113 TYR B C 1
ATOM 2787 O O . TYR B 1 113 ? -15.273 20.297 3.777 1 66.81 113 TYR B O 1
ATOM 2795 N N . ARG B 1 114 ? -15.938 21.812 4.559 1 60.44 114 ARG B N 1
ATOM 2796 C CA . ARG B 1 114 ? -17.359 21.484 4.504 1 60.44 114 ARG B CA 1
ATOM 2797 C C . ARG B 1 114 ? -18.172 22.656 3.975 1 60.44 114 ARG B C 1
ATOM 2799 O O . ARG B 1 114 ? -17.703 23.797 3.988 1 60.44 114 ARG B O 1
ATOM 2806 N N . LYS B 1 115 ? -19.266 22.188 3.285 1 54.78 115 LYS B N 1
ATOM 2807 C CA . LYS B 1 115 ? -20.219 23.188 2.795 1 54.78 115 LYS B CA 1
ATOM 2808 C C . LYS B 1 115 ? -20.438 24.281 3.828 1 54.78 115 LYS B C 1
ATOM 2810 O O . LYS B 1 115 ? -20.781 24 4.977 1 54.78 115 LYS B O 1
ATOM 2815 N N . GLY B 1 116 ? -19.906 25.469 3.506 1 55.44 116 GLY B N 1
ATOM 2816 C CA . GLY B 1 116 ? -20.188 26.641 4.32 1 55.44 116 GLY B CA 1
ATOM 2817 C C . GLY B 1 116 ? -19.031 27.078 5.184 1 55.44 116 GLY B C 1
ATOM 2818 O O . GLY B 1 116 ? -19.078 28.125 5.824 1 55.44 116 GLY B O 1
ATOM 2819 N N . ALA B 1 117 ? -17.953 26.172 5.27 1 65.56 117 ALA B N 1
ATOM 2820 C CA . ALA B 1 117 ? -16.812 26.625 6.059 1 65.56 117 ALA B CA 1
ATOM 2821 C C . ALA B 1 117 ? -15.539 26.641 5.223 1 65.56 117 ALA B C 1
ATOM 2823 O O . ALA B 1 117 ? -14.914 25.594 5.016 1 65.56 117 ALA B O 1
ATOM 2824 N N . SER B 1 118 ? -15.32 27.797 4.586 1 78.44 118 SER B N 1
ATOM 2825 C CA . SER B 1 118 ? -14.148 27.969 3.73 1 78.44 118 SER B CA 1
ATOM 2826 C C . SER B 1 118 ? -12.992 28.609 4.492 1 78.44 118 SER B C 1
ATOM 2828 O O . SER B 1 118 ? -13.203 29.234 5.535 1 78.44 118 SER B O 1
ATOM 2830 N N . ALA B 1 119 ? -11.812 28.312 4.047 1 85.31 119 ALA B N 1
ATOM 2831 C CA . ALA B 1 119 ? -10.617 28.938 4.629 1 85.31 119 ALA B CA 1
ATOM 2832 C C . ALA B 1 119 ? -10.688 30.453 4.551 1 85.31 119 ALA B C 1
ATOM 2834 O O . ALA B 1 119 ? -11 31.016 3.498 1 85.31 119 ALA B O 1
ATOM 2835 N N . GLU B 1 120 ? -10.492 31.031 5.734 1 87.69 120 GLU B N 1
ATOM 2836 C CA . GLU B 1 120 ? -10.641 32.5 5.812 1 87.69 120 GLU B CA 1
ATOM 2837 C C . GLU B 1 120 ? -9.281 33.188 5.879 1 87.69 120 GLU B C 1
ATOM 2839 O O . GLU B 1 120 ? -9.203 34.406 6.039 1 87.69 120 GLU B O 1
ATOM 2844 N N . SER B 1 121 ? -8.258 32.438 5.891 1 95.19 121 SER B N 1
ATOM 2845 C CA . SER B 1 121 ? -6.906 32.969 5.965 1 95.19 121 SER B CA 1
ATOM 2846 C C . SER B 1 121 ? -5.934 32.156 5.133 1 95.19 121 SER B C 1
ATOM 2848 O O . SER B 1 121 ? -6.227 31.016 4.773 1 95.19 121 SER B O 1
ATOM 2850 N N . ILE B 1 122 ? -4.793 32.781 4.781 1 97 122 ILE B N 1
ATOM 2851 C CA . ILE B 1 122 ? -3.773 32.094 4.004 1 97 122 ILE B CA 1
ATOM 2852 C C . ILE B 1 122 ? -3.252 30.891 4.793 1 97 122 ILE B C 1
ATOM 2854 O O . ILE B 1 122 ? -2.943 29.844 4.211 1 97 122 ILE B O 1
ATOM 2858 N N . GLU B 1 123 ? -3.191 31 6.117 1 98.12 123 GLU B N 1
ATOM 2859 C CA . GLU B 1 123 ? -2.764 29.891 6.961 1 98.12 123 GLU B CA 1
ATOM 2860 C C . GLU B 1 123 ? -3.732 28.719 6.859 1 98.12 123 GLU B C 1
ATOM 2862 O O . GLU B 1 123 ? -3.311 27.562 6.75 1 98.12 123 GLU B O 1
ATOM 2867 N N . ALA B 1 124 ? -5.035 29.047 6.824 1 97.12 124 ALA B N 1
ATOM 2868 C CA . ALA B 1 124 ? -6.055 28.016 6.691 1 97.12 124 ALA B CA 1
ATOM 2869 C C . ALA B 1 124 ? -5.984 27.344 5.324 1 97.12 124 ALA B C 1
ATOM 2871 O O . ALA B 1 124 ? -6.152 26.125 5.211 1 97.12 124 ALA B O 1
ATOM 2872 N N . GLU B 1 125 ? -5.723 28.156 4.34 1 97.12 125 GLU B N 1
ATOM 2873 C CA . GLU B 1 125 ? -5.594 27.609 2.986 1 97.12 125 GLU B CA 1
ATOM 2874 C C . GLU B 1 125 ? -4.41 26.656 2.885 1 97.12 125 GLU B C 1
ATOM 2876 O O . GLU B 1 125 ? -4.531 25.562 2.318 1 97.12 125 GLU B O 1
ATOM 2881 N N . ILE B 1 126 ? -3.297 27.062 3.445 1 97.94 126 ILE B N 1
ATOM 2882 C CA . ILE B 1 126 ? -2.086 26.25 3.396 1 97.94 126 ILE B CA 1
ATOM 2883 C C . ILE B 1 126 ? -2.307 24.953 4.16 1 97.94 126 ILE B C 1
ATOM 2885 O O . ILE B 1 126 ? -1.921 23.875 3.693 1 97.94 126 ILE B O 1
ATOM 2889 N N . LEU B 1 127 ? -2.941 25.031 5.312 1 98.12 127 LEU B N 1
ATOM 2890 C CA . LEU B 1 127 ? -3.232 23.844 6.094 1 98.12 127 LEU B CA 1
ATOM 2891 C C . LEU B 1 127 ? -4.109 22.875 5.309 1 98.12 127 LEU B C 1
ATOM 2893 O O . LEU B 1 127 ? -3.801 21.688 5.211 1 98.12 127 LEU B O 1
ATOM 2897 N N . TYR B 1 128 ? -5.148 23.391 4.75 1 96.75 128 TYR B N 1
ATOM 2898 C CA . TYR B 1 128 ? -6.047 22.578 3.947 1 96.75 128 TYR B CA 1
ATOM 2899 C C . TYR B 1 128 ? -5.297 21.906 2.799 1 96.75 128 TYR B C 1
ATOM 2901 O O . TYR B 1 128 ? -5.398 20.703 2.602 1 96.75 128 TYR B O 1
ATOM 2909 N N . ASP B 1 129 ? -4.559 22.719 2.072 1 97.44 129 ASP B N 1
ATOM 2910 C CA . ASP B 1 129 ? -3.824 22.234 0.908 1 97.44 129 ASP B CA 1
ATOM 2911 C C . ASP B 1 129 ? -2.828 21.141 1.303 1 97.44 129 ASP B C 1
ATOM 2913 O O . ASP B 1 129 ? -2.764 20.094 0.664 1 97.44 129 ASP B O 1
ATOM 2917 N N . ALA B 1 130 ? -2.074 21.438 2.334 1 97.94 130 ALA B N 1
ATOM 2918 C CA . ALA B 1 130 ? -1.07 20.484 2.791 1 97.94 130 ALA B CA 1
ATOM 2919 C C . ALA B 1 130 ? -1.718 19.172 3.213 1 97.94 130 ALA B C 1
ATOM 2921 O O . ALA B 1 130 ? -1.212 18.094 2.893 1 97.94 130 ALA B O 1
ATOM 2922 N N . ASP B 1 131 ? -2.799 19.266 3.936 1 97.12 131 ASP B N 1
ATOM 2923 C CA . ASP B 1 131 ? -3.535 18.094 4.387 1 97.12 131 ASP B CA 1
ATOM 2924 C C . ASP B 1 131 ? -4.012 17.25 3.205 1 97.12 131 ASP B C 1
ATOM 2926 O O . ASP B 1 131 ? -3.896 16.031 3.223 1 97.12 131 ASP B O 1
ATOM 2930 N N . LYS B 1 132 ? -4.492 17.875 2.174 1 96.56 132 LYS B N 1
ATOM 2931 C CA . LYS B 1 132 ? -4.992 17.188 0.987 1 96.56 132 LYS B CA 1
ATOM 2932 C C . LYS B 1 132 ? -3.846 16.594 0.176 1 96.56 132 LYS B C 1
ATOM 2934 O O . LYS B 1 132 ? -3.969 15.5 -0.368 1 96.56 132 LYS B O 1
ATOM 2939 N N . LEU B 1 133 ? -2.748 17.297 0.108 1 97.75 133 LEU B N 1
ATOM 2940 C CA . LEU B 1 133 ? -1.604 16.828 -0.673 1 97.75 133 LEU B CA 1
ATOM 2941 C C . LEU B 1 133 ? -1.038 15.539 -0.102 1 97.75 133 LEU B C 1
ATOM 2943 O O . LEU B 1 133 ? -0.478 14.727 -0.837 1 97.75 133 LEU B O 1
ATOM 2947 N N . ASP B 1 134 ? -1.249 15.352 1.212 1 97.56 134 ASP B N 1
ATOM 2948 C CA . ASP B 1 134 ? -0.735 14.156 1.863 1 97.56 134 ASP B CA 1
ATOM 2949 C C . ASP B 1 134 ? -1.542 12.922 1.46 1 97.56 134 ASP B C 1
ATOM 2951 O O . ASP B 1 134 ? -1.188 11.797 1.818 1 97.56 134 ASP B O 1
ATOM 2955 N N . ALA B 1 135 ? -2.58 13.047 0.642 1 97 135 ALA B N 1
ATOM 2956 C CA . ALA B 1 135 ? -3.422 11.938 0.207 1 97 135 ALA B CA 1
ATOM 2957 C C . ALA B 1 135 ? -3.025 11.461 -1.188 1 97 135 ALA B C 1
ATOM 2959 O O . ALA B 1 135 ? -3.557 10.469 -1.686 1 97 135 ALA B O 1
ATOM 2960 N N . ILE B 1 136 ? -2.084 12.172 -1.829 1 97.81 136 ILE B N 1
ATOM 2961 C CA . ILE B 1 136 ? -1.724 11.828 -3.199 1 97.81 136 ILE B CA 1
ATOM 2962 C C . ILE B 1 136 ? -0.207 11.695 -3.316 1 97.81 136 ILE B C 1
ATOM 2964 O O . ILE B 1 136 ? 0.517 11.898 -2.34 1 97.81 136 ILE B O 1
ATOM 2968 N N . GLY B 1 137 ? 0.271 11.258 -4.512 1 97.94 137 GLY B N 1
ATOM 2969 C CA . GLY B 1 137 ? 1.683 10.953 -4.676 1 97.94 137 GLY B CA 1
ATOM 2970 C C . GLY B 1 137 ? 2.062 9.586 -4.148 1 97.94 137 GLY B C 1
ATOM 2971 O O . GLY B 1 137 ? 1.217 8.695 -4.051 1 97.94 137 GLY B O 1
ATOM 2972 N N . ALA B 1 138 ? 3.365 9.383 -3.852 1 98.56 138 ALA B N 1
ATOM 2973 C CA . ALA B 1 138 ? 3.846 8.117 -3.305 1 98.56 138 ALA B CA 1
ATOM 2974 C C . ALA B 1 138 ? 3.262 7.859 -1.919 1 98.56 138 ALA B C 1
ATOM 2976 O O . ALA B 1 138 ? 2.891 6.73 -1.594 1 98.56 138 ALA B O 1
ATOM 2977 N N . ILE B 1 139 ? 3.129 8.945 -1.164 1 98 139 ILE B N 1
ATOM 2978 C CA . ILE B 1 139 ? 2.541 8.82 0.166 1 98 139 ILE B CA 1
ATOM 2979 C C . ILE B 1 139 ? 1.079 8.398 0.045 1 98 139 ILE B C 1
ATOM 2981 O O . ILE B 1 139 ? 0.598 7.57 0.824 1 98 139 ILE B O 1
ATOM 2985 N N . GLY B 1 140 ? 0.405 8.992 -0.921 1 97.81 140 GLY B N 1
ATOM 2986 C CA . GLY B 1 140 ? -0.977 8.602 -1.154 1 97.81 140 GLY B CA 1
ATOM 2987 C C . GLY B 1 140 ? -1.128 7.133 -1.521 1 97.81 140 GLY B C 1
ATOM 2988 O O . GLY B 1 140 ? -2.031 6.457 -1.027 1 97.81 140 GLY B O 1
ATOM 2989 N N . VAL B 1 141 ? -0.266 6.641 -2.377 1 98.62 141 VAL B N 1
ATOM 2990 C CA . VAL B 1 141 ? -0.258 5.23 -2.762 1 98.62 141 VAL B CA 1
ATOM 2991 C C . VAL B 1 141 ? -0.024 4.359 -1.531 1 98.62 141 VAL B C 1
ATOM 2993 O O . VAL B 1 141 ? -0.783 3.422 -1.272 1 98.62 141 VAL B O 1
ATOM 2996 N N . ALA B 1 142 ? 0.961 4.707 -0.748 1 98.44 142 ALA B N 1
ATOM 2997 C CA . ALA B 1 142 ? 1.313 3.943 0.447 1 98.44 142 ALA B CA 1
ATOM 2998 C C . ALA B 1 142 ? 0.147 3.895 1.43 1 98.44 142 ALA B C 1
ATOM 3000 O O . ALA B 1 142 ? -0.217 2.822 1.918 1 98.44 142 ALA B O 1
ATOM 3001 N N . ARG B 1 143 ? -0.452 5.027 1.618 1 97.06 143 ARG B N 1
ATOM 3002 C CA . ARG B 1 143 ? -1.56 5.117 2.564 1 97.06 143 ARG B CA 1
ATOM 3003 C C . ARG B 1 143 ? -2.779 4.359 2.055 1 97.06 143 ARG B C 1
ATOM 3005 O O . ARG B 1 143 ? -3.473 3.695 2.828 1 97.06 143 ARG B O 1
ATOM 3012 N N . SER B 1 144 ? -3.027 4.461 0.79 1 97.75 144 SER B N 1
ATOM 3013 C CA . SER B 1 144 ? -4.18 3.795 0.194 1 97.75 144 SER B CA 1
ATOM 3014 C C . SER B 1 144 ? -4.055 2.277 0.303 1 97.75 144 SER B C 1
ATOM 3016 O O . SER B 1 144 ? -5 1.602 0.719 1 97.75 144 SER B O 1
ATOM 3018 N N . PHE B 1 145 ? -2.939 1.765 0.014 1 98.19 145 PHE B N 1
ATOM 3019 C CA . PHE B 1 145 ? -2.783 0.316 0.084 1 98.19 145 PHE B CA 1
ATOM 3020 C C . PHE B 1 145 ? -2.686 -0.147 1.533 1 98.19 145 PHE B C 1
ATOM 3022 O O . PHE B 1 145 ? -3.1 -1.26 1.863 1 98.19 145 PHE B O 1
ATOM 3029 N N . GLY B 1 146 ? -2.111 0.747 2.41 1 96.75 146 GLY B N 1
ATOM 3030 C CA . GLY B 1 146 ? -2.229 0.455 3.83 1 96.75 146 GLY B CA 1
ATOM 3031 C C . GLY B 1 146 ? -3.662 0.238 4.277 1 96.75 146 GLY B C 1
ATOM 3032 O O . GLY B 1 146 ? -3.951 -0.703 5.02 1 96.75 146 GLY B O 1
ATOM 3033 N N . TRP B 1 147 ? -4.547 1.109 3.807 1 95.88 147 TRP B N 1
ATOM 3034 C CA . TRP B 1 147 ? -5.969 0.984 4.109 1 95.88 147 TRP B CA 1
ATOM 3035 C C . TRP B 1 147 ? -6.531 -0.317 3.547 1 95.88 147 TRP B C 1
ATOM 3037 O O . TRP B 1 147 ? -7.324 -0.995 4.207 1 95.88 147 TRP B O 1
ATOM 3047 N N . ILE B 1 148 ? -6.121 -0.685 2.369 1 96.31 148 ILE B N 1
ATOM 3048 C CA . ILE B 1 148 ? -6.566 -1.913 1.722 1 96.31 148 ILE B CA 1
ATOM 3049 C C . ILE B 1 148 ? -6.215 -3.115 2.594 1 96.31 148 ILE B C 1
ATOM 3051 O O . ILE B 1 148 ? -7.059 -3.977 2.85 1 96.31 148 ILE B O 1
ATOM 3055 N N . GLY B 1 149 ? -4.965 -3.188 3.061 1 94.75 149 GLY B N 1
ATOM 3056 C CA . GLY B 1 149 ? -4.527 -4.281 3.914 1 94.75 149 GLY B CA 1
ATOM 3057 C C . GLY B 1 149 ? -5.266 -4.34 5.238 1 94.75 149 GLY B C 1
ATOM 3058 O O . GLY B 1 149 ? -5.688 -5.414 5.672 1 94.75 149 GLY B O 1
ATOM 3059 N N . LYS B 1 150 ? -5.473 -3.172 5.805 1 93.62 150 LYS B N 1
ATOM 3060 C CA . LYS B 1 150 ? -6.133 -3.07 7.105 1 93.62 150 LYS B CA 1
ATOM 3061 C C . LYS B 1 150 ? -7.562 -3.594 7.039 1 93.62 150 LYS B C 1
ATOM 3063 O O . LYS B 1 150 ? -8.062 -4.184 8 1 93.62 150 LYS B O 1
ATOM 3068 N N . HIS B 1 151 ? -8.188 -3.455 5.883 1 94.12 151 HIS B N 1
ATOM 3069 C CA . HIS B 1 151 ? -9.609 -3.764 5.789 1 94.12 151 HIS B CA 1
ATOM 3070 C C . HIS B 1 151 ? -9.852 -4.98 4.902 1 94.12 151 HIS B C 1
ATOM 3072 O O . HIS B 1 151 ? -10.992 -5.27 4.531 1 94.12 151 HIS B O 1
ATOM 3078 N N . ASN B 1 152 ? -8.812 -5.672 4.527 1 92.81 152 ASN B N 1
ATOM 3079 C CA . ASN B 1 152 ? -8.883 -6.859 3.684 1 92.81 152 ASN B CA 1
ATOM 3080 C C . ASN B 1 152 ? -9.602 -6.574 2.369 1 92.81 152 ASN B C 1
ATOM 3082 O O . ASN B 1 152 ? -10.398 -7.391 1.903 1 92.81 152 ASN B O 1
ATOM 3086 N N . ALA B 1 153 ? -9.422 -5.328 1.889 1 95.12 153 ALA B N 1
ATOM 3087 C CA . ALA B 1 153 ? -9.969 -4.934 0.594 1 95.12 153 ALA B CA 1
ATOM 3088 C C . ALA B 1 153 ? -9.125 -5.48 -0.551 1 95.12 153 ALA B C 1
ATOM 3090 O O . ALA B 1 153 ? -8.227 -6.297 -0.333 1 95.12 153 ALA B O 1
ATOM 3091 N N . LYS B 1 154 ? -9.43 -5.113 -1.791 1 93.69 154 LYS B N 1
ATOM 3092 C CA . LYS B 1 154 ? -8.797 -5.719 -2.965 1 93.69 154 LYS B CA 1
ATOM 3093 C C . LYS B 1 154 ? -7.586 -4.91 -3.418 1 93.69 154 LYS B C 1
ATOM 3095 O O . LYS B 1 154 ? -7.688 -3.699 -3.635 1 93.69 154 LYS B O 1
ATOM 3100 N N . ILE B 1 155 ? -6.523 -5.582 -3.646 1 95.75 155 ILE B N 1
ATOM 3101 C CA . ILE B 1 155 ? -5.316 -4.922 -4.133 1 95.75 155 ILE B CA 1
ATOM 3102 C C . ILE B 1 155 ? -5.559 -4.367 -5.535 1 95.75 155 ILE B C 1
ATOM 3104 O O . ILE B 1 155 ? -5.094 -3.275 -5.867 1 95.75 155 ILE B O 1
ATOM 3108 N N . TYR B 1 156 ? -6.305 -5.172 -6.27 1 96.44 156 TYR B N 1
ATOM 3109 C CA . TYR B 1 156 ? -6.668 -4.75 -7.621 1 96.44 156 TYR B CA 1
ATOM 3110 C C . TYR B 1 156 ? -8.102 -5.152 -7.953 1 96.44 156 TYR B C 1
ATOM 3112 O O . TYR B 1 156 ? -8.438 -6.336 -7.922 1 96.44 156 TYR B O 1
ATOM 3120 N N . PHE B 1 157 ? -8.844 -4.168 -8.305 1 95.12 157 PHE B N 1
ATOM 3121 C CA . PHE B 1 157 ? -10.219 -4.367 -8.742 1 95.12 157 PHE B CA 1
ATOM 3122 C C . PHE B 1 157 ? -10.742 -3.139 -9.477 1 95.12 157 PHE B C 1
ATOM 3124 O O . PHE B 1 157 ? -10.68 -2.025 -8.945 1 95.12 157 PHE B O 1
ATOM 3131 N N . VAL B 1 158 ? -11.164 -3.354 -10.672 1 93.56 158 VAL B N 1
ATOM 3132 C CA . VAL B 1 158 ? -11.82 -2.32 -11.469 1 93.56 158 VAL B CA 1
ATOM 3133 C C . VAL B 1 158 ? -13.258 -2.732 -11.766 1 93.56 158 VAL B C 1
ATOM 3135 O O . VAL B 1 158 ? -13.5 -3.691 -12.5 1 93.56 158 VAL B O 1
ATOM 3138 N N . PRO B 1 159 ? -14.148 -1.99 -11.203 1 93.44 159 PRO B N 1
ATOM 3139 C CA . PRO B 1 159 ? -15.539 -2.363 -11.477 1 93.44 159 PRO B CA 1
ATOM 3140 C C . PRO B 1 159 ? -15.953 -2.07 -12.922 1 93.44 159 PRO B C 1
ATOM 3142 O O . PRO B 1 159 ? -15.367 -1.208 -13.57 1 93.44 159 PRO B O 1
ATOM 3145 N N . ASP B 1 160 ? -16.969 -2.801 -13.336 1 92.56 160 ASP B N 1
ATOM 3146 C CA . ASP B 1 160 ? -17.516 -2.559 -14.664 1 92.56 160 ASP B CA 1
ATOM 3147 C C . ASP B 1 160 ? -18.078 -1.146 -14.773 1 92.56 160 ASP B C 1
ATOM 3149 O O . ASP B 1 160 ? -17.953 -0.498 -15.812 1 92.56 160 ASP B O 1
ATOM 3153 N N . SER B 1 161 ? -18.703 -0.694 -13.672 1 94.19 161 SER B N 1
ATOM 3154 C CA . SER B 1 161 ? -19.281 0.643 -13.602 1 94.19 161 SER B CA 1
ATOM 3155 C C . SER B 1 161 ? -19.047 1.273 -12.234 1 94.19 161 SER B C 1
ATOM 3157 O O . SER B 1 161 ? -19.5 0.751 -11.211 1 94.19 161 SER B O 1
ATOM 3159 N N . ILE B 1 162 ? -18.406 2.412 -12.242 1 93.94 162 ILE B N 1
ATOM 3160 C CA . ILE B 1 162 ? -18.156 3.139 -11 1 93.94 162 ILE B CA 1
ATOM 3161 C C . ILE B 1 162 ? -19.5 3.572 -10.391 1 93.94 162 ILE B C 1
ATOM 3163 O O . ILE B 1 162 ? -19.672 3.512 -9.172 1 93.94 162 ILE B O 1
ATOM 3167 N N . GLU B 1 163 ? -20.391 4.012 -11.258 1 93.88 163 GLU B N 1
ATOM 3168 C CA . GLU B 1 163 ? -21.703 4.445 -10.812 1 93.88 163 GLU B CA 1
ATOM 3169 C C . GLU B 1 163 ? -22.438 3.322 -10.07 1 93.88 163 GLU B C 1
ATOM 3171 O O . GLU B 1 163 ? -23.047 3.553 -9.031 1 93.88 163 GLU B O 1
ATOM 3176 N N . GLU B 1 164 ? -22.359 2.133 -10.648 1 94.94 164 GLU B N 1
ATOM 3177 C CA . GLU B 1 164 ? -23 0.979 -10.023 1 94.94 164 GLU B CA 1
ATOM 3178 C C . GLU B 1 164 ? -22.344 0.651 -8.68 1 94.94 164 GLU B C 1
ATOM 3180 O O . GLU B 1 164 ? -23.031 0.345 -7.711 1 94.94 164 GLU B O 1
ATOM 3185 N N . TYR B 1 165 ? -21.047 0.747 -8.648 1 95.25 165 TYR B N 1
ATOM 3186 C CA . TYR B 1 165 ? -20.344 0.525 -7.391 1 95.25 165 TYR B CA 1
ATOM 3187 C C . TYR B 1 165 ? -20.797 1.512 -6.324 1 95.25 165 TYR B C 1
ATOM 3189 O O . TYR B 1 165 ? -21.078 1.125 -5.188 1 95.25 165 TYR B O 1
ATOM 3197 N N . LEU B 1 166 ? -20.891 2.818 -6.703 1 94.56 166 LEU B N 1
ATOM 3198 C CA . LEU B 1 166 ? -21.297 3.857 -5.762 1 94.56 166 LEU B CA 1
ATOM 3199 C C . LEU B 1 166 ? -22.719 3.607 -5.254 1 94.56 166 LEU B C 1
ATOM 3201 O O . LEU B 1 166 ? -22.984 3.74 -4.055 1 94.56 166 LEU B O 1
ATOM 3205 N N . LYS B 1 167 ? -23.578 3.289 -6.117 1 94.75 167 LYS B N 1
ATOM 3206 C CA . LYS B 1 167 ? -24.953 3.016 -5.742 1 94.75 167 LYS B CA 1
ATOM 3207 C C . LYS B 1 167 ? -25.047 1.844 -4.77 1 94.75 167 LYS B C 1
ATOM 3209 O O . LYS B 1 167 ? -25.734 1.921 -3.754 1 94.75 167 LYS B O 1
ATOM 3214 N N . GLU B 1 168 ? -24.281 0.825 -5.008 1 94.81 168 GLU B N 1
ATOM 3215 C CA . GLU B 1 168 ? -24.406 -0.423 -4.258 1 94.81 168 GLU B CA 1
ATOM 3216 C C . GLU B 1 168 ? -23.641 -0.35 -2.941 1 94.81 168 GLU B C 1
ATOM 3218 O O . GLU B 1 168 ? -24.062 -0.91 -1.933 1 94.81 168 GLU B O 1
ATOM 3223 N N . ASN B 1 169 ? -22.516 0.416 -2.994 1 95.19 169 ASN B N 1
ATOM 3224 C CA . ASN B 1 169 ? -21.609 0.249 -1.867 1 95.19 169 ASN B CA 1
ATOM 3225 C C . ASN B 1 169 ? -21.391 1.562 -1.118 1 95.19 169 ASN B C 1
ATOM 3227 O O . ASN B 1 169 ? -20.812 1.574 -0.029 1 95.19 169 ASN B O 1
ATOM 3231 N N . MET B 1 170 ? -21.875 2.695 -1.648 1 92.69 170 MET B N 1
ATOM 3232 C CA . MET B 1 170 ? -21.688 3.98 -0.984 1 92.69 170 MET B CA 1
ATOM 3233 C C . MET B 1 170 ? -22.969 4.824 -1.064 1 92.69 170 MET B C 1
ATOM 3235 O O . MET B 1 170 ? -22.906 6.055 -1.007 1 92.69 170 MET B O 1
ATOM 3239 N N . ASN B 1 171 ? -24.094 4.195 -1.319 1 92.06 171 ASN B N 1
ATOM 3240 C CA . ASN B 1 171 ? -25.406 4.828 -1.364 1 92.06 171 ASN B CA 1
ATOM 3241 C C . ASN B 1 171 ? -25.453 5.934 -2.412 1 92.06 171 ASN B C 1
ATOM 3243 O O . ASN B 1 171 ? -26.094 6.965 -2.201 1 92.06 171 ASN B O 1
ATOM 3247 N N . GLY B 1 172 ? -24.625 5.773 -3.389 1 89.56 172 GLY B N 1
ATOM 3248 C CA . GLY B 1 172 ? -24.641 6.695 -4.512 1 89.56 172 GLY B CA 1
ATOM 3249 C C . GLY B 1 172 ? -23.844 7.961 -4.25 1 89.56 172 GLY B C 1
ATOM 3250 O O . GLY B 1 172 ? -23.844 8.883 -5.066 1 89.56 172 GLY B O 1
ATOM 3251 N N . ASP B 1 173 ? -23.172 8.047 -3.131 1 87.56 173 ASP B N 1
ATOM 3252 C CA . ASP B 1 173 ? -22.406 9.211 -2.707 1 87.56 173 ASP B CA 1
ATOM 3253 C C . ASP B 1 173 ? -20.906 8.898 -2.627 1 87.56 173 ASP B C 1
ATOM 3255 O O . ASP B 1 173 ? -20.5 8.039 -1.846 1 87.56 173 ASP B O 1
ATOM 3259 N N . SER B 1 174 ? -20.094 9.617 -3.371 1 84.62 174 SER B N 1
ATOM 3260 C CA . SER B 1 174 ? -18.656 9.391 -3.395 1 84.62 174 SER B CA 1
ATOM 3261 C C . SER B 1 174 ? -18.016 9.695 -2.041 1 84.62 174 SER B C 1
ATOM 3263 O O . SER B 1 174 ? -16.922 9.234 -1.745 1 84.62 174 SER B O 1
ATOM 3265 N N . LYS B 1 175 ? -18.734 10.453 -1.27 1 79.19 175 LYS B N 1
ATOM 3266 C CA . LYS B 1 175 ? -18.234 10.805 0.054 1 79.19 175 LYS B CA 1
ATOM 3267 C C . LYS B 1 175 ? -18.906 9.977 1.142 1 79.19 175 LYS B C 1
ATOM 3269 O O . LYS B 1 175 ? -18.703 10.211 2.332 1 79.19 175 LYS B O 1
ATOM 3274 N N . GLY B 1 176 ? -19.641 9.094 0.697 1 79.25 176 GLY B N 1
ATOM 3275 C CA . GLY B 1 176 ? -20.391 8.273 1.633 1 79.25 176 GLY B CA 1
ATOM 3276 C C . GLY B 1 176 ? -19.547 7.203 2.299 1 79.25 176 GLY B C 1
ATOM 3277 O O . GLY B 1 176 ? -18.391 6.988 1.921 1 79.25 176 GLY B O 1
ATOM 3278 N N . ILE B 1 177 ? -20.141 6.605 3.307 1 84.69 177 ILE B N 1
ATOM 3279 C CA . ILE B 1 177 ? -19.516 5.512 4.035 1 84.69 177 ILE B CA 1
ATOM 3280 C C . ILE B 1 177 ? -19.484 4.254 3.168 1 84.69 177 ILE B C 1
ATOM 3282 O O . ILE B 1 177 ? -20.484 3.928 2.518 1 84.69 177 ILE B O 1
ATOM 3286 N N . ILE B 1 178 ? -18.422 3.588 3.139 1 91.06 178 ILE B N 1
ATOM 3287 C CA . ILE B 1 178 ? -18.297 2.346 2.387 1 91.06 178 ILE B CA 1
ATOM 3288 C C . ILE B 1 178 ? -19 1.215 3.141 1 91.06 178 ILE B C 1
ATOM 3290 O O . ILE B 1 178 ? -18.609 0.883 4.266 1 91.06 178 ILE B O 1
ATOM 3294 N N . LYS B 1 179 ? -20.016 0.6 2.596 1 92.94 179 LYS B N 1
ATOM 3295 C CA . LYS B 1 179 ? -20.797 -0.455 3.225 1 92.94 179 LYS B CA 1
ATOM 3296 C C . LYS B 1 179 ? -19.969 -1.723 3.414 1 92.94 179 LYS B C 1
ATOM 3298 O O . LYS B 1 179 ? -19.906 -2.268 4.52 1 92.94 179 LYS B O 1
ATOM 3303 N N . ASP B 1 180 ? -19.375 -2.199 2.406 1 94.75 180 ASP B N 1
ATOM 3304 C CA . ASP B 1 180 ? -18.5 -3.365 2.418 1 94.75 180 ASP B CA 1
ATOM 3305 C C . ASP B 1 180 ? -17.094 -2.996 1.969 1 94.75 180 ASP B C 1
ATOM 3307 O O . ASP B 1 180 ? -16.812 -2.947 0.77 1 94.75 180 ASP B O 1
ATOM 3311 N N . LYS B 1 181 ? -16.266 -2.799 2.902 1 93.75 181 LYS B N 1
ATOM 3312 C CA . LYS B 1 181 ? -14.906 -2.326 2.652 1 93.75 181 LYS B CA 1
ATOM 3313 C C . LYS B 1 181 ? -14.109 -3.342 1.841 1 93.75 181 LYS B C 1
ATOM 3315 O O . LYS B 1 181 ? -13.18 -2.977 1.115 1 93.75 181 LYS B O 1
ATOM 3320 N N . SER B 1 182 ? -14.5 -4.629 1.922 1 92.19 182 SER B N 1
ATOM 3321 C CA . SER B 1 182 ? -13.758 -5.672 1.217 1 92.19 182 SER B CA 1
ATOM 3322 C C . SER B 1 182 ? -13.969 -5.574 -0.291 1 92.19 182 SER B C 1
ATOM 3324 O O . SER B 1 182 ? -13.234 -6.188 -1.065 1 92.19 182 SER B O 1
ATOM 3326 N N . LYS B 1 183 ? -14.938 -4.789 -0.74 1 93.06 183 LYS B N 1
ATOM 3327 C CA . LYS B 1 183 ? -15.242 -4.656 -2.16 1 93.06 183 LYS B CA 1
ATOM 3328 C C . LYS B 1 183 ? -14.625 -3.389 -2.74 1 93.06 183 LYS B C 1
ATOM 3330 O O . LYS B 1 183 ? -14.805 -3.09 -3.924 1 93.06 183 LYS B O 1
ATOM 3335 N N . HIS B 1 184 ? -13.914 -2.662 -1.94 1 95 184 HIS B N 1
ATOM 3336 C CA . HIS B 1 184 ? -13.289 -1.417 -2.377 1 95 184 HIS B CA 1
ATOM 3337 C C . HIS B 1 184 ? -11.875 -1.659 -2.883 1 95 184 HIS B C 1
ATOM 3339 O O . HIS B 1 184 ? -11.336 -2.76 -2.736 1 95 184 HIS B O 1
ATOM 3345 N N . SER B 1 185 ? -11.289 -0.695 -3.643 1 96.75 185 SER B N 1
ATOM 3346 C CA . SER B 1 185 ? -9.93 -0.753 -4.168 1 96.75 185 SER B CA 1
ATOM 3347 C C . SER B 1 185 ? -9.336 0.643 -4.32 1 96.75 185 SER B C 1
ATOM 3349 O O . SER B 1 185 ? -10.055 1.642 -4.219 1 96.75 185 SER B O 1
ATOM 3351 N N . VAL B 1 186 ? -8.078 0.692 -4.535 1 97.75 186 VAL B N 1
ATOM 3352 C CA . VAL B 1 186 ? -7.391 1.969 -4.707 1 97.75 186 VAL B CA 1
ATOM 3353 C C . VAL B 1 186 ? -7.789 2.59 -6.047 1 97.75 186 VAL B C 1
ATOM 3355 O O . VAL B 1 186 ? -7.887 3.814 -6.164 1 97.75 186 VAL B O 1
ATOM 3358 N N . GLN B 1 187 ? -8.062 1.732 -7.062 1 97.25 187 GLN B N 1
ATOM 3359 C CA . GLN B 1 187 ? -8.531 2.213 -8.359 1 97.25 187 GLN B CA 1
ATOM 3360 C C . GLN B 1 187 ? -9.836 2.992 -8.211 1 97.25 187 GLN B C 1
ATOM 3362 O O . GLN B 1 187 ? -9.992 4.07 -8.797 1 97.25 187 GLN B O 1
ATOM 3367 N N . ILE B 1 188 ? -10.703 2.49 -7.414 1 96.25 188 ILE B N 1
ATOM 3368 C CA . ILE B 1 188 ? -11.984 3.143 -7.172 1 96.25 188 ILE B CA 1
ATOM 3369 C C . ILE B 1 188 ? -11.766 4.453 -6.418 1 96.25 188 ILE B C 1
ATOM 3371 O O . ILE B 1 188 ? -12.289 5.496 -6.809 1 96.25 188 ILE B O 1
ATOM 3375 N N . GLU B 1 189 ? -10.969 4.371 -5.379 1 95.5 189 GLU B N 1
ATOM 3376 C CA . GLU B 1 189 ? -10.664 5.547 -4.57 1 95.5 189 GLU B CA 1
ATOM 3377 C C . GLU B 1 189 ? -10.086 6.672 -5.422 1 95.5 189 GLU B C 1
ATOM 3379 O O . GLU B 1 189 ? -10.484 7.832 -5.281 1 95.5 189 GLU B O 1
ATOM 3384 N N . PHE B 1 190 ? -9.164 6.332 -6.273 1 97.38 190 PHE B N 1
ATOM 3385 C CA . PHE B 1 190 ? -8.523 7.32 -7.133 1 97.38 190 PHE B CA 1
ATOM 3386 C C . PHE B 1 190 ? -9.539 7.969 -8.062 1 97.38 190 PHE B C 1
ATOM 3388 O O . PHE B 1 190 ? -9.586 9.195 -8.188 1 97.38 190 PHE B O 1
ATOM 3395 N N . GLU B 1 191 ? -10.367 7.125 -8.594 1 94.62 191 GLU B N 1
ATOM 3396 C CA . GLU B 1 191 ? -11.328 7.594 -9.594 1 94.62 191 GLU B CA 1
ATOM 3397 C C . GLU B 1 191 ? -12.391 8.477 -8.961 1 94.62 191 GLU B C 1
ATOM 3399 O O . GLU B 1 191 ? -12.797 9.492 -9.539 1 94.62 191 GLU B O 1
ATOM 3404 N N . VAL B 1 192 ? -12.75 8.172 -7.797 1 93.25 192 VAL B N 1
ATOM 3405 C CA . VAL B 1 192 ? -13.93 8.805 -7.219 1 93.25 192 VAL B CA 1
ATOM 3406 C C . VAL B 1 192 ? -13.508 9.984 -6.344 1 93.25 192 VAL B C 1
ATOM 3408 O O . VAL B 1 192 ? -14.211 10.992 -6.27 1 93.25 192 VAL B O 1
ATOM 3411 N N . LYS B 1 193 ? -12.352 9.93 -5.711 1 92.06 193 LYS B N 1
ATOM 3412 C CA . LYS B 1 193 ? -12.062 10.906 -4.668 1 92.06 193 LYS B CA 1
ATOM 3413 C C . LYS B 1 193 ? -10.789 11.688 -4.984 1 92.06 193 LYS B C 1
ATOM 3415 O O . LYS B 1 193 ? -10.68 12.867 -4.645 1 92.06 193 LYS B O 1
ATOM 3420 N N . LEU B 1 194 ? -9.82 11.109 -5.672 1 95.44 194 LEU B N 1
ATOM 3421 C CA . LEU B 1 194 ? -8.484 11.703 -5.668 1 95.44 194 LEU B CA 1
ATOM 3422 C C . LEU B 1 194 ? -8.211 12.422 -6.984 1 95.44 194 LEU B C 1
ATOM 3424 O O . LEU B 1 194 ? -7.547 13.461 -7.004 1 95.44 194 LEU B O 1
ATOM 3428 N N . LYS B 1 195 ? -8.703 11.891 -8.055 1 94.81 195 LYS B N 1
ATOM 3429 C CA . LYS B 1 195 ? -8.273 12.328 -9.375 1 94.81 195 LYS B CA 1
ATOM 3430 C C . LYS B 1 195 ? -8.586 13.812 -9.586 1 94.81 195 LYS B C 1
ATOM 3432 O O . LYS B 1 195 ? -7.859 14.508 -10.305 1 94.81 195 LYS B O 1
ATOM 3437 N N . GLU B 1 196 ? -9.656 14.359 -8.945 1 92.94 196 GLU B N 1
ATOM 3438 C CA . GLU B 1 196 ? -10.039 15.758 -9.156 1 92.94 196 GLU B CA 1
ATOM 3439 C C . GLU B 1 196 ? -9.656 16.625 -7.957 1 92.94 196 GLU B C 1
ATOM 3441 O O . GLU B 1 196 ? -10.133 17.75 -7.82 1 92.94 196 GLU B O 1
ATOM 3446 N N . MET B 1 197 ? -8.805 16.141 -7.148 1 92.12 197 MET B N 1
ATOM 3447 C CA . MET B 1 197 ? -8.477 16.797 -5.887 1 92.12 197 MET B CA 1
ATOM 3448 C C . MET B 1 197 ? -7.797 18.141 -6.137 1 92.12 197 MET B C 1
ATOM 3450 O O . MET B 1 197 ? -7.957 19.078 -5.355 1 92.12 197 MET B O 1
ATOM 3454 N N . GLN B 1 198 ? -7.09 18.234 -7.223 1 95.19 198 GLN B N 1
ATOM 3455 C CA . GLN B 1 198 ? -6.359 19.453 -7.559 1 95.19 198 GLN B CA 1
ATOM 3456 C C . GLN B 1 198 ? -7.305 20.641 -7.664 1 95.19 198 GLN B C 1
ATOM 3458 O O . GLN B 1 198 ? -6.953 21.75 -7.277 1 95.19 198 GLN B O 1
ATOM 3463 N N . LYS B 1 199 ? -8.539 20.406 -8.133 1 94.12 199 LYS B N 1
ATOM 3464 C CA . LYS B 1 199 ? -9.516 21.469 -8.383 1 94.12 199 LYS B CA 1
ATOM 3465 C C . LYS B 1 199 ? -9.969 22.125 -7.086 1 94.12 199 LYS B C 1
ATOM 3467 O O . LYS B 1 199 ? -10.406 23.266 -7.086 1 94.12 199 LYS B O 1
ATOM 3472 N N . ASN B 1 200 ? -9.812 21.438 -5.977 1 91.94 200 ASN B N 1
ATOM 3473 C CA . ASN B 1 200 ? -10.344 21.906 -4.699 1 91.94 200 ASN B CA 1
ATOM 3474 C C . ASN B 1 200 ? -9.266 22.609 -3.869 1 91.94 200 ASN B C 1
ATOM 3476 O O . ASN B 1 200 ? -9.555 23.141 -2.797 1 91.94 200 ASN B O 1
ATOM 3480 N N . LEU B 1 201 ? -8.031 22.641 -4.363 1 95.88 201 LEU B N 1
ATOM 3481 C CA . LEU B 1 201 ? -6.938 23.266 -3.615 1 95.88 201 LEU B CA 1
ATOM 3482 C C . LEU B 1 201 ? -6.98 24.781 -3.75 1 95.88 201 LEU B C 1
ATOM 3484 O O . LEU B 1 201 ? -7.465 25.312 -4.758 1 95.88 201 LEU B O 1
ATOM 3488 N N . TYR B 1 202 ? -6.48 25.422 -2.801 1 95.94 202 TYR B N 1
ATOM 3489 C CA . TYR B 1 202 ? -6.574 26.875 -2.764 1 95.94 202 TYR B CA 1
ATOM 3490 C C . TYR B 1 202 ? -5.395 27.516 -3.488 1 95.94 202 TYR B C 1
ATOM 3492 O O . TYR B 1 202 ? -5.582 28.328 -4.391 1 95.94 202 TYR B O 1
ATOM 3500 N N . THR B 1 203 ? -4.168 27.156 -3.184 1 97 203 THR B N 1
ATOM 3501 C CA . THR B 1 203 ? -2.992 27.891 -3.625 1 97 203 THR B CA 1
ATOM 3502 C C . THR B 1 203 ? -2.471 27.344 -4.949 1 97 203 THR B C 1
ATOM 3504 O O . THR B 1 203 ? -2.547 26.125 -5.195 1 97 203 THR B O 1
ATOM 3507 N N . LYS B 1 204 ? -1.942 28.234 -5.754 1 97.25 204 LYS B N 1
ATOM 3508 C CA . LYS B 1 204 ? -1.361 27.812 -7.023 1 97.25 204 LYS B CA 1
ATOM 3509 C C . LYS B 1 204 ? -0.186 26.875 -6.805 1 97.25 204 LYS B C 1
ATOM 3511 O O . LYS B 1 204 ? 0.029 25.938 -7.59 1 97.25 204 LYS B O 1
ATOM 3516 N N . GLU B 1 205 ? 0.568 27.109 -5.719 1 97.75 205 GLU B N 1
ATOM 3517 C CA . GLU B 1 205 ? 1.709 26.266 -5.375 1 97.75 205 GLU B CA 1
ATOM 3518 C C . GLU B 1 205 ? 1.265 24.844 -5.039 1 97.75 205 GLU B C 1
ATOM 3520 O O . GLU B 1 205 ? 1.883 23.875 -5.48 1 97.75 205 GLU B O 1
ATOM 3525 N N . ALA B 1 206 ? 0.2 24.734 -4.289 1 98.06 206 ALA B N 1
ATOM 3526 C CA . ALA B 1 206 ? -0.33 23.406 -3.959 1 98.06 206 ALA B CA 1
ATOM 3527 C C . ALA B 1 206 ? -0.834 22.703 -5.207 1 98.06 206 ALA B C 1
ATOM 3529 O O . ALA B 1 206 ? -0.665 21.484 -5.348 1 98.06 206 ALA B O 1
ATOM 3530 N N . LYS B 1 207 ? -1.439 23.438 -6.105 1 98.38 207 LYS B N 1
ATOM 3531 C CA . LYS B 1 207 ? -1.942 22.859 -7.352 1 98.38 207 LYS B CA 1
ATOM 3532 C C . LYS B 1 207 ? -0.801 22.312 -8.203 1 98.38 207 LYS B C 1
ATOM 3534 O O . LYS B 1 207 ? -0.943 21.266 -8.844 1 98.38 207 LYS B O 1
ATOM 3539 N N . MET B 1 208 ? 0.315 22.938 -8.172 1 97.88 208 MET B N 1
ATOM 3540 C CA . MET B 1 208 ? 1.49 22.484 -8.906 1 97.88 208 MET B CA 1
ATOM 3541 C C . MET B 1 208 ? 2.012 21.172 -8.336 1 97.88 208 MET B C 1
ATOM 3543 O O . MET B 1 208 ? 2.316 20.234 -9.078 1 97.88 208 MET B O 1
ATOM 3547 N N . ILE B 1 209 ? 2.066 21.109 -7.02 1 98.06 209 ILE B N 1
ATOM 3548 C CA . ILE B 1 209 ? 2.521 19.891 -6.359 1 98.06 209 ILE B CA 1
ATOM 3549 C C . ILE B 1 209 ? 1.54 18.75 -6.637 1 98.06 209 ILE B C 1
ATOM 3551 O O . ILE B 1 209 ? 1.949 17.625 -6.957 1 98.06 209 ILE B O 1
ATOM 3555 N N . ALA B 1 210 ? 0.264 19.078 -6.59 1 98.31 210 ALA B N 1
ATOM 3556 C CA . ALA B 1 210 ? -0.784 18.078 -6.789 1 98.31 210 ALA B CA 1
ATOM 3557 C C . ALA B 1 210 ? -0.719 17.484 -8.195 1 98.31 210 ALA B C 1
ATOM 3559 O O . ALA B 1 210 ? -0.921 16.281 -8.375 1 98.31 210 ALA B O 1
ATOM 3560 N N . GLU B 1 211 ? -0.456 18.297 -9.141 1 98.19 211 GLU B N 1
ATOM 3561 C CA . GLU B 1 211 ? -0.37 17.828 -10.516 1 98.19 211 GLU B CA 1
ATOM 3562 C C . GLU B 1 211 ? 0.682 16.734 -10.664 1 98.19 211 GLU B C 1
ATOM 3564 O O . GLU B 1 211 ? 0.412 15.68 -11.242 1 98.19 211 GLU B O 1
ATOM 3569 N N . LYS B 1 212 ? 1.83 16.984 -10.117 1 97.88 212 LYS B N 1
ATOM 3570 C CA . LYS B 1 212 ? 2.924 16.016 -10.188 1 97.88 212 LYS B CA 1
ATOM 3571 C C . LYS B 1 212 ? 2.592 14.75 -9.398 1 97.88 212 LYS B C 1
ATOM 3573 O O . LYS B 1 212 ? 2.83 13.641 -9.875 1 97.88 212 LYS B O 1
ATOM 3578 N N . ARG B 1 213 ? 1.987 14.938 -8.234 1 98.25 213 ARG B N 1
ATOM 3579 C CA . ARG B 1 213 ? 1.694 13.805 -7.367 1 98.25 213 ARG B CA 1
ATOM 3580 C C . ARG B 1 213 ? 0.564 12.953 -7.938 1 98.25 213 ARG B C 1
ATOM 3582 O O . ARG B 1 213 ? 0.594 11.727 -7.848 1 98.25 213 ARG B O 1
ATOM 3589 N N . LEU B 1 214 ? -0.395 13.594 -8.57 1 98.38 214 LEU B N 1
ATOM 3590 C CA . LEU B 1 214 ? -1.501 12.867 -9.188 1 98.38 214 LEU B CA 1
ATOM 3591 C C . LEU B 1 214 ? -1.031 12.102 -10.414 1 98.38 214 LEU B C 1
ATOM 3593 O O . LEU B 1 214 ? -1.447 10.961 -10.641 1 98.38 214 LEU B O 1
ATOM 3597 N N . ARG B 1 215 ? -0.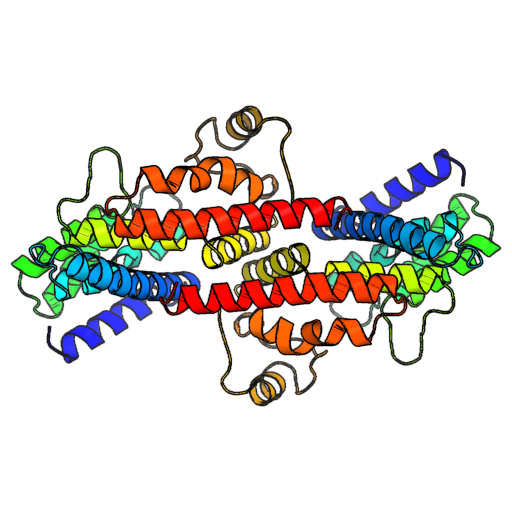17 12.719 -11.172 1 98 215 ARG B N 1
ATOM 3598 C CA . ARG B 1 215 ? 0.396 12.039 -12.328 1 98 215 ARG B CA 1
ATOM 3599 C C . ARG B 1 215 ? 1.159 10.781 -11.906 1 98 215 ARG B C 1
ATOM 3601 O O . ARG B 1 215 ? 1.004 9.719 -12.508 1 98 215 ARG B O 1
ATOM 3608 N N . PHE B 1 216 ? 1.927 10.914 -10.914 1 98.31 216 PHE B N 1
ATOM 3609 C CA . PHE B 1 216 ? 2.676 9.773 -10.406 1 98.31 216 PHE B CA 1
ATOM 3610 C C . PHE B 1 216 ? 1.73 8.672 -9.938 1 98.31 216 PHE B C 1
ATOM 3612 O O . PHE B 1 216 ? 1.952 7.492 -10.219 1 98.31 216 PHE B O 1
ATOM 3619 N N . PHE B 1 217 ? 0.693 9.055 -9.195 1 98.44 217 PHE B N 1
ATOM 3620 C CA . PHE B 1 217 ? -0.302 8.109 -8.695 1 98.44 217 PHE B CA 1
ATOM 3621 C C . PHE B 1 217 ? -0.954 7.352 -9.844 1 98.44 217 PHE B C 1
ATOM 3623 O O . PHE B 1 217 ? -1.059 6.125 -9.805 1 98.44 217 PHE B O 1
ATOM 3630 N N . GLU B 1 218 ? -1.283 8.07 -10.82 1 98 218 GLU B N 1
ATOM 3631 C CA . GLU B 1 218 ? -1.92 7.469 -11.992 1 98 218 GLU B CA 1
ATOM 3632 C C . GLU B 1 218 ? -0.97 6.516 -12.711 1 98 218 GLU B C 1
ATOM 3634 O O . GLU B 1 218 ? -1.366 5.418 -13.109 1 98 218 GLU B O 1
ATOM 3639 N N . GLU B 1 219 ? 0.249 6.926 -12.867 1 98.06 219 GLU B N 1
ATOM 3640 C CA . GLU B 1 219 ? 1.257 6.078 -13.5 1 98.06 219 GLU B CA 1
ATOM 3641 C C . GLU B 1 219 ? 1.459 4.785 -12.711 1 98.06 219 GLU B C 1
ATOM 3643 O O . GLU B 1 219 ? 1.644 3.717 -13.297 1 98.06 219 GLU B O 1
ATOM 3648 N N . PHE B 1 220 ? 1.436 4.902 -11.445 1 98.75 220 PHE B N 1
ATOM 3649 C CA . PHE B 1 220 ? 1.553 3.725 -10.594 1 98.75 220 PHE B CA 1
ATOM 3650 C C . PHE B 1 220 ? 0.411 2.75 -10.859 1 98.75 220 PHE B C 1
ATOM 3652 O O . PHE B 1 220 ? 0.637 1.549 -11.016 1 98.75 220 PHE B O 1
ATOM 3659 N N . LEU B 1 221 ? -0.789 3.266 -10.906 1 98.31 221 LEU B N 1
ATOM 3660 C CA . LEU B 1 221 ? -1.956 2.412 -11.102 1 98.31 221 LEU B CA 1
ATOM 3661 C C . LEU B 1 221 ? -1.93 1.752 -12.477 1 98.31 221 LEU B C 1
ATOM 3663 O O . LEU B 1 221 ? -2.365 0.608 -12.625 1 98.31 221 LEU B O 1
ATOM 3667 N N . ILE B 1 222 ? -1.424 2.484 -13.484 1 97.88 222 ILE B N 1
ATOM 3668 C CA . ILE B 1 222 ? -1.288 1.922 -14.82 1 97.88 222 ILE B CA 1
ATOM 3669 C C . ILE B 1 222 ? -0.286 0.77 -14.797 1 97.88 222 ILE B C 1
ATOM 3671 O O . ILE B 1 222 ? -0.544 -0.297 -15.359 1 97.88 222 ILE B O 1
ATOM 3675 N N . LYS B 1 223 ? 0.805 0.983 -14.125 1 98.12 223 LYS B N 1
ATOM 3676 C CA . LYS B 1 223 ? 1.814 -0.065 -14.016 1 98.12 223 LYS B CA 1
ATOM 3677 C C . LYS B 1 223 ? 1.274 -1.272 -13.258 1 98.12 223 LYS B C 1
ATOM 3679 O O . LYS B 1 223 ? 1.509 -2.418 -13.648 1 98.12 223 LYS B O 1
ATOM 3684 N N . LEU B 1 224 ? 0.535 -1.039 -12.156 1 98.25 224 LEU B N 1
ATOM 3685 C CA . LEU B 1 224 ? -0.085 -2.113 -11.391 1 98.25 224 LEU B CA 1
ATOM 3686 C C . LEU B 1 224 ? -1.022 -2.938 -12.266 1 98.25 224 LEU B C 1
ATOM 3688 O O . LEU B 1 224 ? -0.963 -4.168 -12.258 1 98.25 224 LEU B O 1
ATOM 3692 N N . HIS B 1 225 ? -1.822 -2.244 -13.039 1 97.38 225 HIS B N 1
ATOM 3693 C CA . HIS B 1 225 ? -2.732 -2.914 -13.961 1 97.38 225 HIS B CA 1
ATOM 3694 C C . HIS B 1 225 ? -1.971 -3.812 -14.93 1 97.38 225 HIS B C 1
ATOM 3696 O O . HIS B 1 225 ? -2.312 -4.984 -15.094 1 97.38 225 HIS B O 1
ATOM 3702 N N . ASN B 1 226 ? -0.958 -3.252 -15.531 1 97.44 226 ASN B N 1
ATOM 3703 C CA . ASN B 1 226 ? -0.176 -3.984 -16.516 1 97.44 226 ASN B CA 1
ATOM 3704 C C . ASN B 1 226 ? 0.481 -5.223 -15.914 1 97.44 226 ASN B C 1
ATOM 3706 O O . ASN B 1 226 ? 0.558 -6.27 -16.547 1 97.44 226 ASN B O 1
ATOM 3710 N N . GLU B 1 227 ? 0.946 -5.125 -14.68 1 97.25 227 GLU B N 1
ATOM 3711 C CA . GLU B 1 227 ? 1.577 -6.258 -14.016 1 97.25 227 GLU B CA 1
ATOM 3712 C C . GLU B 1 227 ? 0.55 -7.328 -13.648 1 97.25 227 GLU B C 1
ATOM 3714 O O . GLU B 1 227 ? 0.814 -8.523 -13.789 1 97.25 227 GLU B O 1
ATOM 3719 N N . VAL B 1 228 ? -0.65 -6.887 -13.281 1 95.56 228 VAL B N 1
ATOM 3720 C CA . VAL B 1 228 ? -1.694 -7.809 -12.852 1 95.56 228 VAL B CA 1
ATOM 3721 C C . VAL B 1 228 ? -2.158 -8.656 -14.039 1 95.56 228 VAL B C 1
ATOM 3723 O O . VAL B 1 228 ? -2.365 -9.859 -13.906 1 95.56 228 VAL B O 1
ATOM 3726 N N . ILE B 1 229 ? -2.182 -8 -15.195 1 93.25 229 ILE B N 1
ATOM 3727 C CA . ILE B 1 229 ? -2.732 -8.734 -16.328 1 93.25 229 ILE B CA 1
ATOM 3728 C C . ILE B 1 229 ? -1.602 -9.406 -17.109 1 93.25 229 ILE B C 1
ATOM 3730 O O . ILE B 1 229 ? -1.838 -10.031 -18.141 1 93.25 229 ILE B O 1
ATOM 3734 N N . GLY B 1 230 ? -0.346 -9.266 -16.734 1 90.19 230 GLY B N 1
ATOM 3735 C CA . GLY B 1 230 ? 0.776 -10.031 -17.25 1 90.19 230 GLY B CA 1
ATOM 3736 C C . GLY B 1 230 ? 1.416 -9.406 -18.484 1 90.19 230 GLY B C 1
ATOM 3737 O O . GLY B 1 230 ? 2.102 -10.086 -19.25 1 90.19 230 GLY B O 1
ATOM 3738 N N . ILE B 1 231 ? 1.16 -8.109 -18.672 1 86.38 231 ILE B N 1
ATOM 3739 C CA . ILE B 1 231 ? 1.762 -7.434 -19.812 1 86.38 231 ILE B CA 1
ATOM 3740 C C . ILE B 1 231 ? 3.135 -6.887 -19.422 1 86.38 231 ILE B C 1
ATOM 3742 O O . ILE B 1 231 ? 4.012 -6.738 -20.281 1 86.38 231 ILE B O 1
ATOM 3746 N N . GLU B 1 232 ? 3.303 -6.543 -18.203 1 84.25 232 GLU B N 1
ATOM 3747 C CA . GLU B 1 232 ? 4.582 -6.055 -17.703 1 84.25 232 GLU B CA 1
ATOM 3748 C C . GLU B 1 232 ? 5.066 -6.895 -16.531 1 84.25 232 GLU B C 1
ATOM 3750 O O . GLU B 1 232 ? 4.262 -7.504 -15.82 1 84.25 232 GLU B O 1
#

pLDDT: mean 93.69, std 6.9, range [54.72, 98.75]

Foldseek 3Di:
DDPVLVVLLLVLLCVLCVVPVVVQVLLVQLLVQLVVLVVVCCVVDVVADDDPLLLNSLSSQLQSCVVVCVPDPVNPDDRLQVSLVVQLVSSVVVPDDPVSSVSSSLLSNCLVPDVPRHDPGPSSLSSNLSSLLCCFAPNVVVVQVVLCVVQVADADDDDPDLQVLCVVAFVSDLPGDGNRRNDDYVVSCCVRPQLCSLVVHDDPSSSVSSVVRNVNRVVVVVVVVCVVVPND/DDPVLVVLLLVLLCVLCVVPVVVQVLLVQLLVQLVVLVVVCCVVDVVADDDCLLLNSLSSQLQSCVVVCVPDPVNPDDRLQVSLVVQLVSSVVVPDDPVSSVSSSLLSNCLVPDVPRHDPGPSSLSSNLSSLLCCFAPNVVVVQVVLCVVQCADADDDDPDLQVLCVVAFVSDLPGDGNRRNDDYVVSCCVRPQLCSLVVHDDPSSSVSSVVRNVNRVVVVVVVVCVVVPND

Organism: NCBI:txid1812858

Sequence (464 aa):
MKKEQYNKIIGFLEEKLSDSPHDLDHVYRVLNLSKKLKKMISESNNQIAIDEEVLYTAVLLHDIARVDEDNDETGLTDHAQKGAIDARVFLESIKIDKNIIDRIVSCIKTHRYRKGASAESIEAEILYDADKLDAIGAIGVARSFGWIGKHNAKIYFVPDSIEEYLKENMNGDSKGIIKDKSKHSVQIEFEVKLKEMQKNLYTKEAKMIAEKRLRFFEEFLIKLHNEVIGIEMKKEQYNKIIGFLEEKLSDSPHDLDHVYRVLNLSKKLKKMISESNNQIAIDEEVLYTAVLLHDIARVDEDNDETGLTDHAQKGAIDARVFLESIKIDKNIIDRIVSCIKTHRYRKGASAESIEAEILYDADKLDAIGAIGVARSFGWIGKHNAKIYFVPDSIEEYLKENMNGDSKGIIKDKSKHSVQIEFEVKLKEMQKNLYTKEAKMIAEKRLRFFEEFLIKLHNEVIGIE

Radius of gyration: 25.59 Å; Cα contacts (8 Å, |Δi|>4): 655; chains: 2; bounding box: 47×81×59 Å